Protein AF-A0A836BS28-F1 (afdb_monomer)

InterPro domains:
  IPR006598 Glycosyl transferase CAP10 domain [PF05686] (237-396)
  IPR006598 Glycosyl transferase CAP10 domain [SM00672] (124-390)
  IPR051091 Protein O-Glucosyltransferase/Glycosyltransferase 90 [PTHR12203] (33-406)

pLDDT: mean 76.59, std 21.36, range [22.22, 98.69]

Nearest PDB structures (foldseek):
  5ub5-assembly1_A  TM=7.355E-01  e=1.004E-15  Homo sapiens
  5f87-assembly3_C  TM=7.302E-01  e=2.675E-13  Drosophila melanogaster
  5bnw-assembly1_A  TM=5.218E-01  e=6.937E-01  Homo sapiens
  8fuf-assembly1_A  TM=4.903E-01  e=6.217E-01  Homo sapiens
  7ntf-assembly1_B  TM=2.769E-01  e=3.596E-01  Homo sapiens

Foldseek 3Di:
DVVVVVVVVVVVVVVVVVVVVQLPDAAAADDADVLLLVLLCVLCVLLFAPEPVQQVCLQVPADQVVVCVVPPPDQGDPQFLFKWKWWADQLFIWTLWAGFPVCLLQLQVLQVLLLSRLLSSRHRFHTFIAIEGRDLDDRLQQQFQDPVVNGRWRPDPVTPTHHQYEYQKDLSRHRFANSRSQQFQDCQHVVNLVVCPDVVRADDLVQAALAEEAEDDAAAQQVPPRNDDVPDHTFDGLLVLVQVLVVVVVVVVVPDPDDDPHHYDHHHDDDDRLSRVLSHQEYEAGQGNGGDSCLLVQLQSLHAYEYEDGDSMDGSCVSVDDDLQQHDYPVPPDSNVSSVVSVVCVVCVVSSSRNSVRSSVCSVVQVDSVNSSNSVSSSSNVNRNSYPDRDDPVPFLDIHGSLLVLQLLCPPPSRVSRGPSCVSCVVSVSPDDPDQDDDPDPSQCRDSVNSNQSNPQDRSHTDRHSPPRDPPVPVVVVVVVPVVDDDDDPDDDDDDDDPPPPPPPPRPDDDDDDD

Organism: NCBI:txid47281

Solvent-accessible surface area (bac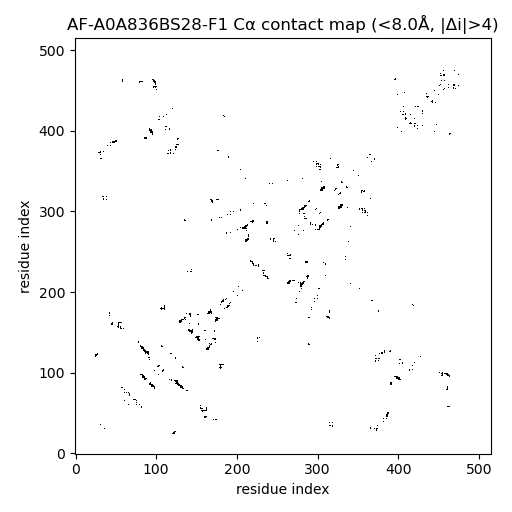kbone atoms only — not comparable to full-atom values): 29042 Å² total; per-residue (Å²): 108,70,71,57,54,51,52,52,51,51,51,52,49,50,50,48,52,50,53,62,68,62,60,68,82,52,38,87,76,77,91,73,61,66,50,44,54,55,45,47,54,62,54,46,57,72,36,62,63,36,47,65,64,24,57,55,28,70,74,62,66,65,52,64,71,62,46,41,70,76,39,74,93,55,98,66,66,82,71,45,41,30,49,36,37,36,37,21,47,92,34,43,51,24,31,39,30,42,46,22,53,89,56,58,62,40,46,56,46,53,19,37,54,53,49,50,50,51,28,40,64,52,29,58,39,53,48,25,65,39,27,42,40,58,54,62,51,45,58,62,63,36,45,20,71,31,84,91,73,76,38,62,37,36,86,48,79,56,46,93,42,49,50,56,37,35,14,39,22,23,71,88,49,41,35,60,35,71,64,24,5,51,30,60,27,41,90,74,6,38,60,48,48,58,67,60,53,46,92,86,65,56,69,53,74,91,70,27,43,86,29,35,37,32,83,74,77,94,46,44,32,46,79,50,61,58,68,42,60,93,92,54,76,62,50,66,41,52,54,57,47,48,40,53,48,36,53,50,51,51,57,55,56,73,72,52,87,73,92,69,83,65,58,70,50,44,55,92,69,77,91,71,58,62,78,64,53,46,43,24,35,24,40,50,40,52,44,29,60,30,65,45,82,52,48,66,47,44,25,56,47,56,16,27,33,35,36,50,58,58,74,80,64,46,47,55,58,51,80,62,56,44,75,76,46,33,28,42,74,22,45,74,90,43,80,60,46,52,60,55,53,53,52,49,36,66,76,36,47,69,61,36,47,52,22,5,49,43,15,17,49,49,27,62,68,59,62,29,73,71,35,46,35,40,48,54,43,53,46,48,46,58,51,32,77,20,44,70,59,82,54,55,61,92,81,42,80,30,69,42,50,40,69,59,52,52,50,47,40,47,66,37,85,82,24,32,84,47,40,66,44,65,64,59,31,51,77,72,70,58,67,65,73,90,72,76,69,87,70,85,84,56,61,66,66,72,35,70,67,38,47,47,45,51,22,69,44,34,62,71,36,34,47,35,65,68,86,78,46,62,58,84,79,61,53,60,63,50,56,68,62,56,69,80,61,92,73,79,84,83,78,89,71,86,85,75,95,84,75,83,84,78,69,78,84,79,68,84,80,76,84,81,79,88,130

Structure (mmCIF, N/CA/C/O backbone):
data_AF-A0A836BS28-F1
#
_entry.id   AF-A0A836BS28-F1
#
loop_
_atom_site.group_PDB
_atom_site.id
_atom_site.type_symbol
_atom_site.label_atom_id
_atom_site.label_alt_id
_atom_site.label_comp_id
_atom_site.label_asym_id
_atom_site.label_entity_id
_atom_site.label_seq_id
_atom_site.pdbx_PDB_ins_code
_atom_site.Cartn_x
_atom_site.Cartn_y
_atom_site.Cartn_z
_atom_site.occupancy
_atom_site.B_iso_or_equiv
_atom_site.auth_seq_id
_atom_site.auth_comp_id
_atom_site.auth_asym_id
_atom_site.auth_atom_id
_atom_site.pdbx_PDB_model_num
ATOM 1 N N . MET A 1 1 ? -57.701 25.411 2.748 1.00 55.06 1 MET A N 1
ATOM 2 C CA . MET A 1 1 ? -56.778 24.784 3.722 1.00 55.06 1 MET A CA 1
ATOM 3 C C . MET A 1 1 ? -56.560 23.293 3.470 1.00 55.06 1 MET A C 1
ATOM 5 O O . MET A 1 1 ? -55.413 22.935 3.254 1.00 55.06 1 MET A O 1
ATOM 9 N N . LEU A 1 2 ? -57.592 22.435 3.397 1.00 54.66 2 LEU A N 1
ATOM 10 C CA . LEU A 1 2 ? -57.397 20.978 3.214 1.00 54.66 2 LEU A CA 1
ATOM 11 C C . LEU A 1 2 ? -56.561 20.573 1.980 1.00 54.66 2 LEU A C 1
ATOM 13 O O . LEU A 1 2 ? -55.715 19.694 2.088 1.00 54.66 2 LEU A O 1
ATOM 17 N N . LYS A 1 3 ? -56.741 21.231 0.825 1.00 54.34 3 LYS A N 1
ATOM 18 C CA . LYS A 1 3 ? -55.957 20.932 -0.393 1.00 54.34 3 LYS A CA 1
ATOM 19 C C . LYS A 1 3 ? -54.469 21.285 -0.267 1.00 54.34 3 LYS A C 1
ATOM 21 O O . LYS A 1 3 ? -53.640 20.618 -0.871 1.00 54.34 3 LYS A O 1
ATOM 26 N N . LEU A 1 4 ? -54.139 22.308 0.527 1.00 59.47 4 LEU A N 1
ATOM 27 C CA . LEU A 1 4 ? -52.754 22.715 0.765 1.00 59.47 4 LEU A CA 1
ATOM 28 C C . LEU A 1 4 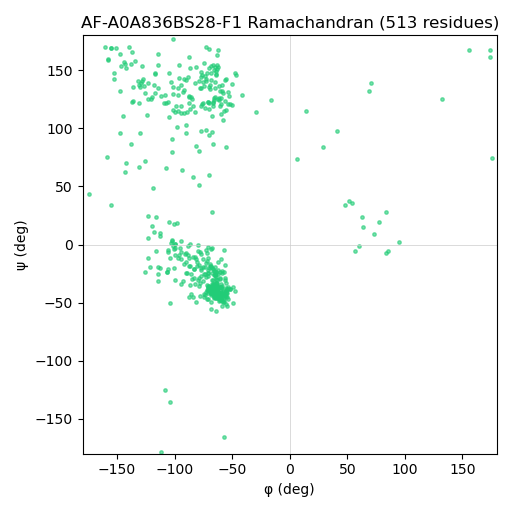? -52.065 21.710 1.694 1.00 59.47 4 LEU A C 1
ATOM 30 O O . LEU A 1 4 ? -50.982 21.245 1.386 1.00 59.47 4 LEU A O 1
ATOM 34 N N . VAL A 1 5 ? -52.747 21.302 2.770 1.00 69.44 5 VAL A N 1
ATOM 35 C CA . VAL A 1 5 ? -52.245 20.300 3.726 1.00 69.44 5 VAL A CA 1
ATOM 36 C C . VAL A 1 5 ? -52.026 18.944 3.048 1.00 69.44 5 VAL A C 1
ATOM 38 O O . VAL A 1 5 ? -50.998 18.313 3.273 1.00 69.44 5 VAL A O 1
ATOM 41 N N . ALA A 1 6 ? -52.939 18.527 2.165 1.00 65.56 6 ALA A N 1
ATOM 42 C CA . ALA A 1 6 ? -52.788 17.298 1.389 1.00 65.56 6 ALA A CA 1
ATOM 43 C C . ALA A 1 6 ? -51.592 17.355 0.422 1.00 65.56 6 ALA A C 1
ATOM 45 O O . ALA A 1 6 ? -50.856 16.381 0.326 1.00 65.56 6 ALA A O 1
ATOM 46 N N . ALA A 1 7 ? -51.355 18.491 -0.246 1.00 64.88 7 ALA A N 1
ATOM 47 C CA . ALA A 1 7 ? -50.205 18.665 -1.136 1.00 64.88 7 ALA A CA 1
ATOM 48 C C . ALA A 1 7 ? -48.869 18.663 -0.372 1.00 64.88 7 ALA A C 1
ATOM 50 O O . ALA A 1 7 ? -47.907 18.049 -0.829 1.00 64.88 7 ALA A O 1
ATOM 51 N N . THR A 1 8 ? -48.814 19.283 0.811 1.00 68.38 8 THR A N 1
ATOM 52 C CA . THR A 1 8 ? -47.613 19.270 1.660 1.00 68.38 8 THR A CA 1
ATOM 53 C C . THR A 1 8 ? -47.337 17.881 2.234 1.00 68.38 8 THR A C 1
ATOM 55 O O . THR A 1 8 ? -46.186 17.462 2.271 1.00 68.38 8 THR A O 1
ATOM 58 N N . LEU A 1 9 ? -48.376 17.135 2.630 1.00 67.56 9 LEU A N 1
ATOM 59 C CA . LEU A 1 9 ? -48.247 15.739 3.067 1.00 67.56 9 LEU A CA 1
ATOM 60 C C . LEU A 1 9 ? -47.796 14.821 1.926 1.00 67.56 9 LEU A C 1
ATOM 62 O O . LEU A 1 9 ? -46.947 13.966 2.152 1.00 67.56 9 LEU A O 1
ATOM 66 N N . LEU A 1 10 ? -48.297 15.030 0.704 1.00 64.25 10 LEU A N 1
ATOM 67 C CA . LEU A 1 10 ? -47.862 14.271 -0.470 1.00 64.25 10 LEU A CA 1
ATOM 68 C C . LEU A 1 10 ? -46.397 14.564 -0.816 1.00 64.25 10 LEU A C 1
ATOM 70 O O . LEU A 1 10 ? -45.651 13.644 -1.127 1.00 64.25 10 LEU A O 1
ATOM 74 N N . LEU A 1 11 ? -45.972 15.830 -0.725 1.00 61.12 11 LEU A N 1
ATOM 75 C CA . LEU A 1 11 ? -44.578 16.243 -0.925 1.00 61.12 11 LEU A CA 1
ATOM 76 C C . LEU A 1 11 ? -43.649 15.688 0.161 1.00 61.12 11 LEU A C 1
ATOM 78 O O . LEU A 1 11 ? -42.538 15.285 -0.164 1.00 61.12 11 LEU A O 1
ATOM 82 N N . LEU A 1 12 ? -44.106 15.625 1.416 1.00 61.53 12 LEU A N 1
ATOM 83 C CA . LEU A 1 12 ? -43.374 15.013 2.531 1.00 61.53 12 LEU A CA 1
ATOM 84 C C . LEU A 1 12 ? -43.289 13.485 2.409 1.00 61.53 12 LEU A C 1
ATOM 86 O O . LEU A 1 12 ? -42.265 12.898 2.742 1.00 61.53 12 LEU A O 1
ATOM 90 N N . GLN A 1 13 ? -44.338 12.828 1.911 1.00 55.62 13 GLN A N 1
ATOM 91 C CA . GLN A 1 13 ? -44.315 11.390 1.633 1.00 55.62 13 GLN A CA 1
ATOM 92 C C . GLN A 1 13 ? -43.450 11.065 0.414 1.00 55.62 13 GLN A C 1
ATOM 94 O O . GLN A 1 13 ? -42.699 10.099 0.452 1.00 55.62 13 GLN A O 1
ATOM 99 N N . LEU A 1 14 ? -43.497 11.887 -0.638 1.00 50.62 14 LEU A N 1
ATOM 100 C CA . LEU A 1 14 ? -42.613 11.766 -1.798 1.00 50.62 14 LEU A CA 1
ATOM 101 C C . LEU A 1 14 ? -41.154 12.025 -1.417 1.00 50.62 14 LEU A C 1
ATOM 103 O O . LEU A 1 14 ? -40.288 11.288 -1.871 1.00 50.62 14 LEU A O 1
ATOM 107 N N . SER A 1 15 ? -40.857 13.007 -0.562 1.00 50.81 15 SER A N 1
ATOM 108 C CA . SER A 1 15 ? -39.488 13.235 -0.089 1.00 50.81 15 SER A CA 1
ATOM 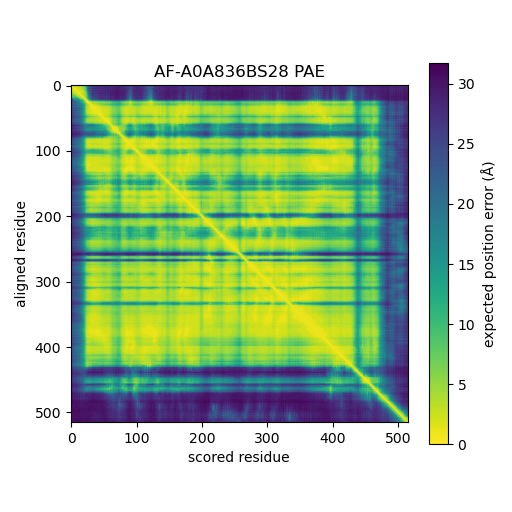109 C C . SER A 1 15 ? -39.001 12.128 0.849 1.00 50.81 15 SER A C 1
ATOM 111 O O . SER A 1 15 ? -37.843 11.737 0.743 1.00 50.81 15 SER A O 1
ATOM 113 N N . ALA A 1 16 ? -39.871 11.565 1.695 1.00 47.88 16 ALA A N 1
ATOM 114 C CA . ALA A 1 16 ? -39.553 10.397 2.519 1.00 47.88 16 ALA A CA 1
ATOM 115 C C . ALA A 1 16 ? -39.314 9.134 1.671 1.00 47.88 16 ALA A C 1
ATOM 117 O O . ALA A 1 16 ? -38.321 8.448 1.882 1.00 47.88 16 ALA A O 1
ATOM 118 N N . LEU A 1 17 ? -40.145 8.880 0.653 1.00 40.38 17 LEU A N 1
ATOM 119 C CA . LEU A 1 17 ? -39.975 7.769 -0.295 1.00 40.38 17 LEU A CA 1
ATOM 120 C C . LEU A 1 17 ? -38.729 7.939 -1.173 1.00 40.38 17 LEU A C 1
ATOM 122 O O . LEU A 1 17 ? -38.067 6.957 -1.490 1.00 40.38 17 LEU A O 1
ATOM 126 N N . VAL A 1 18 ? -38.374 9.172 -1.549 1.00 47.31 18 VAL A N 1
ATOM 127 C CA . VAL A 1 18 ? -37.123 9.468 -2.267 1.00 47.31 18 VAL A CA 1
ATOM 128 C C . VAL A 1 18 ? -35.910 9.312 -1.343 1.00 47.31 18 VAL A C 1
ATOM 130 O O . VAL A 1 18 ? -34.886 8.817 -1.799 1.00 47.31 18 VAL A O 1
ATOM 133 N N . ALA A 1 19 ? -36.018 9.658 -0.056 1.00 42.28 19 ALA A N 1
ATOM 134 C CA . ALA A 1 19 ? -34.958 9.459 0.936 1.00 42.28 19 ALA A CA 1
ATOM 135 C C . ALA A 1 19 ? -34.746 7.972 1.293 1.00 42.28 19 ALA A C 1
ATOM 137 O O . ALA A 1 19 ? -33.601 7.523 1.370 1.00 42.28 19 ALA A O 1
ATOM 138 N N . GLU A 1 20 ? -35.820 7.186 1.424 1.00 39.62 20 GLU A N 1
ATOM 139 C CA . GLU A 1 20 ? -35.757 5.721 1.565 1.00 39.62 20 GLU A CA 1
ATOM 140 C C . GLU A 1 20 ? -35.250 5.042 0.284 1.00 39.62 20 GLU A C 1
ATOM 142 O O . GLU A 1 20 ? -34.473 4.093 0.357 1.00 39.62 20 GLU A O 1
ATOM 147 N N . ALA A 1 21 ? -35.588 5.561 -0.902 1.00 37.66 21 ALA A N 1
ATOM 148 C CA . ALA A 1 21 ? -35.057 5.056 -2.170 1.00 37.66 21 ALA A CA 1
ATOM 149 C C . ALA A 1 21 ? -33.575 5.420 -2.414 1.00 37.66 21 ALA A C 1
ATOM 151 O O . ALA A 1 21 ? -32.937 4.814 -3.279 1.00 37.66 21 ALA A O 1
ATOM 152 N N . TYR A 1 22 ? -33.008 6.381 -1.669 1.00 41.81 22 TYR A N 1
ATOM 153 C CA . TYR A 1 22 ? -31.614 6.829 -1.820 1.00 41.81 22 TYR A CA 1
ATOM 154 C C . TYR A 1 22 ? -30.625 6.235 -0.813 1.00 41.81 22 TYR A C 1
ATOM 156 O O . TYR A 1 22 ? -29.426 6.504 -0.916 1.00 41.81 22 TYR A O 1
ATOM 164 N N . THR A 1 23 ? -31.058 5.374 0.110 1.00 51.03 23 THR A N 1
ATOM 165 C CA . THR A 1 23 ? -30.117 4.465 0.779 1.00 51.03 23 THR A CA 1
ATOM 166 C C . THR A 1 23 ? -29.878 3.285 -0.152 1.00 51.03 23 THR A C 1
ATOM 168 O O . THR A 1 23 ? -30.547 2.257 -0.085 1.00 51.03 23 THR A O 1
ATOM 171 N N . LYS A 1 24 ? -28.933 3.442 -1.089 1.00 62.12 24 LYS A N 1
ATOM 172 C CA . LYS A 1 24 ? -28.486 2.326 -1.933 1.00 62.12 24 LYS A CA 1
ATOM 173 C C . LYS A 1 24 ? -28.145 1.145 -1.025 1.00 62.12 24 LYS A C 1
ATOM 175 O O . LYS A 1 24 ? -27.271 1.263 -0.167 1.00 62.12 24 LYS A O 1
ATOM 180 N N . ARG A 1 25 ? -28.840 0.018 -1.209 1.00 80.44 25 ARG A N 1
ATOM 181 C CA . ARG A 1 25 ? -28.528 -1.230 -0.507 1.00 80.44 25 ARG A CA 1
ATOM 182 C C . ARG A 1 25 ? -27.050 -1.550 -0.738 1.00 80.44 25 ARG A C 1
ATOM 184 O O . ARG A 1 25 ? -26.621 -1.656 -1.887 1.00 80.44 25 ARG A O 1
ATOM 191 N N . LYS A 1 26 ? -26.282 -1.658 0.348 1.00 89.06 26 LYS A N 1
ATOM 192 C CA . LYS A 1 26 ? -24.851 -1.969 0.288 1.00 89.06 26 LYS A CA 1
ATOM 193 C C . LYS A 1 26 ? -24.636 -3.386 -0.243 1.00 89.06 26 LYS A C 1
ATOM 195 O O . LYS A 1 26 ? -25.477 -4.264 -0.050 1.00 89.06 26 LYS A O 1
ATOM 200 N N . LEU A 1 27 ? -23.508 -3.599 -0.910 1.00 92.69 27 LEU A N 1
ATOM 201 C CA . LEU A 1 27 ? -23.110 -4.904 -1.432 1.00 92.69 27 LEU A CA 1
ATOM 202 C C . LEU A 1 27 ? -22.579 -5.803 -0.305 1.00 92.69 27 LEU A C 1
ATOM 204 O O . LEU A 1 27 ? -21.894 -5.333 0.600 1.00 92.69 27 LEU A O 1
ATOM 208 N N . GLU A 1 28 ? -22.857 -7.103 -0.382 1.00 90.56 28 GLU A N 1
ATOM 209 C CA . GLU A 1 28 ? -22.393 -8.108 0.594 1.00 90.56 28 GLU A CA 1
ATOM 210 C C . GLU A 1 28 ? -21.220 -8.952 0.065 1.00 90.56 28 GLU A C 1
ATOM 212 O O . GLU A 1 28 ? -20.579 -9.684 0.816 1.00 90.56 28 GLU A O 1
ATOM 217 N N . THR A 1 29 ? -20.924 -8.870 -1.234 1.00 91.75 29 THR A N 1
ATOM 218 C CA . THR A 1 29 ? -19.903 -9.690 -1.896 1.00 91.75 29 THR A CA 1
ATOM 219 C C . THR A 1 29 ? -19.152 -8.895 -2.954 1.00 91.75 29 THR A C 1
ATOM 221 O O . THR A 1 29 ? -19.670 -7.930 -3.517 1.00 91.75 29 THR A O 1
ATOM 224 N N . CYS A 1 30 ? -17.931 -9.335 -3.240 1.00 95.19 30 CYS A N 1
ATOM 225 C CA . CYS A 1 30 ? -17.128 -8.909 -4.377 1.00 95.19 30 CYS A CA 1
ATOM 226 C C . CYS A 1 30 ? -16.077 -9.989 -4.677 1.00 95.19 30 CYS A C 1
ATOM 228 O O . CYS A 1 30 ? -15.745 -10.777 -3.784 1.00 95.19 30 CYS A O 1
ATOM 230 N N . ASP A 1 31 ? -15.559 -10.002 -5.905 1.00 92.62 31 ASP A N 1
ATOM 231 C CA . ASP A 1 31 ? -14.589 -10.996 -6.364 1.00 92.62 31 ASP A CA 1
ATOM 232 C C . ASP A 1 31 ? -13.160 -10.453 -6.257 1.00 92.62 31 ASP A C 1
ATOM 234 O O . ASP A 1 31 ? -12.853 -9.364 -6.751 1.00 92.62 31 ASP A O 1
ATOM 238 N N . LEU A 1 32 ? -12.274 -11.220 -5.618 1.00 94.31 32 LEU A N 1
ATOM 239 C CA . LEU A 1 32 ? -10.845 -10.926 -5.529 1.00 94.31 32 LEU A CA 1
ATOM 240 C C . LEU A 1 32 ? -10.017 -11.969 -6.264 1.00 94.31 32 LEU A C 1
ATOM 242 O O . LEU A 1 32 ? -10.392 -13.133 -6.380 1.00 94.31 32 LEU A O 1
ATOM 246 N N . HIS A 1 33 ? -8.827 -11.554 -6.691 1.00 95.88 33 HIS A N 1
ATOM 247 C CA . HIS A 1 33 ? -7.829 -12.480 -7.203 1.00 95.88 33 HIS A CA 1
ATOM 248 C C . HIS A 1 33 ? -7.480 -13.540 -6.127 1.00 95.88 33 HIS A C 1
ATOM 250 O O . HIS A 1 33 ? -7.171 -13.157 -4.992 1.00 95.88 33 HIS A O 1
ATOM 256 N N . PRO A 1 34 ? -7.446 -14.849 -6.454 1.00 96.50 34 PRO A N 1
ATOM 257 C CA . PRO A 1 34 ? -7.273 -15.927 -5.470 1.00 96.50 34 PRO A CA 1
ATOM 258 C C . PRO A 1 34 ? -6.027 -15.794 -4.584 1.00 96.50 34 PRO A C 1
ATOM 260 O O . PRO A 1 34 ? -6.085 -16.027 -3.379 1.00 96.50 34 PRO A O 1
ATOM 263 N N . ASP A 1 35 ? -4.897 -15.355 -5.149 1.00 97.00 35 ASP A N 1
ATOM 264 C CA . ASP A 1 35 ? -3.669 -15.144 -4.366 1.00 97.00 35 ASP A CA 1
ATOM 265 C C . ASP A 1 35 ? -3.796 -14.035 -3.307 1.00 97.00 35 ASP A C 1
ATOM 267 O O . ASP A 1 35 ? -3.104 -14.098 -2.287 1.00 97.00 35 ASP A O 1
ATOM 271 N N . LEU A 1 36 ? -4.667 -13.041 -3.531 1.00 97.19 36 LEU A N 1
ATOM 272 C CA . LEU A 1 36 ? -4.946 -11.975 -2.563 1.00 97.19 36 LEU A CA 1
ATOM 273 C C . LEU A 1 36 ? -5.806 -12.506 -1.418 1.00 97.19 36 LEU A C 1
ATOM 275 O O . LEU A 1 36 ? -5.502 -12.242 -0.258 1.00 97.19 36 LEU A O 1
ATOM 279 N N . GLU A 1 37 ? -6.823 -13.318 -1.722 1.00 96.31 37 GLU A N 1
ATOM 280 C CA . GLU A 1 37 ? -7.620 -13.994 -0.689 1.00 96.31 37 GLU A CA 1
ATOM 281 C C . GLU A 1 37 ? -6.755 -14.937 0.152 1.00 96.31 37 GLU A C 1
ATOM 283 O O . GLU A 1 37 ? -6.793 -14.907 1.382 1.00 96.31 37 GLU A O 1
ATOM 288 N N . ALA A 1 38 ? -5.891 -15.716 -0.502 1.00 96.88 38 ALA A N 1
ATOM 289 C CA . ALA A 1 38 ? -4.962 -16.596 0.189 1.00 96.88 38 ALA A CA 1
ATOM 290 C C . ALA A 1 38 ? -3.953 -15.811 1.049 1.00 96.88 38 ALA A C 1
ATOM 292 O O . ALA A 1 38 ? -3.533 -16.294 2.100 1.00 96.88 38 ALA A O 1
ATOM 293 N N . GLN A 1 39 ? -3.542 -14.609 0.625 1.00 95.56 39 GLN A N 1
ATOM 294 C CA . GLN A 1 39 ? -2.708 -13.725 1.444 1.00 95.56 39 GLN A CA 1
ATOM 295 C C . GLN A 1 39 ? -3.457 -13.237 2.685 1.00 95.56 39 GLN A C 1
ATOM 297 O O . GLN A 1 39 ? -2.895 -13.328 3.776 1.00 95.56 39 GLN A O 1
ATOM 302 N N . ILE A 1 40 ? -4.707 -12.789 2.533 1.00 97.00 40 ILE A N 1
ATOM 303 C CA . ILE A 1 40 ? -5.564 -12.370 3.649 1.00 97.00 40 ILE A CA 1
ATOM 304 C C . ILE A 1 40 ? -5.661 -13.489 4.693 1.00 97.00 40 ILE A C 1
ATOM 306 O O . ILE A 1 40 ? -5.348 -13.262 5.860 1.00 97.00 40 ILE A O 1
ATOM 310 N N . GLU A 1 41 ? -6.019 -14.711 4.291 1.00 96.38 41 GLU A N 1
ATOM 311 C CA . GLU A 1 41 ? -6.190 -15.820 5.242 1.00 96.38 41 GLU A CA 1
ATOM 312 C C . GLU A 1 41 ? -4.889 -16.189 5.969 1.00 96.38 41 GLU A C 1
ATOM 314 O O . GLU A 1 41 ? -4.907 -16.409 7.183 1.00 96.38 41 GLU A O 1
ATOM 319 N N . ARG A 1 42 ? -3.748 -16.192 5.261 1.00 94.56 42 ARG A N 1
ATOM 320 C CA . ARG A 1 42 ? -2.428 -16.436 5.871 1.00 94.56 42 ARG A CA 1
ATOM 321 C C . ARG A 1 42 ? -2.055 -15.362 6.889 1.00 94.56 42 ARG A C 1
ATOM 323 O O . ARG A 1 42 ? -1.576 -15.677 7.973 1.00 94.56 42 ARG A O 1
ATOM 330 N N . GLU A 1 43 ? -2.254 -14.088 6.558 1.00 93.88 43 GLU A N 1
ATOM 331 C CA . GLU A 1 43 ? -1.925 -12.986 7.470 1.00 93.88 43 GLU A CA 1
ATOM 332 C C . GLU A 1 43 ? -2.839 -12.975 8.704 1.00 93.88 43 GLU A C 1
ATOM 334 O O . GLU A 1 43 ? -2.395 -12.604 9.795 1.00 93.88 43 GLU A O 1
ATOM 339 N N . LEU A 1 44 ? -4.087 -13.434 8.550 1.00 94.81 44 LEU A N 1
ATOM 340 C CA . LEU A 1 44 ? -5.088 -13.485 9.613 1.00 94.81 44 LEU A CA 1
ATOM 341 C C . LEU A 1 44 ? -4.985 -14.701 10.548 1.00 94.81 44 LEU A C 1
ATOM 343 O O . LEU A 1 44 ? -5.623 -14.708 11.605 1.00 94.81 44 LEU A O 1
ATOM 347 N N . GLU A 1 45 ? -4.173 -15.708 10.215 1.00 91.75 45 GLU A N 1
ATOM 348 C CA . GLU A 1 45 ? -4.015 -16.940 11.003 1.00 91.75 45 GLU A CA 1
ATOM 349 C C . GLU A 1 45 ? -3.669 -16.656 12.474 1.00 91.75 45 GLU A C 1
ATOM 351 O O . GLU A 1 45 ? -4.343 -17.140 13.384 1.00 91.75 45 GLU A O 1
ATOM 356 N N . LYS A 1 46 ? -2.700 -15.766 12.711 1.00 86.81 46 LYS A N 1
ATOM 357 C CA . LYS A 1 46 ? -2.220 -15.382 14.053 1.00 86.81 46 LYS A CA 1
ATOM 358 C C . LYS A 1 46 ? -3.189 -14.517 14.872 1.00 86.81 46 LYS A C 1
ATOM 360 O O . LYS A 1 46 ? -2.911 -14.252 16.039 1.00 86.81 46 LYS A O 1
ATOM 365 N N . TYR A 1 47 ? -4.293 -14.067 14.277 1.00 89.50 47 TYR A N 1
ATOM 366 C CA . TYR A 1 47 ? -5.332 -13.278 14.952 1.00 89.50 47 TYR A CA 1
ATOM 367 C C . TYR A 1 47 ? -6.561 -14.123 15.301 1.00 89.50 47 TYR A C 1
ATOM 369 O O . TYR A 1 47 ? -7.547 -13.602 15.815 1.00 89.50 47 TYR A O 1
ATOM 377 N N . ALA A 1 48 ? -6.528 -15.434 15.032 1.00 86.31 48 ALA A N 1
ATOM 378 C CA . ALA A 1 48 ? -7.597 -16.338 15.425 1.00 86.31 48 ALA A CA 1
ATOM 379 C C . ALA A 1 48 ? -7.825 -16.278 16.941 1.00 86.31 48 ALA A C 1
ATOM 381 O O . ALA A 1 48 ? -6.984 -16.673 17.748 1.00 86.31 48 ALA A O 1
ATOM 382 N N . GLY A 1 49 ? -9.001 -15.802 17.329 1.00 82.56 49 GLY A N 1
ATOM 383 C CA . GLY A 1 49 ? -9.389 -15.742 18.719 1.00 82.56 49 GLY A CA 1
ATOM 384 C C . GLY A 1 49 ? -8.875 -14.513 19.474 1.00 82.56 49 GLY A C 1
ATOM 385 O O . GLY A 1 49 ? -8.674 -14.623 20.689 1.00 82.56 49 GLY A O 1
ATOM 386 N N . THR A 1 50 ? -8.654 -13.385 18.790 1.00 88.75 50 THR A N 1
ATOM 387 C CA . THR A 1 50 ? -8.284 -12.103 19.411 1.00 88.75 50 THR A CA 1
ATOM 388 C C . THR A 1 50 ? -9.318 -11.688 20.462 1.00 88.75 50 THR A C 1
ATOM 390 O O . THR A 1 50 ? -10.511 -11.562 20.172 1.00 88.75 50 THR A O 1
ATOM 393 N N . ASP A 1 51 ? -8.839 -11.476 21.689 1.00 91.62 51 ASP A N 1
ATOM 394 C CA . ASP A 1 51 ? -9.625 -10.966 22.814 1.00 91.62 51 ASP A CA 1
ATOM 395 C C . ASP A 1 51 ? -9.757 -9.440 22.756 1.00 91.62 51 ASP A C 1
ATOM 397 O O . ASP A 1 51 ? -8.867 -8.741 22.264 1.00 91.62 51 ASP A O 1
ATOM 401 N N . GLU A 1 52 ? -10.843 -8.919 23.321 1.00 92.56 52 GLU A N 1
ATOM 402 C CA . GLU A 1 52 ? -11.088 -7.479 23.389 1.00 92.56 52 GLU A CA 1
ATOM 403 C C . GLU A 1 52 ? -9.944 -6.743 24.090 1.00 92.56 52 GLU A C 1
ATOM 405 O O . GLU A 1 52 ? -9.439 -5.749 23.573 1.00 92.56 52 GLU A O 1
ATOM 410 N N . ASN A 1 53 ? -9.441 -7.263 25.211 1.00 90.69 53 ASN A N 1
ATOM 411 C CA . ASN A 1 53 ? -8.372 -6.604 25.957 1.00 90.69 53 ASN A CA 1
ATOM 412 C C . ASN A 1 53 ? -7.064 -6.518 25.162 1.00 90.69 53 ASN A C 1
ATOM 414 O O . ASN A 1 53 ? -6.312 -5.563 25.351 1.00 90.69 53 ASN A O 1
ATOM 418 N N . VAL A 1 54 ? -6.806 -7.475 24.261 1.00 89.19 54 VAL A N 1
ATOM 419 C CA . VAL A 1 54 ? -5.653 -7.442 23.349 1.00 89.19 54 VAL A CA 1
ATOM 420 C C . VAL A 1 54 ? -5.828 -6.318 22.337 1.00 89.19 54 VAL A C 1
ATOM 422 O O . VAL A 1 54 ? -4.927 -5.493 22.198 1.00 89.19 54 VAL A O 1
ATOM 425 N N . ALA A 1 55 ? -6.990 -6.219 21.684 1.00 89.00 55 ALA A N 1
ATOM 426 C CA . ALA A 1 55 ? -7.265 -5.140 20.732 1.00 89.00 55 ALA A CA 1
ATOM 427 C C . ALA A 1 55 ? -7.176 -3.746 21.385 1.00 89.00 55 ALA A C 1
ATOM 429 O O . ALA A 1 55 ? -6.639 -2.813 20.788 1.00 89.00 55 ALA A O 1
ATOM 430 N N . LEU A 1 56 ? -7.628 -3.624 22.638 1.00 87.44 56 LEU A N 1
ATOM 431 C CA . LEU A 1 56 ? -7.558 -2.394 23.435 1.00 87.44 56 LEU A CA 1
ATOM 432 C C . LEU A 1 56 ? -6.156 -2.078 23.975 1.00 87.44 56 LEU A C 1
ATOM 434 O O . LEU A 1 56 ? -5.896 -0.948 24.381 1.00 87.44 56 LEU A O 1
ATOM 438 N N . SER A 1 57 ? -5.254 -3.057 24.039 1.00 83.75 57 SER A N 1
ATOM 439 C CA . SER A 1 57 ? -3.945 -2.876 24.680 1.00 83.75 57 SER A CA 1
ATOM 440 C C . SER A 1 57 ? -3.000 -1.970 23.894 1.00 83.75 57 SER A C 1
ATOM 442 O O . SER A 1 57 ? -2.104 -1.373 24.490 1.00 83.75 57 SER A O 1
ATOM 444 N N . ILE A 1 58 ? -3.225 -1.808 22.585 1.00 82.19 58 ILE A N 1
ATOM 445 C CA . ILE A 1 58 ? -2.366 -0.990 21.723 1.00 82.19 58 ILE A CA 1
ATOM 446 C C . ILE A 1 58 ? -2.293 0.463 22.179 1.00 82.19 58 ILE A C 1
ATOM 448 O O . ILE A 1 58 ? -1.210 1.038 22.163 1.00 82.19 58 ILE A O 1
ATOM 452 N N . THR A 1 59 ? -3.403 1.020 22.682 1.00 73.81 59 THR A N 1
ATOM 453 C CA . THR A 1 59 ? -3.442 2.375 23.250 1.00 73.81 59 THR A CA 1
ATOM 454 C C . THR A 1 59 ? -3.059 2.439 24.739 1.00 73.81 59 THR A C 1
ATOM 456 O O . THR A 1 59 ? -2.978 3.524 25.314 1.00 73.81 59 THR A O 1
ATOM 459 N N . LYS A 1 60 ? -2.722 1.305 25.364 1.00 70.81 60 LYS A N 1
ATOM 460 C CA . LYS A 1 60 ? -2.270 1.231 26.766 1.00 70.81 60 LYS A CA 1
ATOM 461 C C . LYS A 1 60 ? -0.752 1.105 26.909 1.00 70.81 60 LYS A C 1
ATOM 463 O O . LYS A 1 60 ? -0.220 1.411 27.972 1.00 70.81 60 LYS A O 1
ATOM 468 N N . GLY A 1 61 ? -0.054 0.671 25.856 1.00 62.31 61 GLY A N 1
ATOM 469 C CA . GLY A 1 61 ? 1.400 0.464 25.866 1.00 62.31 61 GLY A CA 1
ATOM 470 C C . GLY A 1 61 ? 2.239 1.743 25.979 1.00 62.31 61 GLY A C 1
ATOM 471 O O . GLY A 1 61 ? 3.395 1.677 26.391 1.00 62.31 61 GLY A O 1
ATOM 472 N N . CYS A 1 62 ? 1.667 2.914 25.682 1.00 66.31 62 CYS A N 1
ATOM 473 C CA . CYS A 1 62 ? 2.390 4.184 25.702 1.00 66.31 62 CYS A CA 1
ATOM 474 C C . CYS A 1 62 ? 2.096 5.020 26.942 1.00 66.31 62 CYS A C 1
ATOM 476 O O . CYS A 1 62 ? 1.220 5.885 26.962 1.00 66.31 62 CYS A O 1
ATOM 478 N N . ASN A 1 63 ? 2.904 4.810 27.977 1.00 63.34 63 ASN A N 1
ATOM 479 C CA . ASN A 1 63 ? 2.944 5.683 29.141 1.00 63.34 63 ASN A CA 1
ATOM 480 C C . ASN A 1 63 ? 3.979 6.799 28.919 1.00 63.34 63 ASN A C 1
ATOM 482 O O . ASN A 1 63 ? 5.170 6.605 29.158 1.00 63.34 63 ASN A O 1
ATOM 486 N N . LEU A 1 64 ? 3.536 7.976 28.461 1.00 60.22 64 LEU A N 1
ATOM 487 C CA . LEU A 1 64 ? 4.422 9.119 28.184 1.00 60.22 64 LEU A CA 1
ATOM 488 C C . LEU A 1 64 ? 5.197 9.593 29.419 1.00 60.22 64 LEU A C 1
ATOM 490 O O . LEU A 1 64 ? 6.335 10.034 29.280 1.00 60.22 64 LEU A O 1
ATOM 494 N N . ASP A 1 65 ? 4.611 9.507 30.613 1.00 62.66 65 ASP A N 1
ATOM 495 C CA . ASP A 1 65 ? 5.282 9.931 31.844 1.00 62.66 65 ASP A CA 1
ATOM 496 C C . ASP A 1 65 ? 6.403 8.962 32.218 1.00 62.66 65 ASP A C 1
ATOM 498 O O . ASP A 1 65 ? 7.501 9.378 32.590 1.00 62.66 65 ASP A O 1
ATOM 502 N N . GLU A 1 66 ? 6.159 7.663 32.076 1.00 65.44 66 GLU A N 1
ATOM 503 C CA . GLU A 1 66 ? 7.187 6.641 32.253 1.00 65.44 66 GLU A CA 1
ATOM 504 C C . GLU A 1 66 ? 8.261 6.722 31.163 1.00 65.44 66 GLU A C 1
ATOM 506 O O . GLU A 1 66 ? 9.455 6.640 31.456 1.00 65.44 66 GLU A O 1
ATOM 511 N N . TRP A 1 67 ? 7.861 6.954 29.914 1.00 64.69 67 TRP A N 1
ATOM 512 C CA . TRP A 1 67 ? 8.786 7.095 28.799 1.00 64.69 67 TRP A CA 1
ATOM 513 C C . TRP A 1 67 ? 9.672 8.335 28.956 1.00 64.69 67 TRP A C 1
ATOM 515 O O . TRP A 1 67 ? 10.881 8.231 28.767 1.00 64.69 67 TRP A O 1
ATOM 525 N N . LYS A 1 68 ? 9.119 9.482 29.381 1.00 65.94 68 LYS A N 1
ATOM 526 C CA . LYS A 1 68 ? 9.889 10.712 29.653 1.00 65.94 68 LYS A CA 1
ATOM 527 C C . LYS A 1 68 ? 10.867 10.525 30.808 1.00 65.94 68 LYS A C 1
ATOM 529 O O . LYS A 1 68 ? 11.970 11.061 30.756 1.00 65.94 68 LYS A O 1
ATOM 534 N N . LYS A 1 69 ? 10.489 9.748 31.831 1.00 71.88 69 LYS A N 1
ATOM 535 C CA . LYS A 1 69 ? 11.402 9.355 32.919 1.00 71.88 69 LYS A CA 1
ATOM 536 C C . LYS A 1 69 ? 12.554 8.489 32.404 1.00 71.88 69 LYS A C 1
ATOM 538 O O . LYS A 1 69 ? 13.681 8.670 32.850 1.00 71.88 69 LYS A O 1
ATOM 543 N N . LYS A 1 70 ? 12.279 7.566 31.476 1.00 66.69 70 LYS A N 1
ATOM 544 C CA . LYS A 1 70 ? 13.284 6.678 30.865 1.00 66.69 70 LYS A CA 1
ATOM 545 C C . LYS A 1 70 ? 14.148 7.375 29.802 1.00 66.69 70 LYS A C 1
ATOM 547 O O . LYS A 1 70 ? 15.290 6.975 29.616 1.00 66.69 70 LYS A O 1
ATOM 552 N N . ASN A 1 71 ? 13.631 8.412 29.138 1.00 59.84 71 ASN A N 1
ATOM 553 C CA . ASN A 1 71 ? 14.271 9.106 28.013 1.00 59.84 71 ASN A CA 1
ATOM 554 C C . ASN A 1 71 ? 14.268 10.638 28.210 1.00 59.84 71 ASN A C 1
ATOM 556 O O . ASN A 1 71 ? 13.583 11.361 27.477 1.00 59.84 71 ASN A O 1
ATOM 560 N N . PRO A 1 72 ? 15.007 11.165 29.202 1.00 60.66 72 PRO A N 1
ATOM 561 C CA . PRO A 1 72 ? 15.044 12.600 29.467 1.00 60.66 72 PRO A CA 1
ATOM 562 C C . PRO A 1 72 ? 15.581 13.381 28.255 1.00 60.66 72 PRO A C 1
ATOM 564 O O . PRO A 1 72 ? 16.607 13.031 27.678 1.00 60.66 72 PRO A O 1
ATOM 567 N N . GLY A 1 73 ? 14.885 14.455 27.868 1.00 56.94 73 GLY A N 1
ATOM 568 C CA . GLY A 1 73 ? 15.280 15.336 26.757 1.00 56.94 73 GLY A CA 1
ATOM 569 C C . GLY A 1 73 ? 14.826 14.888 25.363 1.00 56.94 73 GLY A C 1
ATOM 570 O O . GLY A 1 73 ? 14.987 15.645 24.407 1.00 56.94 73 GLY A O 1
ATOM 571 N N . VAL A 1 74 ? 14.212 13.709 25.228 1.00 52.84 74 VAL A N 1
ATOM 572 C CA . VAL A 1 74 ? 13.579 13.279 23.974 1.00 52.84 74 VAL A CA 1
ATOM 573 C C . VAL A 1 74 ? 12.087 13.685 24.030 1.00 52.84 74 VAL A C 1
ATOM 575 O O . VAL A 1 74 ? 11.451 13.454 25.055 1.00 52.84 74 VAL A O 1
ATOM 578 N N . PRO A 1 75 ? 11.493 14.330 23.002 1.00 46.41 75 PRO A N 1
ATOM 579 C CA . PRO A 1 75 ? 10.156 14.946 23.122 1.00 46.41 75 PRO A CA 1
ATOM 580 C C . PRO A 1 75 ? 8.977 13.973 23.312 1.00 46.41 75 PRO A C 1
ATOM 582 O O . PRO A 1 75 ? 7.942 14.352 23.862 1.00 46.41 75 PRO A O 1
ATOM 585 N N . GLY A 1 76 ? 9.119 12.725 22.869 1.00 52.41 76 GLY A N 1
ATOM 586 C CA . GLY A 1 76 ? 8.104 11.679 22.965 1.00 52.41 76 GLY A CA 1
ATOM 587 C C . GLY A 1 76 ? 8.544 10.418 22.230 1.00 52.41 76 GLY A C 1
ATOM 588 O O . GLY A 1 76 ? 9.439 10.472 21.380 1.00 52.41 76 GLY A O 1
ATOM 589 N N . ASP A 1 77 ? 7.918 9.291 22.554 1.00 57.72 77 ASP A N 1
ATOM 590 C CA . ASP A 1 77 ? 8.094 8.069 21.782 1.00 57.72 77 ASP A CA 1
ATOM 591 C C . ASP A 1 77 ? 7.488 8.269 20.386 1.00 57.72 77 ASP A C 1
ATOM 593 O O . ASP A 1 77 ? 6.305 8.593 20.244 1.00 57.72 77 ASP A O 1
ATOM 597 N N . LYS A 1 78 ? 8.311 8.107 19.348 1.00 58.66 78 LYS A N 1
ATOM 598 C CA . LYS A 1 78 ? 7.903 8.319 17.955 1.00 58.66 78 LYS A CA 1
ATOM 599 C C . LYS A 1 78 ? 6.892 7.284 17.468 1.00 58.66 78 LYS A C 1
ATOM 601 O O . LYS A 1 78 ? 6.205 7.569 16.494 1.00 58.66 78 LYS A O 1
ATOM 606 N N . ASN A 1 79 ? 6.800 6.126 18.117 1.00 66.56 79 ASN A N 1
ATOM 607 C CA . ASN A 1 79 ? 5.864 5.069 17.734 1.00 66.56 79 ASN A CA 1
ATOM 608 C C . ASN A 1 79 ? 4.496 5.272 18.371 1.00 66.56 79 ASN A C 1
ATOM 610 O O . ASN A 1 79 ? 3.489 4.751 17.894 1.00 66.56 79 ASN A O 1
ATOM 614 N N . CYS A 1 80 ? 4.440 6.089 19.421 1.00 69.12 80 CYS A N 1
ATOM 615 C CA . CYS A 1 80 ? 3.221 6.258 20.164 1.00 69.12 80 CYS A CA 1
ATOM 616 C C . CYS A 1 80 ? 2.168 7.050 19.343 1.00 69.12 80 CYS A C 1
ATOM 618 O O . CYS A 1 80 ? 1.007 6.699 19.256 1.00 69.12 80 CYS A O 1
ATOM 620 N N . ASN A 1 81 ? 2.506 8.075 18.584 1.00 69.94 81 ASN A N 1
ATOM 621 C CA . ASN A 1 81 ? 1.482 8.801 17.801 1.00 69.94 81 ASN A CA 1
ATOM 622 C C . ASN A 1 81 ? 0.881 8.041 16.586 1.00 69.94 81 ASN A C 1
ATOM 624 O O . ASN A 1 81 ? 0.016 8.594 15.902 1.00 69.94 81 ASN A O 1
ATOM 628 N N . LYS A 1 82 ? 1.329 6.816 16.286 1.00 79.31 82 LYS A N 1
ATOM 629 C CA . LYS A 1 82 ? 1.052 6.086 15.034 1.00 79.31 82 LYS A CA 1
ATOM 630 C C . LYS A 1 82 ? -0.236 5.246 14.969 1.00 79.31 82 LYS A C 1
ATOM 632 O O . LYS A 1 82 ? -0.799 5.173 13.872 1.00 79.31 82 LYS A O 1
ATOM 637 N N . PRO A 1 83 ? -0.712 4.590 16.047 1.00 85.06 83 PRO A N 1
ATOM 638 C CA . PRO A 1 83 ? -1.892 3.742 15.998 1.00 85.06 83 PRO A CA 1
ATOM 639 C C . PRO A 1 83 ? -3.190 4.560 15.994 1.00 85.06 83 PRO A C 1
ATOM 641 O O . PRO A 1 83 ? -3.404 5.456 16.797 1.00 85.06 83 PRO A O 1
ATOM 644 N N . GLN A 1 84 ? -4.131 4.211 15.133 1.00 88.94 84 GLN A N 1
ATOM 645 C CA . GLN A 1 84 ? -5.473 4.784 15.101 1.00 88.94 84 GLN A CA 1
ATOM 646 C C . GLN A 1 84 ? -6.471 3.654 15.229 1.00 88.94 84 GLN A C 1
ATOM 648 O O . GLN A 1 84 ? -6.600 2.831 14.321 1.00 88.94 84 GLN A O 1
ATOM 653 N N . ARG A 1 85 ? -7.163 3.603 16.365 1.00 92.00 85 ARG A N 1
ATOM 654 C CA . ARG A 1 85 ? -8.158 2.569 16.618 1.00 92.00 85 ARG A CA 1
ATOM 655 C C . ARG A 1 85 ? -9.436 2.894 15.863 1.00 92.00 85 ARG A C 1
ATOM 657 O O . ARG A 1 85 ? -9.872 4.051 15.818 1.00 92.00 85 ARG A O 1
ATOM 664 N N . ILE A 1 86 ? -9.971 1.869 15.214 1.00 96.00 86 ILE A N 1
ATOM 665 C CA . ILE A 1 86 ? -11.108 1.944 14.309 1.00 96.00 86 ILE A CA 1
ATOM 666 C C . ILE A 1 86 ? -12.036 0.780 14.624 1.00 96.00 86 ILE A C 1
ATOM 668 O O . ILE A 1 86 ? -11.602 -0.359 14.793 1.00 96.00 86 ILE A O 1
ATOM 672 N N . LEU A 1 87 ? -13.322 1.082 14.679 1.00 96.00 87 LEU A N 1
ATOM 673 C CA . LEU A 1 87 ? -14.384 0.135 14.955 1.00 96.00 87 LEU A CA 1
ATOM 674 C C . LEU A 1 87 ? -15.453 0.263 13.875 1.00 96.00 87 LEU A C 1
ATOM 676 O O . LEU A 1 87 ? -15.791 1.364 13.453 1.00 96.00 87 LEU A O 1
ATOM 680 N N . VAL A 1 88 ? -15.983 -0.863 13.424 1.00 98.00 88 VAL A N 1
ATOM 681 C CA . VAL A 1 88 ? -17.164 -0.934 12.571 1.00 98.00 88 VAL A CA 1
ATOM 682 C C . VAL A 1 88 ? -18.276 -1.571 13.385 1.00 98.00 88 VAL A C 1
ATOM 684 O O . VAL A 1 88 ? -18.076 -2.637 13.963 1.00 98.00 88 VAL A O 1
ATOM 687 N N . GLU A 1 89 ? -19.425 -0.909 13.433 1.00 95.50 89 GLU A N 1
ATOM 688 C CA . GLU A 1 89 ? -20.635 -1.388 14.101 1.00 95.50 89 GLU A CA 1
ATOM 689 C C . GLU A 1 89 ? -21.830 -1.132 13.185 1.00 95.50 89 GLU A C 1
ATOM 691 O O . GLU A 1 89 ? -22.054 -0.008 12.723 1.00 95.50 89 GLU A O 1
ATOM 696 N N . ASN A 1 90 ? -22.570 -2.195 12.866 1.00 91.56 90 ASN A N 1
ATOM 697 C CA . ASN A 1 90 ? -23.721 -2.176 11.962 1.00 91.56 90 ASN A CA 1
ATOM 698 C C . ASN A 1 90 ? -23.410 -1.513 10.602 1.00 91.56 90 ASN A C 1
ATOM 700 O O . ASN A 1 90 ? -24.228 -0.794 10.027 1.00 91.56 90 ASN A O 1
ATOM 704 N N . GLY A 1 91 ? -22.199 -1.731 10.079 1.00 90.38 91 GLY A N 1
ATOM 705 C CA . GLY A 1 91 ? -21.734 -1.156 8.812 1.00 90.38 91 GLY A CA 1
ATOM 706 C C . GLY A 1 91 ? -21.407 0.341 8.849 1.00 90.38 91 GLY A C 1
ATOM 707 O O . GLY A 1 91 ? -21.171 0.923 7.785 1.00 90.38 91 GLY A O 1
ATOM 708 N N . THR A 1 92 ? -21.392 0.964 10.030 1.00 91.69 92 THR A N 1
ATOM 709 C CA . THR A 1 92 ? -20.901 2.333 10.243 1.00 91.69 92 THR A CA 1
ATOM 710 C C . THR A 1 92 ? -19.503 2.282 10.841 1.00 91.69 92 THR A C 1
ATOM 712 O O . THR A 1 92 ? -19.239 1.489 11.739 1.00 91.69 92 THR A O 1
ATOM 715 N N . VAL A 1 93 ? -18.596 3.117 10.331 1.00 96.56 93 VAL A N 1
ATOM 716 C CA . VAL A 1 93 ? -17.201 3.169 10.788 1.00 96.56 93 VAL A CA 1
ATOM 717 C C . VAL A 1 93 ? -17.028 4.294 11.800 1.00 96.56 93 VAL A C 1
ATOM 719 O O . VAL A 1 93 ? -17.460 5.421 11.556 1.00 96.56 93 VAL A O 1
ATOM 722 N N . TYR A 1 94 ? -16.341 3.997 12.895 1.00 93.62 94 TYR A N 1
ATOM 723 C CA . TYR A 1 94 ? -16.039 4.901 13.994 1.00 93.62 94 TYR A CA 1
ATOM 724 C C . TYR A 1 94 ? -14.540 4.913 14.287 1.00 93.62 94 TYR A C 1
ATOM 726 O O . TYR A 1 94 ? -13.872 3.879 14.256 1.00 93.62 94 TYR A O 1
ATOM 734 N N . LEU A 1 95 ? -14.010 6.085 14.618 1.00 92.38 95 LEU A N 1
ATOM 735 C CA . LEU A 1 95 ? -12.708 6.227 15.256 1.00 92.38 95 LEU A CA 1
ATOM 736 C C . LEU A 1 95 ? -12.897 6.124 16.769 1.00 92.38 95 LEU A C 1
ATOM 738 O O . LEU A 1 95 ? -13.655 6.903 17.350 1.00 92.38 95 LEU A O 1
ATOM 742 N N . THR A 1 96 ? -12.215 5.167 17.393 1.00 89.12 96 THR A N 1
ATOM 743 C CA . THR A 1 96 ? -12.273 4.929 18.849 1.00 89.12 96 THR A CA 1
ATOM 744 C C . THR A 1 96 ? -11.049 5.449 19.593 1.00 89.12 96 THR A C 1
ATOM 746 O O . THR A 1 96 ? -10.950 5.329 20.809 1.00 89.12 96 THR A O 1
ATOM 749 N N . SER A 1 97 ? -10.128 6.063 18.856 1.00 85.44 97 SER A N 1
ATOM 750 C CA . SER A 1 97 ? -9.112 6.978 19.363 1.00 85.44 97 SER A CA 1
ATOM 751 C C . SER A 1 97 ? -8.971 8.148 18.384 1.00 85.44 97 SER A C 1
ATOM 753 O O . SER A 1 97 ? -9.521 8.097 17.283 1.00 85.44 97 SER A O 1
ATOM 755 N N . LEU A 1 98 ? -8.249 9.213 18.723 1.00 78.94 98 LEU A N 1
ATOM 756 C CA . LEU A 1 98 ? -7.912 10.278 17.767 1.00 78.94 98 LEU A CA 1
ATOM 757 C C . LEU A 1 98 ? -6.422 10.595 17.818 1.00 78.94 98 LEU A C 1
ATOM 759 O O . LEU A 1 98 ? -5.905 10.967 18.867 1.00 78.94 98 LEU A O 1
ATOM 763 N N . ALA A 1 99 ? -5.737 10.462 16.679 1.00 73.94 99 ALA A N 1
ATOM 764 C CA . ALA A 1 99 ? -4.324 10.825 16.549 1.00 73.94 99 ALA A CA 1
ATOM 765 C C . ALA A 1 99 ? -4.098 12.338 16.733 1.00 73.94 99 ALA A C 1
ATOM 767 O O . ALA A 1 99 ? -4.971 13.134 16.414 1.00 73.94 99 ALA A O 1
ATOM 768 N N . ASN A 1 100 ? -2.915 12.749 17.188 1.00 71.69 100 ASN A N 1
ATOM 769 C CA . ASN A 1 100 ? -2.567 14.161 17.400 1.00 71.69 100 ASN A CA 1
ATOM 770 C C . ASN A 1 100 ? -2.599 14.994 16.094 1.00 71.69 100 ASN A C 1
ATOM 772 O O . ASN A 1 100 ? -2.348 14.469 15.002 1.00 71.69 100 ASN A O 1
ATOM 776 N N . ALA A 1 101 ? -2.848 16.304 16.220 1.00 65.75 101 ALA A N 1
ATOM 777 C CA . ALA A 1 101 ? -2.876 17.268 15.120 1.00 65.75 101 ALA A CA 1
ATOM 778 C C . ALA A 1 101 ? -1.667 17.213 14.168 1.00 65.75 101 ALA A C 1
ATOM 780 O O . ALA A 1 101 ? -1.837 17.324 12.952 1.00 65.75 101 ALA A O 1
ATOM 781 N N . LEU A 1 102 ? -0.464 16.956 14.691 1.00 65.38 102 LEU A N 1
ATOM 782 C CA . LEU A 1 102 ? 0.774 16.829 13.909 1.00 65.38 102 LEU A CA 1
ATOM 783 C C . LEU A 1 102 ? 0.721 15.719 12.846 1.00 65.38 102 LEU A C 1
ATOM 785 O O . LEU A 1 102 ? 1.451 15.774 11.861 1.00 65.38 102 LEU A O 1
ATOM 789 N N . HIS A 1 103 ? -0.152 14.726 13.025 1.00 70.38 103 HIS A N 1
ATOM 790 C CA . HIS A 1 103 ? -0.313 13.587 12.116 1.00 70.38 103 HIS A CA 1
ATOM 791 C C . HIS A 1 103 ? -1.540 13.719 11.211 1.00 70.38 103 HIS A C 1
ATOM 793 O O . HIS A 1 103 ? -1.850 12.810 10.440 1.00 70.38 103 HIS A O 1
ATOM 799 N N . MET A 1 104 ? -2.253 14.847 11.277 1.00 70.56 104 MET A N 1
ATOM 800 C CA . MET A 1 104 ? -3.401 15.125 10.408 1.00 70.56 104 MET A CA 1
ATOM 801 C C . MET A 1 104 ? -3.002 15.542 8.990 1.00 70.56 104 MET A C 1
ATOM 803 O O . MET A 1 104 ? -3.864 15.630 8.125 1.00 70.56 104 MET A O 1
ATOM 807 N N . THR A 1 105 ? -1.712 15.766 8.742 1.00 66.88 105 THR A N 1
ATOM 808 C CA . THR A 1 105 ? -1.153 16.111 7.426 1.00 66.88 105 THR A CA 1
ATOM 809 C C . THR A 1 105 ? -0.522 14.923 6.701 1.00 66.88 105 THR A C 1
ATOM 811 O O . THR A 1 105 ? -0.061 15.102 5.574 1.00 66.88 105 THR A O 1
ATOM 814 N N . LEU A 1 106 ? -0.481 13.742 7.336 1.00 79.00 106 LEU A N 1
ATOM 815 C CA . LEU A 1 106 ? 0.099 12.529 6.761 1.00 79.00 106 LEU A CA 1
ATOM 816 C C . LEU A 1 106 ? -0.861 11.905 5.748 1.00 79.00 106 LEU A C 1
ATOM 818 O O . LEU A 1 106 ? -1.974 11.493 6.099 1.00 79.00 106 LEU A O 1
ATOM 822 N N . ASP A 1 107 ? -0.407 11.816 4.501 1.00 83.69 107 ASP A N 1
ATOM 823 C CA . ASP A 1 1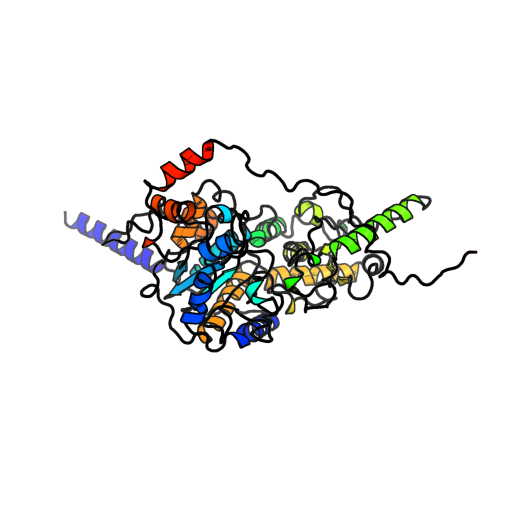07 ? -1.223 11.358 3.381 1.00 83.69 107 ASP A CA 1
ATOM 824 C C . ASP A 1 107 ? -1.621 9.885 3.561 1.00 83.69 107 ASP A C 1
ATOM 826 O O . ASP A 1 107 ? -2.764 9.525 3.281 1.00 83.69 107 ASP A O 1
ATOM 830 N N . GLU A 1 108 ? -0.743 9.037 4.113 1.00 84.38 108 GLU A N 1
ATOM 831 C CA . GLU A 1 108 ? -1.013 7.616 4.390 1.00 84.38 108 GLU A CA 1
ATOM 832 C C . GLU A 1 108 ? -2.220 7.441 5.315 1.00 84.38 108 GLU A C 1
ATOM 834 O O . GLU A 1 108 ? -3.069 6.574 5.086 1.00 84.38 108 GLU A O 1
ATOM 839 N N . ARG A 1 109 ? -2.318 8.299 6.339 1.00 87.94 109 ARG A N 1
ATOM 840 C CA . ARG A 1 109 ? -3.438 8.300 7.282 1.00 87.94 109 ARG A CA 1
ATOM 841 C C . ARG A 1 109 ? -4.719 8.744 6.610 1.00 87.94 109 ARG A C 1
ATOM 843 O O . ARG A 1 109 ? -5.724 8.037 6.665 1.00 87.94 109 ARG A O 1
ATOM 850 N N . ILE A 1 110 ? -4.682 9.923 6.003 1.00 90.19 110 ILE A N 1
ATOM 851 C CA . ILE A 1 110 ? -5.851 10.537 5.377 1.00 90.19 110 ILE A CA 1
ATOM 852 C C . ILE A 1 110 ? -6.419 9.609 4.305 1.00 90.19 110 ILE A C 1
ATOM 854 O O . ILE A 1 110 ? -7.615 9.318 4.314 1.00 90.19 110 ILE A O 1
ATOM 858 N N . GLY A 1 111 ? -5.559 9.105 3.420 1.00 92.12 111 GLY A N 1
ATOM 859 C CA . GLY A 1 111 ? -5.973 8.251 2.318 1.00 92.12 111 GLY A CA 1
ATOM 860 C C . GLY A 1 111 ? -6.662 6.984 2.799 1.00 92.12 111 GLY A C 1
ATOM 861 O O . GLY A 1 111 ? -7.705 6.632 2.254 1.00 92.12 111 GLY A O 1
ATOM 862 N N . PHE A 1 112 ? -6.136 6.322 3.838 1.00 94.38 112 PHE A N 1
ATOM 863 C CA . PHE A 1 112 ? -6.737 5.075 4.324 1.00 94.38 112 PHE A CA 1
ATOM 864 C C . PHE A 1 112 ? -8.095 5.327 4.977 1.00 94.38 112 PHE A C 1
ATOM 866 O O . PHE A 1 112 ? -9.034 4.571 4.750 1.00 94.38 112 PHE A O 1
ATOM 873 N N . LEU A 1 113 ? -8.237 6.427 5.721 1.00 94.31 113 LEU A N 1
ATOM 874 C CA . LEU A 1 113 ? -9.522 6.835 6.291 1.00 94.31 113 LEU A CA 1
ATOM 875 C C . LEU A 1 113 ? -10.558 7.165 5.205 1.00 94.31 113 LEU A C 1
ATOM 877 O O . LEU A 1 113 ? -11.709 6.751 5.314 1.00 94.31 113 LEU A O 1
ATOM 881 N N . VAL A 1 114 ? -10.159 7.861 4.138 1.00 93.44 114 VAL A N 1
ATOM 882 C CA . VAL A 1 114 ? -11.042 8.174 3.001 1.00 93.44 114 VAL A CA 1
ATOM 883 C C . VAL A 1 114 ? -11.455 6.903 2.250 1.00 93.44 114 VAL A C 1
ATOM 885 O O . VAL A 1 114 ? -12.632 6.727 1.931 1.00 93.44 114 VAL A O 1
ATOM 888 N N . GLU A 1 115 ? -10.510 6.002 1.985 1.00 94.56 115 GLU A N 1
ATOM 889 C CA . GLU A 1 115 ? -10.763 4.748 1.271 1.00 94.56 115 GLU A CA 1
ATOM 890 C C . GLU A 1 115 ? -11.603 3.764 2.111 1.00 94.56 115 GLU A C 1
ATOM 892 O O . GLU A 1 115 ? -12.518 3.121 1.590 1.00 94.56 115 GLU A O 1
ATOM 897 N N . LEU A 1 116 ? -11.392 3.714 3.430 1.00 96.81 116 LEU A N 1
ATOM 898 C CA . LEU A 1 116 ? -12.222 2.946 4.361 1.00 96.81 116 LEU A CA 1
ATOM 899 C C . LEU A 1 116 ? -13.639 3.516 4.483 1.00 96.81 116 LEU A C 1
ATOM 901 O O . LEU A 1 116 ? -14.611 2.755 4.475 1.00 96.81 116 LEU A O 1
ATOM 905 N N . PHE A 1 117 ? -13.771 4.843 4.571 1.00 95.50 117 PHE A N 1
ATOM 906 C CA . PHE A 1 117 ? -15.074 5.502 4.566 1.00 95.50 117 PHE A CA 1
ATOM 907 C C . PHE A 1 117 ? -15.853 5.095 3.319 1.00 95.50 117 PHE A C 1
ATOM 909 O O . PHE A 1 117 ? -16.966 4.589 3.428 1.00 95.50 117 PHE A O 1
ATOM 916 N N . GLU A 1 118 ? -15.244 5.222 2.146 1.00 94.44 118 GLU A N 1
ATOM 917 C CA . GLU A 1 118 ? -15.882 4.845 0.893 1.00 94.44 118 GLU A CA 1
ATOM 918 C C . GLU A 1 118 ? -16.208 3.349 0.817 1.00 94.44 118 GLU A C 1
ATOM 920 O O . GLU A 1 118 ? -17.300 2.988 0.377 1.00 94.44 118 GLU A O 1
ATOM 925 N N . THR A 1 119 ? -15.320 2.480 1.311 1.00 96.56 119 THR A N 1
ATOM 926 C CA . THR A 1 119 ? -15.588 1.035 1.407 1.00 96.56 119 THR A CA 1
ATOM 927 C C . THR A 1 119 ? -16.865 0.787 2.203 1.00 96.56 119 THR A C 1
ATOM 929 O O . THR A 1 119 ? -17.702 -0.005 1.778 1.00 96.56 119 THR A O 1
ATOM 932 N N . SER A 1 120 ? -17.069 1.521 3.303 1.00 95.56 120 SER A N 1
ATOM 933 C CA . SER A 1 120 ? -18.277 1.395 4.125 1.00 95.56 120 SER A CA 1
ATOM 934 C C . SER A 1 120 ? -19.541 1.933 3.455 1.00 95.56 120 SER A C 1
ATOM 936 O O . SER A 1 120 ? -20.635 1.561 3.865 1.00 95.56 120 SER A O 1
ATOM 938 N N . GLN A 1 121 ? -19.426 2.800 2.444 1.00 93.31 121 GLN A N 1
ATOM 939 C CA . GLN A 1 121 ? -20.575 3.272 1.664 1.00 93.31 121 GLN A CA 1
ATOM 940 C C . GLN A 1 121 ? -20.959 2.293 0.544 1.00 93.31 121 GLN A C 1
ATOM 942 O O . GLN A 1 121 ? -22.127 2.219 0.172 1.00 93.31 121 GLN A O 1
ATOM 947 N N . VAL A 1 122 ? -19.994 1.529 0.022 1.00 95.00 122 VAL A N 1
ATOM 948 C CA . VAL A 1 122 ? -20.221 0.542 -1.048 1.00 95.00 122 VAL A CA 1
ATOM 949 C C . VAL A 1 122 ? -20.640 -0.817 -0.487 1.00 95.00 122 VAL A C 1
ATOM 951 O O . VAL A 1 122 ? -21.579 -1.429 -0.999 1.00 95.00 122 VAL A O 1
ATOM 954 N N . TYR A 1 123 ? -19.959 -1.286 0.559 1.00 96.62 123 TYR A N 1
ATOM 955 C CA . TYR A 1 123 ? -20.093 -2.639 1.092 1.00 96.62 123 TYR A CA 1
ATOM 956 C C . TYR A 1 123 ? -20.622 -2.654 2.525 1.00 96.62 123 TYR A C 1
ATOM 958 O O . TYR A 1 123 ? -20.326 -1.775 3.339 1.00 96.62 123 TYR A O 1
ATOM 966 N N . GLN A 1 124 ? -21.378 -3.699 2.854 1.00 95.75 124 GLN A N 1
ATOM 967 C CA . GLN A 1 124 ? -21.842 -3.977 4.207 1.00 95.75 124 GLN A CA 1
ATOM 968 C C . GLN A 1 124 ? -20.707 -4.615 5.016 1.00 95.75 124 GLN A C 1
ATOM 970 O O . GLN A 1 124 ? -20.644 -5.832 5.172 1.00 95.75 124 GLN A O 1
ATOM 975 N N . ILE A 1 125 ? -19.786 -3.790 5.521 1.00 97.56 125 ILE A N 1
ATOM 976 C CA . ILE A 1 125 ? -18.687 -4.263 6.373 1.00 97.56 125 ILE A CA 1
ATOM 977 C C . ILE A 1 125 ? -19.279 -4.826 7.686 1.00 97.56 125 ILE A C 1
ATOM 979 O O . ILE A 1 125 ? -20.066 -4.121 8.328 1.00 97.56 125 ILE A O 1
ATOM 983 N N . PRO A 1 126 ? -18.946 -6.069 8.089 1.00 97.69 126 PRO A N 1
ATOM 984 C CA . PRO A 1 126 ? -19.413 -6.640 9.351 1.00 97.69 126 PRO A CA 1
ATOM 985 C C . PRO A 1 126 ? -18.753 -5.968 10.559 1.00 97.69 126 PRO A C 1
ATOM 987 O O . PRO A 1 126 ? -17.763 -5.249 10.420 1.00 97.69 126 PRO A O 1
ATOM 990 N N . ASP A 1 127 ? -19.284 -6.239 11.752 1.00 98.19 127 ASP A N 1
ATOM 991 C CA . ASP A 1 127 ? -18.735 -5.697 12.994 1.00 98.19 127 ASP A CA 1
ATOM 992 C C . ASP A 1 127 ? -17.287 -6.169 13.192 1.00 98.19 127 ASP A C 1
ATOM 994 O O . ASP A 1 127 ? -17.004 -7.367 13.268 1.00 98.19 127 ASP A O 1
ATOM 998 N N . VAL A 1 128 ? -16.351 -5.224 13.255 1.00 98.12 128 VAL A N 1
ATOM 999 C CA . VAL A 1 128 ? -14.914 -5.504 13.361 1.00 98.12 128 VAL A CA 1
ATOM 1000 C C . VAL A 1 128 ? -14.208 -4.348 14.057 1.00 98.12 128 VAL A C 1
ATOM 1002 O O . VAL A 1 128 ? -14.594 -3.194 13.909 1.00 98.12 128 VAL A O 1
ATOM 1005 N N . GLU A 1 129 ? -13.155 -4.633 14.814 1.00 96.94 129 GLU A N 1
ATOM 1006 C CA . GLU A 1 129 ? -12.290 -3.614 15.404 1.00 96.94 129 GLU A CA 1
ATOM 1007 C C . GLU A 1 129 ? -10.834 -3.938 15.100 1.00 96.94 129 GLU A C 1
ATOM 1009 O O . GLU A 1 129 ? -10.394 -5.088 15.174 1.00 96.94 129 GLU A O 1
ATOM 1014 N N . PHE A 1 130 ? -10.098 -2.907 14.712 1.00 96.12 130 PHE A N 1
ATOM 1015 C CA . PHE A 1 130 ? -8.708 -3.004 14.307 1.00 96.12 130 PHE A CA 1
ATOM 1016 C C . PHE A 1 130 ? -8.003 -1.668 14.516 1.00 96.12 130 PHE A C 1
ATOM 1018 O O . PHE A 1 130 ? -8.616 -0.639 14.803 1.00 96.12 130 PHE A O 1
ATOM 1025 N N . THR A 1 131 ? -6.684 -1.683 14.390 1.00 93.69 131 THR A N 1
ATOM 1026 C CA . THR A 1 131 ? -5.865 -0.481 14.509 1.00 93.69 131 THR A CA 1
ATOM 1027 C C . THR A 1 131 ? -5.117 -0.238 13.222 1.00 93.69 131 THR A C 1
ATOM 1029 O O . THR A 1 131 ? -4.415 -1.118 12.739 1.00 93.69 131 THR A O 1
ATOM 1032 N N . SER A 1 132 ? -5.239 0.962 12.673 1.00 92.50 132 SER A N 1
ATOM 1033 C CA . SER A 1 132 ? -4.412 1.388 11.554 1.00 92.50 132 SER A CA 1
ATOM 1034 C C . SER A 1 132 ? -3.105 1.972 12.059 1.00 92.50 132 SER A C 1
ATOM 1036 O O . SER A 1 132 ? -3.118 2.868 12.900 1.00 92.50 132 SER A O 1
ATOM 1038 N N . TRP A 1 133 ? -1.984 1.473 11.551 1.00 89.75 133 TRP A N 1
ATOM 1039 C CA . TRP A 1 133 ? -0.654 1.989 11.850 1.00 89.75 133 TRP A CA 1
ATOM 1040 C C . TRP A 1 133 ? -0.162 2.871 10.706 1.00 89.75 133 TRP A C 1
ATOM 1042 O O . TRP A 1 133 ? 0.034 2.395 9.586 1.00 89.75 133 TRP A O 1
ATOM 1052 N N . PHE A 1 134 ? 0.035 4.160 10.981 1.00 84.44 134 PHE A N 1
ATOM 1053 C CA . PHE A 1 134 ? 0.392 5.145 9.958 1.00 84.44 134 PHE A CA 1
ATOM 1054 C C . PHE A 1 134 ? 1.882 5.486 9.986 1.00 84.44 134 PHE A C 1
ATOM 1056 O O . PHE A 1 134 ? 2.296 6.511 10.529 1.00 84.44 134 PHE A O 1
ATOM 1063 N N . ASP A 1 135 ? 2.684 4.605 9.397 1.00 83.81 135 ASP A N 1
ATOM 1064 C CA . ASP A 1 135 ? 4.110 4.818 9.148 1.00 83.81 135 ASP A CA 1
ATOM 1065 C C . ASP A 1 135 ? 4.548 4.041 7.897 1.00 83.81 135 ASP A C 1
ATOM 1067 O O . ASP A 1 135 ? 3.807 3.190 7.399 1.00 83.81 135 ASP A O 1
ATOM 1071 N N . ASP A 1 136 ? 5.756 4.300 7.405 1.00 82.81 136 ASP A N 1
ATOM 1072 C CA . ASP A 1 136 ? 6.373 3.572 6.290 1.00 82.81 136 ASP A CA 1
ATOM 1073 C C . ASP A 1 136 ? 6.661 2.107 6.636 1.00 82.81 136 ASP A C 1
ATOM 1075 O O . ASP A 1 136 ? 6.778 1.247 5.757 1.00 82.81 136 ASP A O 1
ATOM 1079 N N . THR A 1 137 ? 6.777 1.822 7.932 1.00 82.00 137 THR A N 1
ATOM 1080 C CA . THR A 1 137 ? 7.085 0.501 8.472 1.00 82.00 137 THR A CA 1
ATOM 1081 C C . THR A 1 137 ? 5.929 -0.023 9.321 1.00 82.00 137 THR A C 1
ATOM 1083 O O . THR A 1 137 ? 5.236 0.759 9.978 1.00 82.00 137 THR A O 1
ATOM 1086 N N . PRO A 1 138 ? 5.699 -1.347 9.337 1.00 79.94 138 PRO A N 1
ATOM 1087 C CA . PRO A 1 138 ? 4.799 -1.937 10.315 1.00 79.94 138 PRO A CA 1
ATOM 1088 C C . PRO A 1 138 ? 5.404 -1.737 11.709 1.00 79.94 138 PRO A C 1
ATOM 1090 O O . PRO A 1 138 ? 6.608 -1.927 11.875 1.00 79.94 138 PRO A O 1
ATOM 1093 N N . GLY A 1 139 ? 4.587 -1.318 12.680 1.00 78.38 139 GLY A N 1
ATOM 1094 C CA . GLY A 1 139 ? 5.042 -0.851 13.994 1.00 78.38 139 GLY A CA 1
ATOM 1095 C C . GLY A 1 139 ? 6.176 -1.679 14.614 1.00 78.38 139 GLY A C 1
ATOM 1096 O O . GLY A 1 139 ? 6.037 -2.905 14.688 1.00 78.38 139 GLY A O 1
ATOM 1097 N N . PRO A 1 140 ? 7.283 -1.053 15.062 1.00 73.19 140 PRO A N 1
ATOM 1098 C CA . PRO A 1 140 ? 8.453 -1.766 15.573 1.00 73.19 140 PRO A CA 1
ATOM 1099 C C . PRO A 1 140 ? 8.124 -2.785 16.661 1.00 73.19 140 PRO A C 1
ATOM 1101 O O . PRO A 1 140 ? 8.652 -3.892 16.643 1.00 73.19 140 PRO A O 1
ATOM 1104 N N . GLU A 1 141 ? 7.191 -2.461 17.549 1.00 75.94 141 GLU A N 1
ATOM 1105 C CA . GLU A 1 141 ? 6.745 -3.307 18.659 1.00 75.94 141 GLU A CA 1
ATOM 1106 C C . GLU A 1 141 ? 6.067 -4.601 18.189 1.00 75.94 141 GLU A C 1
ATOM 1108 O O . GLU A 1 141 ? 6.039 -5.586 18.916 1.00 75.94 141 GLU A O 1
ATOM 1113 N N . LEU A 1 142 ? 5.524 -4.634 16.970 1.00 78.19 142 LEU A N 1
ATOM 1114 C CA . LEU A 1 142 ? 4.903 -5.835 16.397 1.00 78.19 142 LEU A CA 1
ATOM 1115 C C . LEU A 1 142 ? 5.927 -6.742 15.711 1.00 78.19 142 LEU A C 1
ATOM 1117 O O . LEU A 1 142 ? 5.690 -7.938 15.521 1.00 78.19 142 LEU A O 1
ATOM 1121 N N . CYS A 1 143 ? 7.033 -6.156 15.265 1.00 77.88 143 CYS A N 1
ATOM 1122 C CA . CYS A 1 143 ? 7.934 -6.744 14.284 1.00 77.88 143 CYS A CA 1
ATOM 1123 C C . CYS A 1 143 ? 9.317 -7.054 14.850 1.00 77.88 143 CYS A C 1
ATOM 1125 O O . CYS A 1 143 ? 10.001 -7.937 14.326 1.00 77.88 143 CYS A O 1
ATOM 1127 N N . ALA A 1 144 ? 9.727 -6.342 15.895 1.00 74.75 144 ALA A N 1
ATOM 1128 C CA . ALA A 1 144 ? 10.968 -6.592 16.592 1.00 74.75 144 ALA A CA 1
ATOM 1129 C C . ALA A 1 144 ? 10.890 -7.929 17.350 1.00 74.75 144 ALA A C 1
ATOM 1131 O O . ALA A 1 144 ? 9.839 -8.284 17.893 1.00 74.75 144 ALA A O 1
ATOM 1132 N N . PRO A 1 145 ? 11.982 -8.708 17.382 1.00 73.94 145 PRO A N 1
ATOM 1133 C CA . PRO A 1 145 ? 12.092 -9.842 18.288 1.00 73.94 145 PRO A CA 1
ATOM 1134 C C . PRO A 1 145 ? 11.962 -9.361 19.735 1.00 73.94 145 PRO A C 1
ATOM 1136 O O . PRO A 1 145 ? 12.719 -8.486 20.153 1.00 73.94 145 PRO A O 1
ATOM 1139 N N . ASP A 1 146 ? 11.038 -9.943 20.496 1.00 69.88 146 ASP A N 1
ATOM 1140 C CA . ASP A 1 146 ? 10.921 -9.694 21.929 1.00 69.88 146 ASP A CA 1
ATOM 1141 C C . ASP A 1 146 ? 11.713 -10.780 22.686 1.00 69.88 146 ASP A C 1
ATOM 1143 O O . ASP A 1 146 ? 11.335 -11.960 22.639 1.00 69.88 146 ASP A O 1
ATOM 1147 N N . PRO A 1 147 ? 12.814 -10.423 23.380 1.00 67.25 147 PRO A N 1
ATOM 1148 C CA . PRO A 1 147 ? 13.615 -11.378 24.142 1.00 67.25 147 PRO A CA 1
ATOM 1149 C C . PRO A 1 147 ? 12.835 -12.076 25.261 1.00 67.25 147 PRO A C 1
ATOM 1151 O O . PRO A 1 147 ? 13.144 -13.221 25.583 1.00 67.25 147 PRO A O 1
ATOM 1154 N N . ALA A 1 148 ? 11.828 -11.418 25.843 1.00 68.31 148 ALA A N 1
ATOM 1155 C CA . ALA A 1 148 ? 10.999 -11.982 26.904 1.00 68.31 148 ALA A CA 1
ATOM 1156 C C . ALA A 1 148 ? 9.990 -13.004 26.363 1.00 68.31 148 ALA A C 1
ATOM 1158 O O . ALA A 1 148 ? 9.657 -13.966 27.054 1.00 68.31 148 ALA A O 1
ATOM 1159 N N . LEU A 1 149 ? 9.523 -12.825 25.123 1.00 65.88 149 LEU A N 1
ATOM 1160 C CA . LEU A 1 149 ? 8.602 -13.762 24.470 1.00 65.88 149 LEU A CA 1
ATOM 1161 C C . LEU A 1 149 ? 9.321 -14.868 23.686 1.00 65.88 149 LEU A C 1
ATOM 1163 O O . LEU A 1 149 ? 8.679 -15.841 23.289 1.00 65.88 149 LEU A O 1
ATOM 1167 N N . GLY A 1 150 ? 10.621 -14.713 23.410 1.00 69.44 150 GLY A N 1
ATOM 1168 C CA . GLY A 1 150 ? 11.386 -15.624 22.551 1.00 69.44 150 GLY A CA 1
ATOM 1169 C C . GLY A 1 150 ? 10.896 -15.654 21.094 1.00 69.44 150 GLY A C 1
ATOM 1170 O O . GLY A 1 150 ? 11.225 -16.572 20.347 1.00 69.44 150 GLY A O 1
ATOM 1171 N N . ARG A 1 151 ? 10.080 -14.673 20.686 1.00 71.88 151 ARG A N 1
ATOM 1172 C CA . ARG A 1 151 ? 9.457 -14.553 19.358 1.00 71.88 151 ARG A CA 1
ATOM 1173 C C . ARG A 1 151 ? 9.133 -13.091 19.046 1.00 71.88 151 ARG A C 1
ATOM 1175 O O . ARG A 1 151 ? 9.171 -12.243 19.930 1.00 71.88 151 ARG A O 1
ATOM 1182 N N . ARG A 1 152 ? 8.766 -12.794 17.795 1.00 75.38 152 ARG A N 1
ATOM 1183 C CA . ARG A 1 152 ? 8.109 -11.518 17.450 1.00 75.38 152 ARG A CA 1
ATOM 1184 C C . ARG A 1 152 ? 6.692 -11.520 18.026 1.00 75.38 152 ARG A C 1
ATOM 1186 O O . ARG A 1 152 ? 5.982 -12.526 17.904 1.00 75.38 152 ARG A O 1
ATOM 1193 N N . GLY A 1 153 ? 6.272 -10.426 18.646 1.00 71.06 153 GLY A N 1
ATOM 1194 C CA . GLY A 1 153 ? 4.947 -10.351 19.247 1.00 71.06 153 GLY A CA 1
ATOM 1195 C C . GLY A 1 153 ? 4.725 -9.074 20.034 1.00 71.06 153 GLY A C 1
ATOM 1196 O O . GLY A 1 153 ? 5.656 -8.334 20.312 1.00 71.06 153 GLY A O 1
ATOM 1197 N N . TRP A 1 154 ? 3.465 -8.841 20.381 1.00 81.12 154 TRP A N 1
ATOM 1198 C CA . TRP A 1 154 ? 3.057 -7.678 21.149 1.00 81.12 154 TRP A CA 1
ATOM 1199 C C . TRP A 1 154 ? 3.629 -7.734 22.576 1.00 81.12 154 TRP A C 1
ATOM 1201 O O . TRP A 1 154 ? 3.301 -8.676 23.298 1.00 81.12 154 TRP A O 1
ATOM 1211 N N . PRO A 1 155 ? 4.459 -6.763 23.002 1.00 76.31 155 PRO A N 1
ATOM 1212 C CA . PRO A 1 155 ? 5.196 -6.862 24.263 1.00 76.31 155 PRO A CA 1
ATOM 1213 C C . PRO A 1 155 ? 4.354 -6.479 25.491 1.00 76.31 155 PRO A C 1
ATOM 1215 O O . PRO A 1 155 ? 4.749 -6.737 26.628 1.00 76.31 155 PRO A O 1
ATOM 1218 N N . HIS A 1 156 ? 3.181 -5.867 25.297 1.00 78.62 156 HIS A N 1
ATOM 1219 C CA . HIS A 1 156 ? 2.352 -5.367 26.393 1.00 78.62 156 HIS A CA 1
ATOM 1220 C C . HIS A 1 156 ? 1.266 -6.369 26.792 1.00 78.62 156 HIS A C 1
ATOM 1222 O O . HIS A 1 156 ? 0.668 -7.035 25.953 1.00 78.62 156 HIS A O 1
ATOM 1228 N N . SER A 1 157 ? 0.974 -6.458 28.091 1.00 77.00 157 SER A N 1
ATOM 1229 C CA . SER A 1 157 ? -0.115 -7.303 28.586 1.00 77.00 157 SER A CA 1
ATOM 1230 C C . SER A 1 157 ? -1.491 -6.741 28.182 1.00 77.00 157 SER A C 1
ATOM 1232 O O . SER A 1 157 ? -1.709 -5.534 28.331 1.00 77.00 157 SER A O 1
ATOM 1234 N N . PRO A 1 158 ? -2.448 -7.582 27.744 1.00 81.62 158 PRO A N 1
ATOM 1235 C CA . PRO A 1 158 ? -2.301 -9.010 27.438 1.00 81.62 158 PRO A CA 1
ATOM 1236 C C . PRO A 1 158 ? -1.559 -9.264 26.110 1.00 81.62 158 PRO A C 1
ATOM 1238 O O . PRO A 1 158 ? -1.852 -8.637 25.097 1.00 81.62 158 PRO A O 1
ATOM 1241 N N . ASN A 1 159 ? -0.633 -10.231 26.111 1.00 76.62 159 ASN A N 1
ATOM 1242 C CA . ASN A 1 159 ? 0.284 -10.545 24.997 1.00 76.62 159 ASN A CA 1
ATOM 1243 C C . ASN A 1 159 ? 0.136 -11.979 24.439 1.00 76.62 159 ASN A C 1
ATOM 1245 O O . ASN A 1 159 ? 0.997 -12.487 23.711 1.00 76.62 159 ASN A O 1
ATOM 1249 N N . ASN A 1 160 ? -0.968 -12.653 24.768 1.00 76.94 160 ASN A N 1
ATOM 1250 C CA . ASN A 1 160 ? -1.289 -13.994 24.269 1.00 76.94 160 ASN A CA 1
ATOM 1251 C C . ASN A 1 160 ? -1.508 -14.032 22.743 1.00 76.94 160 ASN A C 1
ATOM 1253 O O . ASN A 1 160 ? -1.264 -15.064 22.124 1.00 76.94 160 ASN A O 1
ATOM 1257 N N . ALA A 1 161 ? -1.901 -12.911 22.135 1.00 79.94 161 ALA A N 1
ATOM 1258 C CA . ALA A 1 161 ? -1.961 -12.699 20.689 1.00 79.94 161 ALA A CA 1
ATOM 1259 C C . ALA A 1 161 ? -1.562 -11.246 20.359 1.00 79.94 161 ALA A C 1
ATOM 1261 O O . ALA A 1 161 ? -1.661 -10.383 21.232 1.00 79.94 161 ALA A O 1
ATOM 1262 N N . PRO A 1 162 ? -1.098 -10.939 19.134 1.00 85.56 162 PRO A N 1
ATOM 1263 C CA . PRO A 1 162 ? -0.893 -9.553 18.722 1.00 85.56 162 PRO A CA 1
ATOM 1264 C C . PRO A 1 162 ? -2.236 -8.826 18.498 1.00 85.56 162 PRO A C 1
ATOM 1266 O O . PRO A 1 162 ? -3.197 -9.455 18.041 1.00 85.56 162 PRO A O 1
ATOM 1269 N N . PRO A 1 163 ? -2.322 -7.505 18.757 1.00 89.88 163 PRO A N 1
ATOM 1270 C CA . PRO A 1 163 ? -3.490 -6.715 18.389 1.00 89.88 163 PRO A CA 1
ATOM 1271 C C . PRO A 1 163 ? -3.651 -6.675 16.861 1.00 89.88 163 PRO A C 1
ATOM 1273 O O . PRO A 1 163 ? -2.645 -6.677 16.144 1.00 89.88 163 PRO A O 1
ATOM 1276 N N . PRO A 1 164 ? -4.893 -6.628 16.342 1.00 93.50 164 PRO A N 1
ATOM 1277 C CA . PRO A 1 164 ? -5.164 -6.595 14.910 1.00 93.50 164 PRO A CA 1
ATOM 1278 C C . PRO A 1 164 ? -4.739 -5.244 14.334 1.00 93.50 164 PRO A C 1
ATOM 1280 O O . PRO A 1 164 ? -5.483 -4.263 14.379 1.00 93.50 164 PRO A O 1
ATOM 1283 N N . VAL A 1 165 ? -3.510 -5.194 13.823 1.00 92.81 165 VAL A N 1
ATOM 1284 C CA . VAL A 1 165 ? -2.901 -3.982 13.273 1.00 92.81 165 VAL A CA 1
ATOM 1285 C C . VAL A 1 165 ? -2.780 -4.092 11.768 1.00 92.81 165 VAL A C 1
ATOM 1287 O O . VAL A 1 165 ? -2.098 -4.982 11.256 1.00 92.81 165 VAL A O 1
ATOM 1290 N N . VAL A 1 166 ? -3.403 -3.146 11.073 1.00 95.19 166 VAL A N 1
ATOM 1291 C CA . VAL A 1 166 ? -3.267 -2.976 9.633 1.00 95.19 166 VAL A CA 1
ATOM 1292 C C . VAL A 1 166 ? -2.181 -1.952 9.311 1.00 95.19 166 VAL A C 1
ATOM 1294 O O . VAL A 1 166 ? -2.089 -0.908 9.956 1.00 95.19 166 VAL A O 1
ATOM 1297 N N . ALA A 1 167 ? -1.355 -2.248 8.314 1.00 93.50 167 ALA A N 1
ATOM 1298 C CA . ALA A 1 167 ? -0.330 -1.350 7.789 1.00 93.50 167 ALA A CA 1
ATOM 1299 C C . ALA A 1 167 ? -0.172 -1.572 6.280 1.00 93.50 167 ALA A C 1
ATOM 1301 O O . ALA A 1 167 ? -0.440 -2.661 5.775 1.00 93.50 167 ALA A O 1
ATOM 1302 N N . TRP A 1 168 ? 0.271 -0.555 5.542 1.00 93.06 168 TRP A N 1
ATOM 1303 C CA . TRP A 1 168 ? 0.425 -0.675 4.087 1.00 93.06 168 TRP A CA 1
ATOM 1304 C C . TRP A 1 168 ? 1.700 -1.414 3.655 1.00 93.06 168 TRP A C 1
ATOM 1306 O O . TRP A 1 168 ? 1.785 -1.918 2.535 1.00 93.06 168 TRP A O 1
ATOM 1316 N N . THR A 1 169 ? 2.658 -1.521 4.574 1.00 90.62 169 THR A N 1
ATOM 1317 C CA . THR A 1 169 ? 3.886 -2.304 4.444 1.00 90.62 169 THR A CA 1
ATOM 1318 C C . THR A 1 169 ? 3.866 -3.445 5.463 1.00 90.62 169 THR A C 1
ATOM 1320 O O . THR A 1 169 ? 3.573 -3.212 6.638 1.00 90.62 169 THR A O 1
ATOM 1323 N N . ASN A 1 170 ? 4.223 -4.667 5.053 1.00 89.50 170 ASN A N 1
ATOM 1324 C CA . ASN A 1 170 ? 4.269 -5.832 5.942 1.00 89.50 170 ASN A CA 1
ATOM 1325 C C . ASN A 1 170 ? 5.623 -6.547 5.909 1.00 89.50 170 ASN A C 1
ATOM 1327 O O . ASN A 1 170 ? 6.214 -6.716 4.849 1.00 89.50 170 ASN A O 1
ATOM 1331 N N . TRP A 1 171 ? 6.123 -6.912 7.094 1.00 86.56 171 TRP A N 1
ATOM 1332 C CA . TRP A 1 171 ? 7.401 -7.602 7.337 1.00 86.56 171 TRP A CA 1
ATOM 1333 C C . TRP A 1 171 ? 7.174 -8.921 8.116 1.00 86.56 171 TRP A C 1
ATOM 1335 O O . TRP A 1 171 ? 8.035 -9.379 8.870 1.00 86.56 171 TRP A O 1
ATOM 1345 N N . GLY A 1 172 ? 5.968 -9.494 8.006 1.00 85.94 172 GLY A N 1
ATOM 1346 C CA . GLY A 1 172 ? 5.504 -10.708 8.698 1.00 85.94 172 GLY A CA 1
ATOM 1347 C C . GLY A 1 172 ? 4.737 -10.461 9.999 1.00 85.94 172 GLY A C 1
ATOM 1348 O O . GLY A 1 172 ? 4.312 -11.400 10.672 1.00 85.94 172 GLY A O 1
ATOM 1349 N N . CYS A 1 173 ? 4.525 -9.203 10.368 1.00 85.56 173 CYS A N 1
ATOM 1350 C CA . CYS A 1 173 ? 4.075 -8.795 11.701 1.00 85.56 173 CYS A CA 1
ATOM 1351 C C . CYS A 1 173 ? 2.755 -8.015 11.711 1.00 85.56 173 CYS A C 1
ATOM 1353 O O . CYS A 1 173 ? 2.079 -8.041 12.735 1.00 85.56 173 CYS A O 1
ATOM 1355 N N . SER A 1 174 ? 2.326 -7.441 10.588 1.00 90.50 174 SER A N 1
ATOM 1356 C CA . SER A 1 174 ? 1.058 -6.710 10.450 1.00 90.50 174 SER A CA 1
ATOM 1357 C C . SER A 1 174 ? 0.070 -7.451 9.539 1.00 90.50 174 SER A C 1
ATOM 1359 O O . SER A 1 174 ? 0.357 -8.555 9.063 1.00 90.50 174 SER A O 1
ATOM 1361 N N . ILE A 1 175 ? -1.098 -6.845 9.337 1.00 94.62 175 ILE A N 1
ATOM 1362 C CA . ILE A 1 175 ? -2.089 -7.172 8.311 1.00 94.62 175 ILE A CA 1
ATOM 1363 C C . ILE A 1 175 ? -1.939 -6.143 7.187 1.00 94.62 175 ILE A C 1
ATOM 1365 O O . ILE A 1 175 ? -1.926 -4.938 7.447 1.00 94.62 175 ILE A O 1
ATOM 1369 N N . THR A 1 176 ? -1.823 -6.583 5.942 1.00 95.38 176 THR A N 1
ATOM 1370 C CA . THR A 1 176 ? -1.508 -5.679 4.837 1.00 95.38 176 THR A CA 1
ATOM 1371 C C . THR A 1 176 ? -2.759 -5.007 4.288 1.00 95.38 176 THR A C 1
ATOM 1373 O O . THR A 1 176 ? -3.695 -5.683 3.855 1.00 95.38 176 THR A O 1
ATOM 1376 N N . VAL A 1 177 ? -2.752 -3.675 4.243 1.00 96.19 177 VAL A N 1
ATOM 1377 C CA . VAL A 1 177 ? -3.777 -2.855 3.577 1.00 96.19 177 VAL A CA 1
ATOM 1378 C C . VAL A 1 177 ? -3.197 -2.089 2.387 1.00 96.19 177 VAL A C 1
ATOM 1380 O O . VAL A 1 177 ? -1.980 -1.970 2.252 1.00 96.19 177 VAL A O 1
ATOM 1383 N N . PRO A 1 178 ? -4.038 -1.561 1.490 1.00 95.38 178 PRO A N 1
ATOM 1384 C CA . PRO A 1 178 ? -3.556 -0.729 0.400 1.00 95.38 178 PRO A CA 1
ATOM 1385 C C . PRO A 1 178 ? -2.919 0.592 0.877 1.00 95.38 178 PRO A C 1
ATOM 1387 O O . PRO A 1 178 ? -3.455 1.261 1.763 1.00 95.38 178 PRO A O 1
ATOM 1390 N N . ASN A 1 179 ? -1.803 1.022 0.260 1.00 92.88 179 ASN A N 1
ATOM 1391 C CA . ASN A 1 179 ? -1.268 2.378 0.465 1.00 92.88 179 ASN A CA 1
ATOM 1392 C C . ASN A 1 179 ? -2.246 3.373 -0.153 1.00 92.88 179 ASN A C 1
ATOM 1394 O O . ASN A 1 179 ? -2.288 3.554 -1.366 1.00 92.88 179 ASN A O 1
ATOM 1398 N N . SER A 1 180 ? -3.112 3.933 0.675 1.00 91.62 180 SER A N 1
ATOM 1399 C CA . SER A 1 180 ? -4.260 4.718 0.223 1.00 91.62 180 SER A CA 1
ATOM 1400 C C . SER A 1 180 ? -3.917 6.201 0.056 1.00 91.62 180 SER A C 1
ATOM 1402 O O . SER A 1 180 ? -4.539 6.892 -0.747 1.00 91.62 180 SER A O 1
ATOM 1404 N N . GLY A 1 181 ? -2.894 6.683 0.772 1.00 89.94 181 GLY A N 1
ATOM 1405 C CA . GLY A 1 181 ? -2.424 8.068 0.689 1.00 89.94 181 GLY A CA 1
ATOM 1406 C C . GLY A 1 181 ? -1.876 8.408 -0.688 1.00 89.94 181 GLY A C 1
ATOM 1407 O O . GLY A 1 181 ? -2.410 9.271 -1.377 1.00 89.94 181 GLY A O 1
ATOM 1408 N N . HIS A 1 182 ? -0.882 7.645 -1.135 1.00 87.88 182 HIS A N 1
ATOM 1409 C CA . HIS A 1 182 ? -0.290 7.815 -2.464 1.00 87.88 182 HIS A CA 1
ATOM 1410 C C . HIS A 1 182 ? -1.213 7.350 -3.600 1.00 87.88 182 HIS A C 1
ATOM 1412 O O . HIS A 1 182 ? -0.979 7.667 -4.757 1.00 87.88 182 HIS A O 1
ATOM 1418 N N . PHE A 1 183 ? -2.275 6.602 -3.290 1.00 90.06 183 PHE A N 1
ATOM 1419 C CA . PHE A 1 183 ? -3.277 6.209 -4.279 1.00 90.06 183 PHE A CA 1
ATOM 1420 C C . PHE A 1 183 ? -4.245 7.364 -4.595 1.00 90.06 183 PHE A C 1
ATOM 1422 O O . PHE A 1 183 ? -4.512 7.615 -5.769 1.00 90.06 183 PHE A O 1
ATOM 1429 N N . ARG A 1 184 ? -4.733 8.089 -3.570 1.00 85.38 184 ARG A N 1
ATOM 1430 C CA . ARG A 1 184 ? -5.832 9.077 -3.711 1.00 85.38 184 ARG A CA 1
ATOM 1431 C C . ARG A 1 184 ? -5.474 10.532 -3.470 1.00 85.38 184 ARG A C 1
ATOM 1433 O O . ARG A 1 184 ? -6.172 11.423 -3.953 1.00 85.38 184 ARG A O 1
ATOM 1440 N N . CYS A 1 185 ? -4.511 10.773 -2.591 1.00 88.38 185 CYS A N 1
ATOM 1441 C CA . CYS A 1 185 ? -4.322 12.083 -1.982 1.00 88.38 185 CYS A CA 1
ATOM 1442 C C . CYS A 1 185 ? -3.198 12.869 -2.669 1.00 88.38 185 CYS A C 1
ATOM 1444 O O . CYS A 1 185 ? -3.283 14.089 -2.799 1.00 88.38 185 CYS A O 1
ATOM 1446 N N . THR A 1 186 ? -2.188 12.189 -3.209 1.00 86.62 186 THR A N 1
ATOM 1447 C CA . THR A 1 186 ? -1.112 12.855 -3.948 1.00 86.62 186 THR A CA 1
ATOM 1448 C C . THR A 1 186 ? -1.565 13.279 -5.350 1.00 86.62 186 THR A C 1
ATOM 1450 O O . THR A 1 186 ? -2.362 12.608 -6.007 1.00 86.62 186 THR A O 1
ATOM 1453 N N . ALA A 1 187 ? -1.049 14.416 -5.830 1.00 82.94 187 ALA A N 1
ATOM 1454 C CA . ALA A 1 187 ? -1.393 14.968 -7.147 1.00 82.94 187 ALA A CA 1
ATOM 1455 C C . ALA A 1 187 ? -0.951 14.073 -8.322 1.00 82.94 187 ALA A C 1
ATOM 1457 O O . ALA A 1 187 ? -1.447 14.210 -9.437 1.00 82.94 187 ALA A O 1
ATOM 1458 N N . ASP A 1 188 ? -0.008 13.176 -8.064 1.00 84.31 188 ASP A N 1
ATOM 1459 C CA . ASP A 1 188 ? 0.535 12.178 -8.974 1.00 84.31 188 ASP A CA 1
ATOM 1460 C C . ASP A 1 188 ? 0.232 10.748 -8.503 1.00 84.31 188 ASP A C 1
ATOM 1462 O O . ASP A 1 188 ? 0.958 9.817 -8.843 1.00 84.31 188 ASP A O 1
ATOM 1466 N N . GLY A 1 189 ? -0.823 10.578 -7.702 1.00 86.75 189 GLY A N 1
ATOM 1467 C CA . GLY A 1 189 ? -1.271 9.275 -7.237 1.00 86.75 189 GLY A CA 1
ATOM 1468 C C . GLY A 1 189 ? -1.935 8.442 -8.327 1.00 86.75 189 GLY A C 1
ATOM 1469 O O . GLY A 1 189 ? -2.254 8.932 -9.414 1.00 86.75 189 GLY A O 1
ATOM 1470 N N . PHE A 1 190 ? -2.171 7.167 -8.026 1.00 89.56 190 PHE A N 1
ATOM 1471 C CA . PHE A 1 190 ? -2.745 6.216 -8.979 1.00 89.56 190 PHE A CA 1
ATOM 1472 C C . PHE A 1 190 ? -4.085 6.690 -9.559 1.00 89.56 190 PHE A C 1
ATOM 1474 O O . PHE A 1 190 ? -4.256 6.608 -10.770 1.00 89.56 190 PHE A O 1
ATOM 1481 N N . ASP A 1 191 ? -5.003 7.223 -8.741 1.00 85.19 191 ASP A N 1
ATOM 1482 C CA . ASP A 1 191 ? -6.308 7.720 -9.217 1.00 85.19 191 ASP A CA 1
ATOM 1483 C C . ASP A 1 191 ? -6.141 8.832 -10.269 1.00 85.19 191 ASP A C 1
ATOM 1485 O O . ASP A 1 191 ? -6.887 8.907 -11.246 1.00 85.19 191 ASP A O 1
ATOM 1489 N N . GLU A 1 192 ? -5.147 9.707 -10.097 1.00 84.44 192 GLU A N 1
ATOM 1490 C CA . GLU A 1 192 ? -4.854 10.760 -11.071 1.00 84.44 192 GLU A CA 1
ATOM 1491 C C . GLU A 1 192 ? -4.226 10.181 -12.329 1.00 84.44 192 GLU A C 1
ATOM 1493 O O . GLU A 1 192 ? -4.651 10.484 -13.443 1.00 84.44 192 GLU A O 1
ATOM 1498 N N . ILE A 1 193 ? -3.241 9.310 -12.148 1.00 85.88 193 ILE A N 1
ATOM 1499 C CA . ILE A 1 193 ? -2.544 8.620 -13.224 1.00 85.88 193 ILE A CA 1
ATOM 1500 C C . ILE A 1 193 ? -3.538 7.837 -14.094 1.00 85.88 193 ILE A C 1
ATOM 1502 O O . ILE A 1 193 ? -3.529 8.010 -15.309 1.00 85.88 193 ILE A O 1
ATOM 1506 N N . GLU A 1 194 ? -4.446 7.063 -13.500 1.00 85.44 194 GLU A N 1
ATOM 1507 C CA . GLU A 1 194 ? -5.504 6.325 -14.199 1.00 85.44 194 GLU A CA 1
ATOM 1508 C C . GLU A 1 194 ? -6.376 7.262 -15.050 1.00 85.44 194 GLU A C 1
ATOM 1510 O O . GLU A 1 194 ? -6.635 6.975 -16.220 1.00 85.44 194 GLU A O 1
ATOM 1515 N N . ARG A 1 195 ? -6.752 8.434 -14.520 1.00 79.94 195 ARG A N 1
ATOM 1516 C CA . ARG A 1 195 ? -7.542 9.437 -15.260 1.00 79.94 195 ARG A CA 1
ATOM 1517 C C . ARG A 1 195 ? -6.800 10.027 -16.455 1.00 79.94 195 ARG A C 1
ATOM 1519 O O . ARG A 1 195 ? -7.428 10.311 -17.474 1.00 79.94 195 ARG A O 1
ATOM 1526 N N . TYR A 1 196 ? -5.488 10.232 -16.341 1.00 73.31 196 TYR A N 1
ATOM 1527 C CA . TYR A 1 196 ? -4.662 10.737 -17.442 1.00 73.31 196 TYR A CA 1
ATOM 1528 C C . TYR A 1 196 ? -4.266 9.656 -18.445 1.00 73.31 196 TYR A C 1
ATOM 1530 O O . TYR A 1 196 ? -3.813 10.007 -19.531 1.00 73.31 196 TYR A O 1
ATOM 1538 N N . ILE A 1 197 ? -4.412 8.376 -18.102 1.00 68.31 197 ILE A N 1
ATOM 1539 C CA . ILE A 1 197 ? -3.995 7.216 -18.903 1.00 68.31 197 ILE A CA 1
ATOM 1540 C C . ILE A 1 197 ? -5.167 6.610 -19.699 1.00 68.31 197 ILE A C 1
ATOM 1542 O O . ILE A 1 197 ? -5.073 5.502 -20.227 1.00 68.31 197 ILE A O 1
ATOM 1546 N N . ASP A 1 198 ? -6.258 7.360 -19.897 1.00 60.97 198 ASP A N 1
ATOM 1547 C CA . ASP A 1 198 ? -7.222 7.019 -20.950 1.00 60.97 198 ASP A CA 1
ATOM 1548 C C . ASP A 1 198 ? -6.459 6.796 -22.275 1.00 60.97 198 ASP A C 1
ATOM 1550 O O . ASP A 1 198 ? -5.520 7.523 -22.603 1.00 60.97 198 ASP A O 1
ATOM 1554 N N . ALA A 1 199 ? -6.825 5.766 -23.039 1.00 53.09 199 ALA A N 1
ATOM 1555 C CA . ALA A 1 199 ? -6.045 5.189 -24.144 1.00 53.09 199 ALA A CA 1
ATOM 1556 C C . ALA A 1 199 ? -5.666 6.178 -25.276 1.00 53.09 199 ALA A C 1
ATOM 1558 O O . ALA A 1 199 ? -4.955 5.821 -26.213 1.00 53.09 199 ALA A O 1
ATOM 1559 N N . ARG A 1 200 ? -6.144 7.424 -25.202 1.00 51.62 200 ARG A N 1
ATOM 1560 C CA . ARG A 1 200 ? -5.937 8.516 -26.157 1.00 51.62 200 ARG A CA 1
ATOM 1561 C C . ARG A 1 200 ? -4.730 9.411 -25.852 1.00 51.62 200 ARG A C 1
ATOM 1563 O O . ARG A 1 200 ? -4.310 10.148 -26.740 1.00 51.62 200 ARG A O 1
ATOM 1570 N N . THR A 1 201 ? -4.183 9.380 -24.639 1.00 59.59 201 THR A N 1
ATOM 1571 C CA . THR A 1 201 ? -3.167 10.346 -24.164 1.00 59.59 201 THR A CA 1
ATOM 1572 C C . THR A 1 201 ? -1.798 9.728 -23.895 1.00 59.59 201 THR A C 1
ATOM 1574 O O . THR A 1 201 ? -0.801 10.454 -23.878 1.00 59.59 201 THR A O 1
ATOM 1577 N N . GLN A 1 202 ? -1.703 8.407 -23.717 1.00 66.88 202 GLN A N 1
ATOM 1578 C CA . GLN A 1 202 ? -0.406 7.762 -23.530 1.00 66.88 202 GLN A CA 1
ATOM 1579 C C . GLN A 1 202 ? 0.407 7.697 -24.829 1.00 66.88 202 GLN A C 1
ATOM 1581 O O . GLN A 1 202 ? -0.143 7.414 -25.899 1.00 66.88 202 GLN A O 1
ATOM 1586 N N . PRO A 1 203 ? 1.740 7.884 -24.759 1.00 65.12 203 PRO A N 1
ATOM 1587 C CA . PRO A 1 203 ? 2.592 7.529 -25.876 1.00 65.12 203 PRO A CA 1
ATOM 1588 C C . PRO A 1 203 ? 2.464 6.026 -26.120 1.00 65.12 203 PRO A C 1
ATOM 1590 O O . PRO A 1 203 ? 2.710 5.220 -25.221 1.00 65.12 203 PRO A O 1
ATOM 1593 N N . LEU A 1 204 ? 2.103 5.666 -27.353 1.00 83.56 204 LEU A N 1
ATOM 1594 C CA . LEU A 1 204 ? 2.196 4.294 -27.844 1.00 83.56 204 LEU A CA 1
ATOM 1595 C C . LEU A 1 204 ? 3.576 3.719 -27.502 1.00 83.56 204 LEU A C 1
ATOM 1597 O O . LEU A 1 204 ? 4.560 4.465 -27.482 1.00 83.56 204 LEU A O 1
ATOM 1601 N N . TRP A 1 205 ? 3.659 2.411 -27.255 1.00 92.06 205 TRP A N 1
ATOM 1602 C CA . TRP A 1 205 ? 4.912 1.735 -26.899 1.00 92.06 205 TRP A CA 1
ATOM 1603 C C . TRP A 1 205 ? 6.073 2.127 -27.827 1.00 92.06 205 TRP A C 1
ATOM 1605 O O . TRP A 1 205 ? 7.182 2.408 -27.376 1.00 92.06 205 TRP A O 1
ATOM 1615 N N . GLU A 1 206 ? 5.796 2.250 -29.123 1.00 92.69 206 GLU A N 1
ATOM 1616 C CA . GLU A 1 206 ? 6.746 2.611 -30.177 1.00 92.69 206 GLU A CA 1
ATOM 1617 C C . GLU A 1 206 ? 7.298 4.041 -30.042 1.00 92.69 206 GLU A C 1
ATOM 1619 O O . GLU A 1 206 ? 8.372 4.339 -30.558 1.00 92.69 206 GLU A O 1
ATOM 1624 N N . ARG A 1 207 ? 6.580 4.931 -29.347 1.00 91.31 207 ARG A N 1
ATOM 1625 C CA . ARG A 1 207 ? 6.966 6.329 -29.094 1.00 91.31 207 ARG A CA 1
ATOM 1626 C C . ARG A 1 207 ? 7.646 6.532 -27.741 1.00 91.31 207 ARG A C 1
ATOM 1628 O O . ARG A 1 207 ? 8.137 7.630 -27.479 1.00 91.31 207 ARG A O 1
ATOM 1635 N N . LYS A 1 208 ? 7.655 5.518 -26.871 1.00 93.38 208 LYS A N 1
ATOM 1636 C CA . LYS A 1 208 ? 8.317 5.601 -25.567 1.00 93.38 208 LYS A CA 1
ATOM 1637 C C . LYS A 1 208 ? 9.842 5.550 -25.729 1.00 93.38 208 LYS A C 1
ATOM 1639 O O . LYS A 1 208 ? 10.380 4.841 -26.580 1.00 93.38 208 LYS A O 1
ATOM 1644 N N . ILE A 1 209 ? 10.544 6.288 -24.874 1.00 94.00 209 ILE A N 1
ATOM 1645 C CA . ILE A 1 209 ? 12.006 6.414 -24.862 1.00 94.00 209 ILE A CA 1
ATOM 1646 C C . ILE A 1 209 ? 12.621 5.087 -24.372 1.00 94.00 209 ILE A C 1
ATOM 1648 O O . ILE A 1 209 ? 12.300 4.669 -23.259 1.00 94.00 209 ILE A O 1
ATOM 1652 N N . PRO A 1 210 ? 13.507 4.414 -25.136 1.00 94.62 210 PRO A N 1
ATOM 1653 C CA . PRO A 1 210 ? 14.060 3.093 -24.803 1.00 94.62 210 PRO A CA 1
ATOM 1654 C C . PRO A 1 210 ? 15.196 3.160 -23.762 1.00 94.62 210 PRO A C 1
ATOM 1656 O O . PRO A 1 210 ? 16.282 2.624 -23.973 1.00 94.62 210 PRO A O 1
ATOM 1659 N N . VAL A 1 211 ? 14.944 3.841 -22.644 1.00 93.25 211 VAL A N 1
ATOM 1660 C CA . VAL A 1 211 ? 15.875 4.061 -21.527 1.00 93.25 211 VAL A CA 1
ATOM 1661 C C . VAL A 1 211 ? 15.178 3.663 -20.232 1.00 93.25 211 VAL A C 1
ATOM 1663 O O . VAL A 1 211 ? 13.984 3.925 -20.076 1.00 93.25 211 VAL A O 1
ATOM 1666 N N . ALA A 1 212 ? 15.906 3.028 -19.313 1.00 94.75 212 ALA A N 1
ATOM 1667 C CA . ALA A 1 212 ? 15.377 2.702 -17.996 1.00 94.75 212 ALA A CA 1
ATOM 1668 C C . ALA A 1 212 ? 15.504 3.886 -17.046 1.00 94.75 212 ALA A C 1
ATOM 1670 O O . ALA A 1 212 ? 16.608 4.358 -16.780 1.00 94.75 212 ALA A O 1
ATOM 1671 N N . LEU A 1 213 ? 14.365 4.358 -16.545 1.00 94.38 213 LEU A N 1
ATOM 1672 C CA . LEU A 1 213 ? 14.273 5.530 -15.686 1.00 94.38 213 LEU A CA 1
ATOM 1673 C C . LEU A 1 213 ? 14.063 5.140 -14.221 1.00 94.38 213 LEU A C 1
ATOM 1675 O O . LEU A 1 213 ? 13.247 4.274 -13.909 1.00 94.38 213 LEU A O 1
ATOM 1679 N N . GLY A 1 214 ? 14.738 5.851 -13.320 1.00 91.75 214 GLY A N 1
ATOM 1680 C CA . GLY A 1 214 ? 14.580 5.720 -11.875 1.00 91.75 214 GLY A CA 1
ATOM 1681 C C . GLY A 1 214 ? 14.793 7.057 -11.170 1.00 91.75 214 GLY A C 1
ATOM 1682 O O . GLY A 1 214 ? 15.743 7.775 -11.467 1.00 91.75 214 GLY A O 1
ATOM 1683 N N . ARG A 1 215 ? 13.893 7.429 -10.254 1.00 89.19 215 ARG A N 1
ATOM 1684 C CA . ARG A 1 215 ? 14.004 8.645 -9.425 1.00 89.19 215 ARG A CA 1
ATOM 1685 C C . ARG A 1 215 ? 13.612 8.345 -7.987 1.00 89.19 215 ARG A C 1
ATOM 1687 O O . ARG A 1 215 ? 12.497 7.882 -7.751 1.00 89.19 215 ARG A O 1
ATOM 1694 N N . TRP A 1 216 ? 14.497 8.590 -7.030 1.00 86.31 216 TRP A N 1
ATOM 1695 C CA . TRP A 1 216 ? 14.233 8.376 -5.606 1.00 86.31 216 TRP A CA 1
ATOM 1696 C C . TRP A 1 216 ? 15.170 9.219 -4.743 1.00 86.31 216 TRP A C 1
ATOM 1698 O O . TRP A 1 216 ? 16.253 9.601 -5.173 1.00 86.31 216 TRP A O 1
ATOM 1708 N N . HIS A 1 217 ? 14.768 9.446 -3.496 1.00 82.56 217 HIS A N 1
ATOM 1709 C CA . HIS A 1 217 ? 15.685 9.860 -2.438 1.00 82.56 217 HIS A CA 1
ATOM 1710 C C . HIS A 1 217 ? 16.322 8.632 -1.780 1.00 82.56 217 HIS A C 1
ATOM 1712 O O . HIS A 1 217 ? 15.705 7.560 -1.723 1.00 82.56 217 HIS A O 1
ATOM 1718 N N . THR A 1 218 ? 17.535 8.783 -1.250 1.00 76.75 218 THR A N 1
ATOM 1719 C CA . THR A 1 218 ? 18.194 7.732 -0.466 1.00 76.75 218 THR A CA 1
ATOM 1720 C C . THR A 1 218 ? 17.515 7.622 0.897 1.00 76.75 218 THR A C 1
ATOM 1722 O O . THR A 1 218 ? 17.747 8.423 1.796 1.00 76.75 218 THR A O 1
ATOM 1725 N N . PHE A 1 219 ? 16.611 6.651 1.009 1.00 78.56 219 PHE A N 1
ATOM 1726 C CA . PHE A 1 219 ? 15.832 6.350 2.205 1.00 78.56 219 PHE A CA 1
ATOM 1727 C C . PHE A 1 219 ? 15.648 4.831 2.255 1.00 78.56 219 PHE A C 1
ATOM 1729 O O . PHE A 1 219 ? 15.007 4.279 1.362 1.00 78.56 219 PHE A O 1
ATOM 1736 N N . CYS A 1 220 ? 16.297 4.159 3.212 1.00 78.06 220 CYS A N 1
ATOM 1737 C CA . CYS A 1 220 ? 16.713 2.760 3.074 1.00 78.06 220 CYS A CA 1
ATOM 1738 C C . CYS A 1 220 ? 16.271 1.850 4.239 1.00 78.06 220 CYS A C 1
ATOM 1740 O O . CYS A 1 220 ? 16.183 2.315 5.376 1.00 78.06 220 CYS A O 1
ATOM 1742 N N . PRO A 1 221 ? 16.109 0.530 4.011 1.00 73.81 221 PRO A N 1
ATOM 1743 C CA . PRO A 1 221 ? 15.718 -0.422 5.055 1.00 73.81 221 PRO A CA 1
ATOM 1744 C C . PRO A 1 221 ? 16.742 -0.624 6.179 1.00 73.81 221 PRO A C 1
ATOM 1746 O O . PRO A 1 221 ? 16.350 -0.978 7.289 1.00 73.81 221 PRO A O 1
ATOM 1749 N N . HIS A 1 222 ? 18.045 -0.411 5.938 1.00 74.00 222 HIS A N 1
ATOM 1750 C CA . HIS A 1 222 ? 19.086 -0.614 6.962 1.00 74.00 222 HIS A CA 1
ATOM 1751 C C . HIS A 1 222 ? 18.929 0.302 8.189 1.00 74.00 222 HIS A C 1
ATOM 1753 O O . HIS A 1 222 ? 19.535 0.037 9.231 1.00 74.00 222 HIS A O 1
ATOM 1759 N N . TYR A 1 223 ? 18.110 1.358 8.099 1.00 69.75 223 TYR A N 1
ATOM 1760 C CA . TYR A 1 223 ? 17.727 2.182 9.248 1.00 69.75 223 TYR A CA 1
ATOM 1761 C C . TYR A 1 223 ? 16.858 1.415 10.264 1.00 69.75 223 TYR A C 1
ATOM 1763 O O . TYR A 1 223 ? 16.857 1.751 11.447 1.00 69.75 223 TYR A O 1
ATOM 1771 N N . ASN A 1 224 ? 16.203 0.324 9.855 1.00 73.00 224 ASN A N 1
ATOM 1772 C CA . ASN A 1 224 ? 15.363 -0.514 10.714 1.00 73.00 224 ASN A CA 1
ATOM 1773 C C . ASN A 1 224 ? 16.141 -1.695 11.303 1.00 73.00 224 ASN A C 1
ATOM 1775 O O . ASN A 1 224 ? 15.834 -2.862 11.047 1.00 73.00 224 ASN A O 1
ATOM 1779 N N . ARG A 1 225 ? 17.147 -1.410 12.139 1.00 70.88 225 ARG A N 1
ATOM 1780 C CA . ARG A 1 225 ? 17.925 -2.466 12.822 1.00 70.88 225 ARG A CA 1
ATOM 1781 C C . ARG A 1 225 ? 17.078 -3.365 13.727 1.00 70.88 225 ARG A C 1
ATOM 1783 O O . ARG A 1 225 ? 17.454 -4.502 13.969 1.00 70.88 225 ARG A O 1
ATOM 1790 N N . TRP A 1 226 ? 15.935 -2.877 14.201 1.00 72.19 226 TRP A N 1
ATOM 1791 C CA . TRP A 1 226 ? 14.996 -3.642 15.027 1.00 72.19 226 TRP A CA 1
ATOM 1792 C C . TRP A 1 226 ? 14.287 -4.766 14.258 1.00 72.19 226 TRP A C 1
ATOM 1794 O O . TRP A 1 226 ? 13.752 -5.685 14.867 1.00 72.19 226 TRP A O 1
ATOM 1804 N N . ALA A 1 227 ? 14.281 -4.717 12.928 1.00 69.25 227 ALA A N 1
ATOM 1805 C CA . ALA A 1 227 ? 13.536 -5.658 12.104 1.00 69.25 227 ALA A CA 1
ATOM 1806 C C . ALA A 1 227 ? 14.355 -6.868 11.610 1.00 69.25 227 ALA A C 1
ATOM 1808 O O . ALA A 1 227 ? 13.801 -7.798 11.004 1.00 69.25 227 ALA A O 1
ATOM 1809 N N . VAL A 1 228 ? 15.666 -6.864 11.863 1.00 73.62 228 VAL A N 1
ATOM 1810 C CA . VAL A 1 228 ? 16.560 -8.012 11.657 1.00 73.62 228 VAL A CA 1
ATOM 1811 C C . VAL A 1 228 ? 16.747 -8.776 12.969 1.00 73.62 228 VAL A C 1
ATOM 1813 O O . VAL A 1 228 ? 16.568 -8.228 14.055 1.00 73.62 228 VAL A O 1
ATOM 1816 N N . ALA A 1 229 ? 17.073 -10.067 12.881 1.00 72.38 229 ALA A N 1
ATOM 1817 C CA . ALA A 1 229 ? 17.392 -10.855 14.068 1.00 72.38 229 ALA A CA 1
ATOM 1818 C C . ALA A 1 229 ? 18.665 -10.314 14.756 1.00 72.38 229 ALA A C 1
ATOM 1820 O O . ALA A 1 229 ? 19.554 -9.809 14.063 1.00 72.38 229 ALA A O 1
ATOM 1821 N N . PRO A 1 230 ? 18.800 -10.433 16.092 1.00 73.75 230 PRO A N 1
ATOM 1822 C CA . PRO A 1 230 ? 20.024 -10.044 16.784 1.00 73.75 230 PRO A CA 1
ATOM 1823 C C . PRO A 1 230 ? 21.253 -10.723 16.163 1.00 73.75 230 PRO A C 1
ATOM 1825 O O . PRO A 1 230 ? 21.269 -11.938 15.986 1.00 73.75 230 PRO A O 1
ATOM 1828 N N . GLY A 1 231 ? 22.269 -9.934 15.809 1.00 75.31 231 GLY A N 1
ATOM 1829 C CA . GLY A 1 231 ? 23.501 -10.421 15.174 1.00 75.31 231 GLY A CA 1
ATOM 1830 C C . GLY A 1 231 ? 23.434 -10.618 13.653 1.00 75.31 231 GLY A C 1
ATOM 1831 O O . GLY A 1 231 ? 24.475 -10.846 13.041 1.00 75.31 231 GLY A O 1
ATOM 1832 N N . ALA A 1 232 ? 22.262 -10.491 13.022 1.00 80.06 232 ALA A N 1
ATOM 1833 C CA . ALA A 1 232 ? 22.148 -10.514 11.565 1.00 80.06 232 ALA A CA 1
ATOM 1834 C C . ALA A 1 232 ? 22.601 -9.175 10.943 1.00 80.06 232 ALA A C 1
ATOM 1836 O O . ALA A 1 232 ? 22.427 -8.116 11.560 1.00 80.06 232 ALA A O 1
ATOM 1837 N N . PRO A 1 233 ? 23.164 -9.186 9.718 1.00 81.31 233 PRO A N 1
ATOM 1838 C CA . PRO A 1 233 ? 23.483 -7.953 9.008 1.00 81.31 233 PRO A CA 1
ATOM 1839 C C . PRO A 1 233 ? 22.204 -7.153 8.699 1.00 81.31 233 PRO A C 1
ATOM 1841 O O . PRO A 1 233 ? 21.131 -7.742 8.533 1.00 81.31 233 PRO A O 1
ATOM 1844 N N . PRO A 1 234 ? 22.291 -5.813 8.609 1.00 79.69 234 PRO A N 1
ATOM 1845 C CA . PRO A 1 234 ? 21.152 -4.992 8.220 1.00 79.69 234 PRO A CA 1
ATOM 1846 C C . PRO A 1 234 ? 20.711 -5.315 6.789 1.00 79.69 234 PRO A C 1
ATOM 1848 O O . PRO A 1 234 ? 21.518 -5.728 5.956 1.00 79.69 234 PRO A O 1
ATOM 1851 N N . TYR A 1 235 ? 19.435 -5.065 6.488 1.00 80.12 235 TYR A N 1
ATOM 1852 C CA . TYR A 1 235 ? 18.942 -5.197 5.121 1.00 80.12 235 TYR A CA 1
ATOM 1853 C C . TYR A 1 235 ? 19.674 -4.224 4.197 1.00 80.12 235 TYR A C 1
ATOM 1855 O O . TYR A 1 235 ? 19.688 -3.022 4.472 1.00 80.12 235 TYR A O 1
ATOM 1863 N N . PRO A 1 236 ? 20.271 -4.710 3.107 1.00 82.38 236 PRO A N 1
ATOM 1864 C CA . PRO A 1 236 ? 21.053 -3.859 2.229 1.00 82.38 236 PRO A CA 1
ATOM 1865 C C . PRO A 1 236 ? 20.131 -2.889 1.462 1.00 82.38 236 PRO A C 1
ATOM 1867 O O . PRO A 1 236 ? 18.949 -3.170 1.251 1.00 82.38 236 PRO A O 1
ATOM 1870 N N . CYS A 1 237 ? 20.641 -1.715 1.071 1.00 86.94 237 CYS A N 1
ATOM 1871 C CA . CYS A 1 237 ? 19.806 -0.707 0.417 1.00 86.94 237 CYS A CA 1
ATOM 1872 C C . CYS A 1 237 ? 19.817 -0.835 -1.106 1.00 86.94 237 CYS A C 1
ATOM 1874 O O . CYS A 1 237 ? 20.801 -0.499 -1.762 1.00 86.94 237 CYS A O 1
ATOM 1876 N N . GLN A 1 238 ? 18.668 -1.206 -1.672 1.00 88.88 238 GLN A N 1
ATOM 1877 C CA . GLN A 1 238 ? 18.475 -1.296 -3.123 1.00 88.88 238 GLN A CA 1
ATOM 1878 C C . GLN A 1 238 ? 18.823 0.018 -3.841 1.00 88.88 238 GLN A C 1
ATOM 1880 O O . GLN A 1 238 ? 19.456 0.018 -4.891 1.00 88.88 238 GLN A O 1
ATOM 1885 N N . ARG A 1 239 ? 18.421 1.157 -3.257 1.00 89.25 239 ARG A N 1
ATOM 1886 C CA . ARG A 1 239 ? 18.618 2.499 -3.829 1.00 89.25 239 ARG A CA 1
ATOM 1887 C C . ARG A 1 239 ? 20.086 2.915 -3.880 1.00 89.25 239 ARG A C 1
ATOM 1889 O O . ARG A 1 239 ? 20.471 3.613 -4.810 1.00 89.25 239 ARG A O 1
ATOM 1896 N N . GLU A 1 240 ? 20.889 2.487 -2.906 1.00 88.88 240 GLU A N 1
ATOM 1897 C CA . GLU A 1 240 ? 22.335 2.746 -2.880 1.00 88.88 240 GLU A CA 1
ATOM 1898 C C . GLU A 1 240 ? 23.065 1.879 -3.901 1.00 88.88 240 GLU A C 1
ATOM 1900 O O . GLU A 1 240 ? 23.894 2.391 -4.646 1.00 88.88 240 GLU A O 1
ATOM 1905 N N . VAL A 1 241 ? 22.712 0.592 -3.993 1.00 89.25 241 VAL A N 1
ATOM 1906 C CA . VAL A 1 241 ? 23.287 -0.307 -5.005 1.00 89.25 241 VAL A CA 1
ATOM 1907 C C . VAL A 1 241 ? 22.987 0.203 -6.412 1.00 89.25 241 VAL A C 1
ATOM 1909 O O . VAL A 1 241 ? 23.892 0.327 -7.231 1.00 89.25 241 VAL A O 1
ATOM 1912 N N . LEU A 1 242 ? 21.737 0.582 -6.678 1.00 89.50 242 LEU A N 1
ATOM 1913 C CA . LEU A 1 242 ? 21.340 1.147 -7.966 1.00 89.50 242 LEU A CA 1
ATOM 1914 C C . LEU A 1 242 ? 22.046 2.471 -8.275 1.00 89.50 242 LEU A C 1
ATOM 1916 O O . LEU A 1 242 ? 22.409 2.704 -9.425 1.00 89.50 242 LEU A O 1
ATOM 1920 N N . GLN A 1 243 ? 22.275 3.320 -7.269 1.00 87.94 243 GLN A N 1
ATOM 1921 C CA . GLN A 1 243 ? 23.055 4.544 -7.452 1.00 87.94 243 GLN A CA 1
ATOM 1922 C C . GLN A 1 243 ? 24.516 4.225 -7.805 1.00 87.94 243 GLN A C 1
ATOM 1924 O O . GLN A 1 243 ? 25.045 4.816 -8.738 1.00 87.94 243 GLN A O 1
ATOM 1929 N N . ALA A 1 244 ? 25.136 3.242 -7.145 1.00 88.69 244 ALA A N 1
ATOM 1930 C CA . ALA A 1 244 ? 26.499 2.816 -7.462 1.00 88.69 244 ALA A CA 1
ATOM 1931 C C . ALA A 1 244 ? 26.623 2.268 -8.897 1.00 88.69 244 ALA A C 1
ATOM 1933 O O . ALA A 1 244 ? 27.585 2.583 -9.597 1.00 88.69 244 ALA A O 1
ATOM 1934 N N . VAL A 1 245 ? 25.628 1.504 -9.369 1.00 88.75 245 VAL A N 1
ATOM 1935 C CA . VAL A 1 245 ? 25.554 1.065 -10.776 1.00 88.75 245 VAL A CA 1
ATOM 1936 C C . VAL A 1 245 ? 25.439 2.268 -11.714 1.00 88.75 245 VAL A C 1
ATOM 1938 O O . VAL A 1 245 ? 26.111 2.314 -12.742 1.00 88.75 245 VAL A O 1
ATOM 1941 N N . ALA A 1 246 ? 24.620 3.261 -11.359 1.00 85.44 246 ALA A N 1
ATOM 1942 C CA . ALA A 1 246 ? 24.459 4.483 -12.143 1.00 85.44 246 ALA A CA 1
ATOM 1943 C C . ALA A 1 246 ? 25.775 5.255 -12.291 1.00 85.44 246 ALA A C 1
ATOM 1945 O O . ALA A 1 246 ? 26.129 5.656 -13.399 1.00 85.44 246 ALA A O 1
ATOM 1946 N N . ASP A 1 247 ? 26.482 5.449 -11.179 1.00 86.25 247 ASP A N 1
ATOM 1947 C CA . ASP A 1 247 ? 27.744 6.185 -11.127 1.00 86.25 247 ASP A CA 1
ATOM 1948 C C . ASP A 1 247 ? 28.814 5.455 -11.950 1.00 86.25 247 ASP A C 1
ATOM 1950 O O . ASP A 1 247 ? 29.488 6.065 -12.783 1.00 86.25 247 ASP A O 1
ATOM 1954 N N . HIS A 1 248 ? 28.893 4.126 -11.815 1.00 86.31 248 HIS A N 1
ATOM 1955 C CA . HIS A 1 248 ? 29.790 3.301 -12.622 1.00 86.31 248 HIS A CA 1
ATOM 1956 C C . HIS A 1 248 ? 29.496 3.419 -14.125 1.00 86.31 248 HIS A C 1
ATOM 1958 O O . HIS A 1 248 ? 30.409 3.634 -14.924 1.00 86.31 248 HIS A O 1
ATOM 1964 N N . GLU A 1 249 ? 28.226 3.338 -14.529 1.00 83.88 249 GLU A N 1
ATOM 1965 C CA . GLU A 1 249 ? 27.842 3.488 -15.936 1.00 83.88 249 GLU A CA 1
ATOM 1966 C C . GLU A 1 249 ? 28.169 4.880 -16.486 1.00 83.88 249 GLU A C 1
ATOM 1968 O O . GLU A 1 249 ? 28.562 5.001 -17.648 1.00 83.88 249 GLU A O 1
ATOM 1973 N N . GLN A 1 250 ? 28.054 5.935 -15.673 1.00 80.19 250 GLN A N 1
ATOM 1974 C CA . GLN A 1 250 ? 28.460 7.286 -16.069 1.00 80.19 250 GLN A CA 1
ATOM 1975 C C . GLN A 1 250 ? 29.974 7.389 -16.286 1.00 80.19 250 GLN A C 1
ATOM 1977 O O . GLN A 1 250 ? 30.407 7.948 -17.298 1.00 80.19 250 GLN A O 1
ATOM 1982 N N . GLU A 1 251 ? 30.783 6.820 -15.389 1.00 82.81 251 GLU A N 1
ATOM 1983 C CA . GLU A 1 251 ? 32.243 6.779 -15.540 1.00 82.81 251 GLU A CA 1
ATOM 1984 C C . GLU A 1 251 ? 32.667 6.000 -16.789 1.00 82.81 251 GLU A C 1
ATOM 1986 O O . GLU A 1 251 ? 33.524 6.450 -17.559 1.00 82.81 251 GLU A O 1
ATOM 1991 N N . VAL A 1 252 ? 32.050 4.839 -17.017 1.00 81.00 252 VAL A N 1
ATOM 1992 C CA . VAL A 1 252 ? 32.299 4.011 -18.200 1.00 81.00 252 VAL A CA 1
ATOM 1993 C C . VAL A 1 252 ? 31.879 4.754 -19.469 1.00 81.00 252 VAL A C 1
ATOM 1995 O O . VAL A 1 252 ? 32.635 4.763 -20.443 1.00 81.00 252 VAL A O 1
ATOM 1998 N N . ALA A 1 253 ? 30.722 5.421 -19.467 1.00 77.56 253 ALA A N 1
ATOM 1999 C CA . ALA A 1 253 ? 30.247 6.213 -20.600 1.00 77.56 253 ALA A CA 1
ATOM 2000 C C . ALA A 1 253 ? 31.184 7.388 -20.929 1.00 77.56 253 ALA A C 1
ATOM 2002 O O . ALA A 1 253 ? 31.429 7.650 -22.106 1.00 77.56 253 ALA A O 1
ATOM 2003 N N . ALA A 1 254 ? 31.762 8.050 -19.920 1.00 78.38 254 ALA A N 1
ATOM 2004 C CA . ALA A 1 254 ? 32.708 9.152 -20.109 1.00 78.38 254 ALA A CA 1
ATOM 2005 C C . ALA A 1 254 ? 34.025 8.720 -20.785 1.00 78.38 254 ALA A C 1
ATOM 2007 O O . ALA A 1 254 ? 34.679 9.531 -21.440 1.00 78.38 254 ALA A O 1
ATOM 2008 N N . ARG A 1 255 ? 34.414 7.444 -20.651 1.00 78.69 255 ARG A N 1
ATOM 2009 C CA . ARG A 1 255 ? 35.648 6.883 -21.233 1.00 78.69 255 ARG A CA 1
ATOM 2010 C C . ARG A 1 255 ? 35.462 6.292 -22.636 1.00 78.69 255 ARG A C 1
ATOM 2012 O O . ARG A 1 255 ? 36.451 5.926 -23.268 1.00 78.69 255 ARG A O 1
ATOM 2019 N N . ARG A 1 256 ? 34.228 6.178 -23.144 1.00 70.06 256 ARG A N 1
ATOM 2020 C CA . ARG A 1 256 ? 33.941 5.571 -24.457 1.00 70.06 256 ARG A CA 1
ATOM 2021 C C . ARG A 1 256 ? 33.916 6.618 -25.586 1.00 70.06 256 ARG A C 1
ATOM 2023 O O . ARG A 1 256 ? 33.237 7.638 -25.461 1.00 70.06 256 ARG A O 1
ATOM 2030 N N . PRO A 1 257 ? 34.588 6.379 -26.730 1.00 56.06 257 PRO A N 1
ATOM 2031 C CA . PRO A 1 257 ? 34.521 7.278 -27.878 1.00 56.06 257 PRO A CA 1
ATOM 2032 C C . PRO A 1 257 ? 33.165 7.158 -28.607 1.00 56.06 257 PRO A C 1
ATOM 2034 O O . PRO A 1 257 ? 32.862 6.124 -29.188 1.00 56.06 257 PRO A O 1
ATOM 2037 N N . LYS A 1 258 ? 32.400 8.264 -28.629 1.00 55.88 258 LYS A N 1
ATOM 2038 C CA . LYS A 1 258 ? 31.100 8.504 -29.314 1.00 55.88 258 LYS A CA 1
ATOM 2039 C C . LYS A 1 258 ? 29.856 7.756 -28.779 1.00 55.88 258 LYS A C 1
ATOM 2041 O O . LYS A 1 258 ? 29.846 6.544 -28.638 1.00 55.88 258 LYS A O 1
ATOM 2046 N N . LYS A 1 259 ? 28.773 8.543 -28.598 1.00 54.22 259 LYS A N 1
ATOM 2047 C CA . LYS A 1 259 ? 27.323 8.217 -28.521 1.00 54.22 259 LYS A CA 1
ATOM 2048 C C . LYS A 1 259 ? 26.966 6.718 -28.521 1.00 54.22 259 LYS A C 1
ATOM 2050 O O . LYS A 1 259 ? 26.412 6.221 -29.499 1.00 54.22 259 LYS A O 1
ATOM 2055 N N . GLN A 1 260 ? 27.207 6.008 -27.424 1.00 55.50 260 GLN A N 1
ATOM 2056 C CA . GLN A 1 260 ? 26.475 4.767 -27.191 1.00 55.50 260 GLN A CA 1
ATOM 2057 C C . GLN A 1 260 ? 25.113 5.109 -26.584 1.00 55.50 260 GLN A C 1
ATOM 2059 O O . GLN A 1 260 ? 25.017 6.006 -25.744 1.00 55.50 260 GLN A O 1
ATOM 2064 N N . ASP A 1 261 ? 24.064 4.422 -27.037 1.00 71.00 261 ASP A N 1
ATOM 2065 C CA . ASP A 1 261 ? 22.704 4.606 -26.537 1.00 71.00 261 ASP A CA 1
ATOM 2066 C C . ASP A 1 261 ? 22.661 4.414 -25.018 1.00 71.00 261 ASP A C 1
ATOM 2068 O O . ASP A 1 261 ? 22.913 3.318 -24.510 1.00 71.00 261 ASP A O 1
ATOM 2072 N N . ARG A 1 262 ? 22.327 5.489 -24.304 1.00 83.69 262 ARG A N 1
ATOM 2073 C CA . ARG A 1 262 ? 22.145 5.507 -22.851 1.00 83.69 262 ARG A CA 1
ATOM 2074 C C . ARG A 1 262 ? 21.176 4.395 -22.437 1.00 83.69 262 ARG A C 1
ATOM 2076 O O . ARG A 1 262 ? 20.038 4.393 -22.887 1.00 83.69 262 ARG A O 1
ATOM 2083 N N . LEU A 1 263 ? 21.611 3.463 -21.589 1.00 87.38 263 LEU A N 1
ATOM 2084 C CA . LEU A 1 263 ? 20.744 2.387 -21.083 1.00 87.38 263 LEU A CA 1
ATOM 2085 C C . LEU A 1 263 ? 19.952 2.829 -19.855 1.00 87.38 263 LEU A C 1
ATOM 2087 O O . LEU A 1 263 ? 18.755 2.556 -19.761 1.00 87.38 263 LEU A O 1
ATOM 2091 N N . LEU A 1 264 ? 20.621 3.531 -18.938 1.00 89.44 264 LEU A N 1
ATOM 2092 C CA . LEU A 1 264 ? 20.068 3.937 -17.654 1.00 89.44 264 LEU A CA 1
ATOM 2093 C C . LEU A 1 264 ? 20.005 5.465 -17.521 1.00 89.44 264 LEU A C 1
ATOM 2095 O O . LEU A 1 264 ? 20.947 6.198 -17.836 1.00 89.44 264 LEU A O 1
ATOM 2099 N N . ASP A 1 265 ? 18.888 5.937 -16.988 1.00 88.94 265 ASP A N 1
ATOM 2100 C CA . ASP A 1 265 ? 18.683 7.279 -16.462 1.00 88.94 265 ASP A CA 1
ATOM 2101 C C . ASP A 1 265 ? 18.167 7.162 -15.026 1.00 88.94 265 ASP A C 1
ATOM 2103 O O . ASP A 1 265 ? 16.990 7.367 -14.742 1.00 88.94 265 ASP A O 1
ATOM 2107 N N . ILE A 1 266 ? 19.054 6.762 -14.118 1.00 82.88 266 ILE A N 1
ATOM 2108 C CA . ILE A 1 266 ? 18.710 6.470 -12.719 1.00 82.88 266 ILE A CA 1
ATOM 2109 C C . ILE A 1 266 ? 19.529 7.300 -11.717 1.00 82.88 266 ILE A C 1
ATOM 2111 O O . ILE A 1 266 ? 19.431 7.082 -10.516 1.00 82.88 266 ILE A O 1
ATOM 2115 N N . SER A 1 267 ? 20.346 8.245 -12.199 1.00 70.75 267 SER A N 1
ATOM 2116 C CA . SER A 1 267 ? 21.137 9.117 -11.333 1.00 70.75 267 SER A CA 1
ATOM 2117 C C . SER A 1 267 ? 20.245 10.079 -10.553 1.00 70.75 267 SER A C 1
ATOM 2119 O O . SER A 1 267 ? 19.219 10.537 -11.064 1.00 70.75 267 SER A O 1
ATOM 2121 N N . ASN A 1 268 ? 20.662 10.421 -9.332 1.00 64.50 268 ASN A N 1
ATOM 2122 C CA . ASN A 1 268 ? 19.970 11.334 -8.420 1.00 64.50 268 ASN A CA 1
ATOM 2123 C C . ASN A 1 268 ? 20.012 12.806 -8.887 1.00 64.50 268 ASN A C 1
ATOM 2125 O O . ASN A 1 268 ? 20.562 13.690 -8.232 1.00 64.50 268 ASN A O 1
ATOM 2129 N N . THR A 1 269 ? 19.469 13.070 -10.072 1.00 65.69 269 THR A N 1
ATOM 2130 C CA . THR A 1 269 ? 19.549 14.356 -10.759 1.00 65.69 269 THR A CA 1
ATOM 2131 C C . THR A 1 269 ? 18.142 14.761 -11.186 1.00 65.69 269 THR A C 1
ATOM 2133 O O . THR A 1 269 ? 17.649 14.345 -12.235 1.00 65.69 269 THR A O 1
ATOM 2136 N N . SER A 1 270 ? 17.501 15.580 -10.349 1.00 79.50 270 SER A N 1
ATOM 2137 C CA . SER A 1 270 ? 16.182 16.222 -10.513 1.00 79.50 270 SER A CA 1
ATOM 2138 C C . SER A 1 270 ? 14.928 15.334 -10.443 1.00 79.50 270 SER A C 1
ATOM 2140 O O . SER A 1 270 ? 14.868 14.226 -10.978 1.00 79.50 270 SER A O 1
ATOM 2142 N N . PHE A 1 271 ? 13.900 15.871 -9.775 1.00 86.50 271 PHE A N 1
ATOM 2143 C CA . PHE A 1 271 ? 12.539 15.336 -9.757 1.00 86.50 271 PHE A CA 1
ATOM 2144 C C . PHE A 1 271 ? 11.949 15.330 -11.174 1.00 86.50 271 PHE A C 1
ATOM 2146 O O . PHE A 1 271 ? 12.087 16.310 -11.904 1.00 86.50 271 PHE A O 1
ATOM 2153 N N . ILE A 1 272 ? 11.275 14.240 -11.545 1.00 89.56 272 ILE A N 1
ATOM 2154 C CA . ILE A 1 272 ? 10.528 14.120 -12.803 1.00 89.56 272 ILE A CA 1
ATOM 2155 C C . ILE A 1 272 ? 9.078 13.775 -12.449 1.00 89.56 272 ILE A C 1
ATOM 2157 O O . ILE A 1 272 ? 8.874 12.764 -11.768 1.00 89.56 272 ILE A O 1
ATOM 2161 N N . PRO A 1 273 ? 8.077 14.548 -12.906 1.00 89.06 273 PRO A N 1
ATOM 2162 C CA . PRO A 1 273 ? 6.669 14.225 -12.691 1.00 89.06 273 PRO A CA 1
ATOM 2163 C C . PRO A 1 273 ? 6.310 12.827 -13.203 1.00 89.06 273 PRO A C 1
ATOM 2165 O O . PRO A 1 273 ? 6.780 12.417 -14.263 1.00 89.06 273 PRO A O 1
ATOM 2168 N N . MET A 1 274 ? 5.439 12.102 -12.500 1.00 87.69 274 MET A N 1
ATOM 2169 C CA . MET A 1 274 ? 5.027 10.738 -12.873 1.00 87.69 274 MET A CA 1
ATOM 2170 C C . MET A 1 274 ? 4.507 10.630 -14.321 1.00 87.69 274 MET A C 1
ATOM 2172 O O . MET A 1 274 ? 4.826 9.675 -15.029 1.00 87.69 274 MET A O 1
ATOM 2176 N N . THR A 1 275 ? 3.788 11.643 -14.810 1.00 84.69 275 THR A N 1
ATOM 2177 C CA . THR A 1 275 ? 3.312 11.728 -16.203 1.00 84.69 275 THR A CA 1
ATOM 2178 C C . THR A 1 275 ? 4.446 11.814 -17.229 1.00 84.69 275 THR A C 1
ATOM 2180 O O . THR A 1 275 ? 4.334 11.262 -18.324 1.00 84.69 275 THR A O 1
ATOM 2183 N N . ASP A 1 276 ? 5.562 12.457 -16.883 1.00 89.06 276 ASP A N 1
ATOM 2184 C CA . ASP A 1 276 ? 6.761 12.509 -17.721 1.00 89.06 276 ASP A CA 1
ATOM 2185 C C . ASP A 1 276 ? 7.570 11.213 -17.633 1.00 89.06 276 ASP A C 1
ATOM 2187 O O . ASP A 1 276 ? 8.129 10.772 -18.639 1.00 89.06 276 ASP A O 1
ATOM 2191 N N . GLN A 1 277 ? 7.576 10.552 -16.470 1.00 92.06 277 GLN A N 1
ATOM 2192 C CA . GLN A 1 277 ? 8.179 9.224 -16.321 1.00 92.06 277 GLN A CA 1
ATOM 2193 C C . GLN A 1 277 ? 7.490 8.195 -17.234 1.00 92.06 277 GLN A C 1
ATOM 2195 O O . GLN A 1 277 ? 8.166 7.380 -17.860 1.00 92.06 277 GLN A O 1
ATOM 2200 N N . ALA A 1 278 ? 6.170 8.290 -17.427 1.00 90.25 278 ALA A N 1
ATOM 2201 C CA . ALA A 1 278 ? 5.411 7.409 -18.323 1.00 90.25 278 ALA A CA 1
ATOM 2202 C C . ALA A 1 278 ? 5.866 7.456 -19.802 1.00 90.25 278 ALA A C 1
ATOM 2204 O O . ALA A 1 278 ? 5.486 6.590 -20.594 1.00 90.25 278 ALA A O 1
ATOM 2205 N N . LYS A 1 279 ? 6.690 8.435 -20.204 1.00 91.69 279 LYS A N 1
ATOM 2206 C CA . LYS A 1 279 ? 7.269 8.523 -21.558 1.00 91.69 279 LYS A CA 1
ATOM 2207 C C . LYS A 1 279 ? 8.405 7.526 -21.792 1.00 91.69 279 LYS A C 1
ATOM 2209 O O . LYS A 1 279 ? 8.807 7.338 -22.937 1.00 91.69 279 LYS A O 1
ATOM 2214 N N . PHE A 1 280 ? 8.926 6.889 -20.749 1.00 94.69 280 PHE A N 1
ATOM 2215 C CA . PHE A 1 280 ? 10.018 5.923 -20.839 1.00 94.69 280 PHE A CA 1
ATOM 2216 C C . PHE A 1 280 ? 9.475 4.504 -20.993 1.00 94.69 280 PHE A C 1
ATOM 2218 O O . PHE A 1 280 ? 8.462 4.155 -20.390 1.00 94.69 280 PHE A O 1
ATOM 2225 N N . LYS A 1 281 ? 10.142 3.670 -21.798 1.00 96.75 281 LYS A N 1
ATOM 2226 C CA . LYS A 1 281 ? 9.770 2.258 -21.977 1.00 96.75 281 LYS A CA 1
ATOM 2227 C C . LYS A 1 281 ? 9.964 1.461 -20.702 1.00 96.75 281 LYS A C 1
ATOM 2229 O O . LYS A 1 281 ? 9.188 0.542 -20.467 1.00 96.75 281 LYS A O 1
ATOM 2234 N N . TYR A 1 282 ? 10.974 1.806 -19.904 1.00 97.81 282 TYR A N 1
ATOM 2235 C CA . TYR A 1 282 ? 11.331 1.030 -18.730 1.00 97.81 282 TYR A CA 1
ATOM 2236 C C . TYR A 1 282 ? 11.364 1.887 -17.464 1.00 97.81 282 TYR A C 1
ATOM 2238 O O . TYR A 1 282 ? 11.991 2.947 -17.444 1.00 97.81 282 TYR A O 1
ATOM 2246 N N . LEU A 1 283 ? 10.694 1.422 -16.411 1.00 97.00 283 LEU A N 1
ATOM 2247 C CA . LEU A 1 283 ? 10.590 2.110 -15.122 1.00 97.00 283 LEU A CA 1
ATOM 2248 C C . LEU A 1 283 ? 11.157 1.228 -14.014 1.00 97.00 283 LEU A C 1
ATOM 2250 O O . LEU A 1 283 ? 10.730 0.091 -13.838 1.00 97.00 283 LEU A O 1
ATOM 2254 N N . LEU A 1 284 ? 12.112 1.757 -13.256 1.00 95.56 284 LEU A N 1
ATOM 2255 C CA . LEU A 1 284 ? 12.783 1.044 -12.177 1.00 95.56 284 LEU A CA 1
ATOM 2256 C C . LEU A 1 284 ? 12.155 1.385 -10.823 1.00 95.56 284 LEU A C 1
ATOM 2258 O O . LEU A 1 284 ? 12.237 2.519 -10.337 1.00 95.56 284 LEU A O 1
ATOM 2262 N N . SER A 1 285 ? 11.545 0.382 -10.199 1.00 94.62 285 SER A N 1
ATOM 2263 C CA . SER A 1 285 ? 10.955 0.463 -8.867 1.00 94.62 285 SER A CA 1
ATOM 2264 C C . SER A 1 285 ? 11.899 -0.123 -7.821 1.00 94.62 285 SER A C 1
ATOM 2266 O O . SER A 1 285 ? 12.150 -1.329 -7.800 1.00 94.62 285 SER A O 1
ATOM 2268 N N . ALA A 1 286 ? 12.392 0.743 -6.937 1.00 92.19 286 ALA A N 1
ATOM 2269 C CA . ALA A 1 286 ? 13.201 0.380 -5.781 1.00 92.19 286 ALA A CA 1
ATOM 2270 C C . ALA A 1 286 ? 12.477 0.758 -4.486 1.00 92.19 286 ALA A C 1
ATOM 2272 O O . ALA A 1 286 ? 12.006 1.895 -4.321 1.00 92.19 286 ALA A O 1
ATOM 2273 N N . ASP A 1 287 ? 12.407 -0.197 -3.567 1.00 90.06 287 ASP A N 1
ATOM 2274 C CA . ASP A 1 287 ? 11.805 -0.011 -2.253 1.00 90.06 287 ASP A CA 1
ATOM 2275 C C . ASP A 1 287 ? 12.623 0.968 -1.407 1.00 90.06 287 ASP A C 1
ATOM 2277 O O . ASP A 1 287 ? 13.796 1.244 -1.679 1.00 90.06 287 ASP A O 1
ATOM 2281 N N . GLY A 1 288 ? 11.939 1.604 -0.458 1.00 86.56 288 GLY A N 1
ATOM 2282 C CA . GLY A 1 288 ? 12.511 2.614 0.426 1.00 86.56 288 GLY A CA 1
ATOM 2283 C C . GLY A 1 288 ? 12.769 2.051 1.810 1.00 86.56 288 GLY A C 1
ATOM 2284 O O . GLY A 1 288 ? 13.253 0.936 1.943 1.00 86.56 288 GLY A O 1
ATOM 2285 N N . LEU A 1 289 ? 12.409 2.808 2.848 1.00 83.56 289 LEU A N 1
ATOM 2286 C CA . LEU A 1 289 ? 12.383 2.292 4.216 1.00 83.56 289 LEU A CA 1
ATOM 2287 C C . LEU A 1 289 ? 11.398 1.122 4.354 1.00 83.56 289 LEU A C 1
ATOM 2289 O O . LEU A 1 289 ? 11.743 0.113 4.958 1.00 83.56 289 LEU A O 1
ATOM 2293 N N . GLY A 1 290 ? 10.199 1.268 3.788 1.00 85.44 290 GLY A N 1
ATOM 2294 C CA . GLY A 1 290 ? 9.223 0.204 3.568 1.00 85.44 290 GLY A CA 1
ATOM 2295 C C . GLY A 1 290 ? 9.126 -0.135 2.084 1.00 85.44 290 GLY A C 1
ATOM 2296 O O . GLY A 1 290 ? 10.134 -0.393 1.435 1.00 85.44 290 GLY A O 1
ATOM 2297 N N . LEU A 1 291 ? 7.922 -0.091 1.520 1.00 89.31 291 LEU A N 1
ATOM 2298 C CA . LEU A 1 291 ? 7.713 -0.306 0.085 1.00 89.31 291 LEU A CA 1
ATOM 2299 C C . LEU A 1 291 ? 7.854 0.987 -0.717 1.00 89.31 291 LEU A C 1
ATOM 2301 O O . LEU A 1 291 ? 7.715 2.094 -0.196 1.00 89.31 291 LEU A O 1
ATOM 2305 N N . SER A 1 292 ? 8.069 0.853 -2.022 1.00 89.94 292 SER A N 1
ATOM 2306 C CA . SER A 1 292 ? 7.888 1.972 -2.945 1.00 89.94 292 SER A CA 1
ATOM 2307 C C . SER A 1 292 ? 6.403 2.240 -3.198 1.00 89.94 292 SER A C 1
ATOM 2309 O O . SER A 1 292 ? 5.697 1.387 -3.739 1.00 89.94 292 SER A O 1
ATOM 2311 N N . CYS A 1 293 ? 5.941 3.454 -2.899 1.00 88.19 293 CYS A N 1
ATOM 2312 C CA . CYS A 1 293 ? 4.595 3.925 -3.245 1.00 88.19 293 CYS A CA 1
ATOM 2313 C C . CYS A 1 293 ? 4.367 4.121 -4.756 1.00 88.19 293 CYS A C 1
ATOM 2315 O O . CYS A 1 293 ? 3.264 4.448 -5.166 1.00 88.19 293 CYS A O 1
ATOM 2317 N N . LYS A 1 294 ? 5.401 3.937 -5.589 1.00 91.00 294 LYS A N 1
ATOM 2318 C CA . LYS A 1 294 ? 5.325 4.144 -7.042 1.00 91.00 294 LYS A CA 1
ATOM 2319 C C . LYS A 1 294 ? 5.030 2.875 -7.833 1.00 91.00 294 LYS A C 1
ATOM 2321 O O . LYS A 1 294 ? 4.794 2.972 -9.030 1.00 91.00 294 LYS A O 1
ATOM 2326 N N . LEU A 1 295 ? 5.122 1.688 -7.226 1.00 94.50 295 LEU A N 1
ATOM 2327 C CA . LEU A 1 295 ? 5.073 0.435 -7.987 1.00 94.50 295 LEU A CA 1
ATOM 2328 C C . LEU A 1 295 ? 3.721 0.226 -8.684 1.00 94.50 295 LEU A C 1
ATOM 2330 O O . LEU A 1 295 ? 3.700 -0.098 -9.867 1.00 94.50 295 LEU A O 1
ATOM 2334 N N . ASP A 1 296 ? 2.612 0.449 -7.983 1.00 93.12 296 ASP A N 1
ATOM 2335 C CA . ASP A 1 296 ? 1.263 0.348 -8.555 1.00 93.12 296 ASP A CA 1
ATOM 2336 C C . ASP A 1 296 ? 1.063 1.369 -9.683 1.00 93.12 296 ASP A C 1
ATOM 2338 O O . ASP A 1 296 ?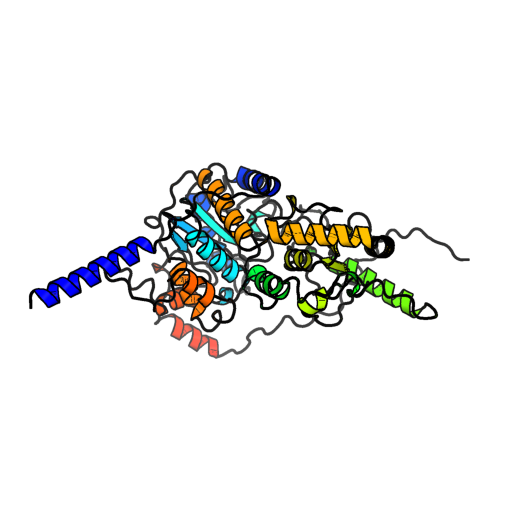 0.604 1.029 -10.774 1.00 93.12 296 ASP A O 1
ATOM 2342 N N . SER A 1 297 ? 1.521 2.595 -9.451 1.00 92.19 297 SER A N 1
ATOM 2343 C CA . SER A 1 297 ? 1.515 3.691 -10.414 1.00 92.19 297 SER A CA 1
ATOM 2344 C C . SER A 1 297 ? 2.373 3.399 -11.652 1.00 92.19 297 SER A C 1
ATOM 2346 O O . SER A 1 297 ? 1.992 3.754 -12.761 1.00 92.19 297 SER A O 1
ATOM 2348 N N . TYR A 1 298 ? 3.513 2.720 -11.508 1.00 94.75 298 TYR A N 1
ATOM 2349 C CA . TYR A 1 298 ? 4.345 2.306 -12.642 1.00 94.75 298 TYR A CA 1
ATOM 2350 C C . TYR A 1 298 ? 3.709 1.184 -13.459 1.00 94.75 298 TYR A C 1
ATOM 2352 O O . TYR A 1 298 ? 3.824 1.198 -14.684 1.00 94.75 298 TYR A O 1
ATOM 2360 N N . LEU A 1 299 ? 3.014 0.243 -12.812 1.00 95.00 299 LEU A N 1
ATOM 2361 C CA . LEU A 1 299 ? 2.338 -0.849 -13.512 1.00 95.00 299 LEU A CA 1
ATOM 2362 C C . LEU A 1 299 ? 1.260 -0.312 -14.465 1.00 95.00 299 LEU A C 1
ATOM 2364 O O . LEU A 1 299 ? 1.218 -0.714 -15.625 1.00 95.00 299 LEU A O 1
ATOM 2368 N N . ILE A 1 300 ? 0.443 0.657 -14.036 1.00 91.94 300 ILE A N 1
ATOM 2369 C CA . ILE A 1 300 ? -0.619 1.224 -14.888 1.00 91.94 300 ILE A CA 1
ATOM 2370 C C . ILE A 1 300 ? -0.083 2.076 -16.063 1.00 91.94 300 ILE A C 1
ATOM 2372 O O . ILE A 1 300 ? -0.789 2.300 -17.046 1.00 91.94 300 ILE A O 1
ATOM 2376 N N . MET A 1 301 ? 1.184 2.507 -16.038 1.00 90.88 301 MET A N 1
ATOM 2377 C CA . MET A 1 301 ? 1.775 3.385 -17.064 1.00 90.88 301 MET A CA 1
ATOM 2378 C C . MET A 1 301 ? 2.060 2.736 -18.423 1.00 90.88 301 MET A C 1
ATOM 2380 O O . MET A 1 301 ? 2.471 3.442 -19.350 1.00 90.88 301 MET A O 1
ATOM 2384 N N . GLY A 1 302 ? 1.862 1.424 -18.573 1.00 90.06 302 GLY A N 1
ATOM 2385 C CA . GLY A 1 302 ? 2.162 0.725 -19.832 1.00 90.06 302 GLY A CA 1
ATOM 2386 C C . GLY A 1 302 ? 3.649 0.773 -20.195 1.00 90.06 302 GLY A C 1
ATOM 2387 O O . GLY A 1 302 ? 4.024 0.719 -21.365 1.00 90.06 302 GLY A O 1
ATOM 2388 N N . SER A 1 303 ? 4.500 0.954 -19.188 1.00 95.38 303 SER A N 1
ATOM 2389 C CA . SER A 1 303 ? 5.949 0.825 -19.280 1.00 95.38 303 SER A CA 1
ATOM 2390 C C . SER A 1 303 ? 6.347 -0.489 -18.618 1.00 95.38 303 SER A C 1
ATOM 2392 O O . SER A 1 303 ? 5.710 -0.929 -17.664 1.00 95.38 303 SER A O 1
ATOM 2394 N N . LEU A 1 304 ? 7.401 -1.128 -19.114 1.00 98.25 304 LEU A N 1
ATOM 2395 C CA . LEU A 1 304 ? 7.926 -2.337 -18.498 1.00 98.25 304 LEU A CA 1
ATOM 2396 C C . LEU A 1 304 ? 8.585 -1.970 -17.167 1.00 98.25 304 LEU A C 1
ATOM 2398 O O . LEU A 1 304 ? 9.518 -1.165 -17.116 1.00 98.25 304 LEU A O 1
ATOM 2402 N N . VAL A 1 305 ? 8.095 -2.567 -16.086 1.00 98.31 305 VAL A N 1
ATOM 2403 C CA . VAL A 1 305 ? 8.626 -2.331 -14.747 1.00 98.31 305 VAL A CA 1
ATOM 2404 C C . VAL A 1 305 ? 9.787 -3.282 -14.472 1.00 98.31 305 VAL A C 1
ATOM 2406 O O . VAL A 1 305 ? 9.642 -4.498 -14.584 1.00 98.31 305 VAL A O 1
ATOM 2409 N N . PHE A 1 306 ? 10.923 -2.727 -14.062 1.00 97.81 306 PHE A N 1
ATOM 2410 C CA . PHE A 1 306 ? 11.981 -3.456 -13.372 1.00 97.81 306 PHE A CA 1
ATOM 2411 C C . PHE A 1 306 ? 11.770 -3.284 -11.867 1.00 97.81 306 PHE A C 1
ATOM 2413 O O . PHE A 1 306 ? 11.773 -2.154 -11.375 1.00 97.81 306 PHE A O 1
ATOM 2420 N N . LYS A 1 307 ? 11.549 -4.369 -11.124 1.00 96.19 307 LYS A N 1
ATOM 2421 C CA . LYS A 1 307 ? 11.352 -4.318 -9.666 1.00 96.19 307 LYS A CA 1
ATOM 2422 C C . LYS A 1 307 ? 12.585 -4.866 -8.970 1.00 96.19 307 LYS A C 1
ATOM 2424 O O . LYS A 1 307 ? 12.937 -6.023 -9.167 1.00 96.19 307 LYS A O 1
ATOM 2429 N N . ALA A 1 308 ? 13.198 -4.052 -8.123 1.00 93.06 308 ALA A N 1
ATOM 2430 C CA . ALA A 1 308 ? 14.278 -4.501 -7.260 1.00 93.06 308 ALA A CA 1
ATOM 2431 C C . ALA A 1 308 ? 13.742 -5.432 -6.156 1.00 93.06 308 ALA A C 1
ATOM 2433 O O . ALA A 1 308 ? 12.854 -5.043 -5.392 1.00 93.06 308 ALA A O 1
ATOM 2434 N N . GLU A 1 309 ? 14.256 -6.656 -6.070 1.00 88.12 309 GLU A N 1
ATOM 2435 C CA . GLU A 1 309 ? 13.805 -7.695 -5.131 1.00 88.12 309 GLU A CA 1
ATOM 2436 C C . GLU A 1 309 ? 14.812 -7.933 -4.006 1.00 88.12 309 GLU A C 1
ATOM 2438 O O . GLU A 1 309 ? 15.420 -8.988 -3.875 1.00 88.12 309 GLU A O 1
ATOM 2443 N N . MET A 1 310 ? 14.986 -6.923 -3.161 1.00 76.12 310 MET A N 1
ATOM 2444 C CA . MET A 1 310 ? 16.011 -6.944 -2.124 1.00 76.12 310 MET A CA 1
ATOM 2445 C C . MET A 1 310 ? 15.462 -6.381 -0.814 1.00 76.12 310 MET A C 1
ATOM 2447 O O . MET A 1 310 ? 15.542 -5.191 -0.524 1.00 76.12 310 MET A O 1
ATOM 2451 N N . GLY A 1 311 ? 14.832 -7.223 -0.011 1.00 76.75 311 GLY A N 1
ATOM 2452 C CA . GLY A 1 311 ? 14.262 -6.799 1.262 1.00 76.75 311 GLY A CA 1
ATOM 2453 C C . GLY A 1 311 ? 13.128 -7.705 1.716 1.00 76.75 311 GLY A C 1
ATOM 2454 O O . GLY A 1 311 ? 12.643 -8.529 0.945 1.00 76.75 311 GLY A O 1
ATOM 2455 N N . PRO A 1 312 ? 12.701 -7.571 2.978 1.00 78.44 312 PRO A N 1
ATOM 2456 C CA . PRO A 1 312 ? 11.735 -8.482 3.579 1.00 78.44 312 PRO A CA 1
ATOM 2457 C C . PRO A 1 312 ? 10.284 -8.027 3.392 1.00 78.44 312 PRO A C 1
ATOM 2459 O O . PRO A 1 312 ? 9.378 -8.734 3.819 1.00 78.44 312 PRO A O 1
ATOM 2462 N N . ALA A 1 313 ? 10.063 -6.822 2.863 1.00 87.62 313 ALA A N 1
ATOM 2463 C CA . ALA A 1 313 ? 8.776 -6.151 2.907 1.00 87.62 313 ALA A CA 1
ATOM 2464 C C . ALA A 1 313 ? 7.890 -6.530 1.713 1.00 87.62 313 ALA A C 1
ATOM 2466 O O . ALA A 1 313 ? 8.376 -6.670 0.591 1.00 87.62 313 ALA A O 1
ATOM 2467 N N . TRP A 1 314 ? 6.578 -6.634 1.928 1.00 91.81 314 TRP A N 1
ATOM 2468 C CA . TRP A 1 314 ? 5.601 -6.781 0.845 1.00 91.81 314 TRP A CA 1
ATOM 2469 C C . TRP A 1 314 ? 4.350 -5.932 1.066 1.00 91.81 314 TRP A C 1
ATOM 2471 O O . TRP A 1 314 ? 4.004 -5.580 2.196 1.00 91.81 314 TRP A O 1
ATOM 2481 N N . GLY A 1 315 ? 3.688 -5.602 -0.047 1.00 94.19 315 GLY A N 1
ATOM 2482 C CA . GLY A 1 315 ? 2.402 -4.908 -0.080 1.00 94.19 315 GLY A CA 1
ATOM 2483 C C . GLY A 1 315 ? 1.233 -5.852 -0.339 1.00 94.19 315 GLY A C 1
ATOM 2484 O O . GLY A 1 315 ? 1.413 -7.048 -0.583 1.00 94.19 315 GLY A O 1
ATOM 2485 N N . PHE A 1 316 ? 0.017 -5.303 -0.313 1.00 95.62 316 PHE A N 1
ATOM 2486 C CA . PHE A 1 316 ? -1.216 -6.099 -0.336 1.00 95.62 316 PHE A CA 1
ATOM 2487 C C . PHE A 1 316 ? -1.391 -6.939 -1.611 1.00 95.62 316 PHE A C 1
ATOM 2489 O O . PHE A 1 316 ? -2.047 -7.969 -1.571 1.00 95.62 316 PHE A O 1
ATOM 2496 N N . TYR A 1 317 ? -0.780 -6.527 -2.729 1.00 95.69 317 TYR A N 1
ATOM 2497 C CA . TYR A 1 317 ? -0.906 -7.195 -4.028 1.00 95.69 317 TYR A CA 1
ATOM 2498 C C . TYR A 1 317 ? 0.318 -8.002 -4.464 1.00 95.69 317 TYR A C 1
ATOM 2500 O O . TYR A 1 317 ? 0.288 -8.664 -5.503 1.00 95.69 317 TYR A O 1
ATOM 2508 N N . TYR A 1 318 ? 1.410 -7.955 -3.698 1.00 94.94 318 TYR A N 1
ATOM 2509 C CA . TYR A 1 318 ? 2.708 -8.464 -4.149 1.00 94.94 318 TYR A CA 1
ATOM 2510 C C . TYR A 1 318 ? 2.681 -9.975 -4.421 1.00 94.94 318 TYR A C 1
ATOM 2512 O O . TYR A 1 318 ? 3.390 -10.438 -5.303 1.00 94.94 318 TYR A O 1
ATOM 2520 N N . LYS A 1 319 ? 1.847 -10.760 -3.720 1.00 93.31 319 LYS A N 1
ATOM 2521 C CA . LYS A 1 319 ? 1.741 -12.217 -3.946 1.00 93.31 319 LYS A CA 1
ATOM 2522 C C . LYS A 1 319 ? 1.014 -12.591 -5.241 1.00 93.31 319 LYS A C 1
ATOM 2524 O O . LYS A 1 319 ? 1.272 -13.666 -5.789 1.00 93.31 319 LYS A O 1
ATOM 2529 N N . ALA A 1 320 ? 0.144 -11.712 -5.733 1.00 96.75 320 ALA A N 1
ATOM 2530 C CA . ALA A 1 320 ? -0.527 -11.868 -7.021 1.00 96.75 320 ALA A CA 1
ATOM 2531 C C . ALA A 1 320 ? 0.308 -11.292 -8.182 1.00 96.75 320 ALA A C 1
ATOM 2533 O O . ALA A 1 320 ? 0.113 -11.669 -9.336 1.00 96.75 320 ALA A O 1
ATOM 2534 N N . LEU A 1 321 ? 1.284 -10.426 -7.891 1.00 96.62 321 LEU A N 1
ATOM 2535 C CA . LEU A 1 321 ? 2.224 -9.914 -8.881 1.00 96.62 321 LEU A CA 1
ATOM 2536 C C . LEU A 1 321 ? 3.281 -10.985 -9.217 1.00 96.62 321 LEU A C 1
ATOM 2538 O O . LEU A 1 321 ? 3.983 -11.459 -8.329 1.00 96.62 321 LEU A O 1
ATOM 2542 N N . LYS A 1 322 ? 3.396 -11.394 -10.489 1.00 97.56 322 LYS A N 1
ATOM 2543 C CA . LYS A 1 322 ? 4.272 -12.499 -10.906 1.00 97.56 322 LYS A CA 1
ATOM 2544 C C . LYS A 1 322 ? 5.495 -11.994 -11.692 1.00 97.56 322 LYS A C 1
ATOM 2546 O O . LYS A 1 322 ? 5.308 -11.261 -12.673 1.00 97.56 322 LYS A O 1
ATOM 2551 N N . PRO A 1 323 ? 6.723 -12.400 -11.315 1.00 97.25 323 PRO A N 1
ATOM 2552 C CA . PRO A 1 323 ? 7.932 -12.045 -12.052 1.00 97.25 323 PRO A CA 1
ATOM 2553 C C . PRO A 1 323 ? 7.899 -12.650 -13.458 1.00 97.25 323 PRO A C 1
ATOM 2555 O O . PRO A 1 323 ? 7.352 -13.732 -13.669 1.00 97.25 323 PRO A O 1
ATOM 2558 N N . TYR A 1 324 ? 8.459 -11.927 -14.424 1.00 97.81 324 TYR A N 1
ATOM 2559 C CA . TYR A 1 324 ? 8.464 -12.215 -15.866 1.00 97.81 324 TYR A CA 1
ATOM 2560 C C . TYR A 1 324 ? 7.086 -12.294 -16.545 1.00 97.81 324 TYR A C 1
ATOM 2562 O O . TYR A 1 324 ? 7.026 -12.451 -17.762 1.00 97.81 324 TYR A O 1
ATOM 2570 N N . VAL A 1 325 ? 5.991 -12.134 -15.794 1.00 98.31 325 VAL A N 1
ATOM 2571 C CA . VAL A 1 325 ? 4.630 -11.980 -16.330 1.00 98.31 325 VAL A CA 1
ATOM 2572 C C . VAL A 1 325 ? 4.198 -10.520 -16.249 1.00 98.31 325 VAL A C 1
ATOM 2574 O O . VAL A 1 325 ? 3.770 -9.963 -17.249 1.00 98.31 325 VAL A O 1
ATOM 2577 N N . HIS A 1 326 ? 4.333 -9.885 -15.080 1.00 98.44 326 HIS A N 1
ATOM 2578 C CA . HIS A 1 326 ? 3.886 -8.503 -14.854 1.00 98.44 326 HIS A CA 1
ATOM 2579 C C . HIS A 1 326 ? 5.041 -7.489 -14.789 1.00 98.44 326 HIS A C 1
ATOM 2581 O O . HIS A 1 326 ? 4.825 -6.292 -14.957 1.00 98.44 326 HIS A O 1
ATOM 2587 N N . TYR A 1 327 ? 6.262 -7.945 -14.500 1.00 98.44 327 TYR A N 1
ATOM 2588 C CA . TYR A 1 327 ? 7.464 -7.117 -14.346 1.00 98.44 327 TYR A CA 1
ATOM 2589 C C . TYR A 1 327 ? 8.722 -7.982 -14.503 1.00 98.44 327 TYR A C 1
ATOM 2591 O O . TYR A 1 327 ? 8.626 -9.208 -14.499 1.00 98.44 327 TYR A O 1
ATOM 2599 N N . ILE A 1 328 ? 9.906 -7.374 -14.594 1.00 97.94 328 ILE A N 1
ATOM 2600 C CA . ILE A 1 328 ? 11.189 -8.097 -14.549 1.00 97.94 328 ILE A CA 1
ATOM 2601 C C . ILE A 1 328 ? 11.864 -7.864 -13.190 1.00 97.94 328 ILE A C 1
ATOM 2603 O O . ILE A 1 328 ? 12.086 -6.704 -12.824 1.00 97.94 328 ILE A O 1
ATOM 2607 N N . PRO A 1 329 ? 12.171 -8.922 -12.420 1.00 96.38 329 PRO A N 1
ATOM 2608 C CA . PRO A 1 329 ? 12.895 -8.783 -11.164 1.00 96.38 329 PRO A CA 1
ATOM 2609 C C . PRO A 1 329 ? 14.370 -8.442 -11.425 1.00 96.38 329 PRO A C 1
ATOM 2611 O O . PRO A 1 329 ? 14.979 -8.968 -12.354 1.00 96.38 329 PRO A O 1
ATOM 2614 N N . VAL A 1 330 ? 14.933 -7.557 -10.605 1.00 95.31 330 VAL A N 1
ATOM 2615 C CA . VAL A 1 330 ? 16.351 -7.149 -10.617 1.00 95.31 330 VAL A CA 1
ATOM 2616 C C . VAL A 1 330 ? 16.878 -7.072 -9.182 1.00 95.31 330 VAL A C 1
ATOM 2618 O O . VAL A 1 330 ? 16.088 -7.065 -8.236 1.00 95.31 330 VAL A O 1
ATOM 2621 N N . LEU A 1 331 ? 18.194 -7.011 -9.000 1.00 91.25 331 LEU A N 1
ATOM 2622 C CA . LEU A 1 331 ? 18.879 -7.165 -7.713 1.00 91.25 331 LEU A CA 1
ATOM 2623 C C . LEU A 1 331 ? 18.507 -8.468 -6.984 1.00 91.25 331 LEU A C 1
ATOM 2625 O O . LEU A 1 331 ? 18.411 -8.485 -5.758 1.00 91.25 331 LEU A O 1
ATOM 2629 N N . VAL A 1 332 ? 18.283 -9.554 -7.733 1.00 83.69 332 VAL A N 1
ATOM 2630 C CA . VAL A 1 332 ? 17.923 -10.861 -7.148 1.00 83.69 332 VAL A CA 1
ATOM 2631 C C . VAL A 1 332 ? 19.174 -11.585 -6.657 1.00 83.69 332 VAL A C 1
ATOM 2633 O O . VAL A 1 332 ? 19.221 -12.061 -5.526 1.00 83.69 332 VAL A O 1
ATOM 2636 N N . ASN A 1 333 ? 20.192 -11.660 -7.521 1.00 76.69 333 ASN A N 1
ATOM 2637 C CA . ASN A 1 333 ? 21.421 -12.422 -7.276 1.00 76.69 333 ASN A CA 1
ATOM 2638 C C . ASN A 1 333 ? 22.698 -11.581 -7.426 1.00 76.69 333 ASN A C 1
ATOM 2640 O O . ASN A 1 333 ? 23.729 -11.945 -6.866 1.00 76.69 333 ASN A O 1
ATOM 2644 N N . ALA A 1 334 ? 22.648 -10.483 -8.186 1.00 76.81 334 ALA A N 1
ATOM 2645 C CA . ALA A 1 334 ? 23.797 -9.633 -8.483 1.00 76.81 334 ALA A CA 1
ATOM 2646 C C . ALA A 1 334 ? 23.390 -8.155 -8.496 1.00 76.81 334 ALA A C 1
ATOM 2648 O O . ALA A 1 334 ? 22.245 -7.819 -8.786 1.00 76.81 334 ALA A O 1
ATOM 2649 N N . SER A 1 335 ? 24.327 -7.264 -8.173 1.00 74.06 335 SER A N 1
ATOM 2650 C CA . SER A 1 335 ? 24.065 -5.822 -8.082 1.00 74.06 335 SER A CA 1
ATOM 2651 C C . SER A 1 335 ? 23.835 -5.141 -9.434 1.00 74.06 335 SER A C 1
ATOM 2653 O O . SER A 1 335 ? 23.202 -4.091 -9.474 1.00 74.06 335 SER A O 1
ATOM 2655 N N . ASP A 1 336 ? 24.355 -5.704 -10.525 1.00 78.56 336 ASP A N 1
ATOM 2656 C CA . ASP A 1 336 ? 24.391 -5.116 -11.870 1.00 78.56 336 ASP A CA 1
ATOM 2657 C C . ASP A 1 336 ? 23.503 -5.847 -12.897 1.00 78.56 336 ASP A C 1
ATOM 2659 O O . ASP A 1 336 ? 23.490 -5.480 -14.077 1.00 78.56 336 ASP A O 1
ATOM 2663 N N . ASP A 1 337 ? 22.690 -6.813 -12.450 1.00 90.25 337 ASP A N 1
ATOM 2664 C CA . ASP A 1 337 ? 21.747 -7.574 -13.288 1.00 90.25 337 ASP A CA 1
ATOM 2665 C C . ASP A 1 337 ? 20.735 -6.676 -14.035 1.00 90.25 337 ASP A C 1
ATOM 2667 O O . ASP A 1 337 ? 20.268 -7.015 -15.125 1.00 90.25 337 ASP A O 1
ATOM 2671 N N . ILE A 1 338 ? 20.476 -5.468 -13.527 1.00 92.12 338 ILE A N 1
ATOM 2672 C CA . ILE A 1 338 ? 19.678 -4.432 -14.192 1.00 92.12 338 ILE A CA 1
ATOM 2673 C C . ILE A 1 338 ? 20.204 -4.080 -15.591 1.00 92.12 338 ILE A C 1
ATOM 2675 O O . ILE A 1 338 ? 19.412 -3.853 -16.508 1.00 92.12 338 ILE A O 1
ATOM 2679 N N . LEU A 1 339 ? 21.523 -4.048 -15.802 1.00 91.19 339 LEU A N 1
ATOM 2680 C CA . LEU A 1 339 ? 22.097 -3.708 -17.107 1.00 91.19 339 LEU A CA 1
ATOM 2681 C C . LEU A 1 339 ? 21.809 -4.790 -18.142 1.00 91.19 339 LEU A C 1
ATOM 2683 O O . LEU A 1 339 ? 21.478 -4.486 -19.291 1.00 91.19 339 LEU A O 1
ATOM 2687 N N . GLU A 1 340 ? 21.926 -6.051 -17.736 1.00 92.44 340 GLU A N 1
ATOM 2688 C CA . GLU A 1 340 ? 21.569 -7.194 -18.568 1.00 92.44 340 GLU A CA 1
ATOM 2689 C C . GLU A 1 340 ? 20.067 -7.208 -18.859 1.00 92.44 340 GLU A C 1
ATOM 2691 O O . GLU A 1 340 ? 19.672 -7.319 -20.021 1.00 92.44 340 GLU A O 1
ATOM 2696 N N . ALA A 1 341 ? 19.236 -6.978 -17.842 1.00 95.00 341 ALA A N 1
ATOM 2697 C CA . ALA A 1 341 ? 17.784 -6.939 -17.972 1.00 95.00 341 ALA A CA 1
ATOM 2698 C C . ALA A 1 341 ? 17.315 -5.857 -18.968 1.00 95.00 341 ALA A C 1
ATOM 2700 O O . ALA A 1 341 ? 16.458 -6.112 -19.821 1.00 95.00 341 ALA A O 1
ATOM 2701 N N . VAL A 1 342 ? 17.924 -4.665 -18.938 1.00 95.19 342 VAL A N 1
ATOM 2702 C CA . VAL A 1 342 ? 17.629 -3.585 -19.898 1.00 95.19 342 VAL A CA 1
ATOM 2703 C C . VAL A 1 342 ? 18.099 -3.940 -21.310 1.00 95.19 342 VAL A C 1
ATOM 2705 O O . VAL A 1 342 ? 17.371 -3.700 -22.278 1.00 95.19 342 VAL A O 1
ATOM 2708 N N . ARG A 1 343 ? 19.288 -4.541 -21.465 1.00 95.19 343 ARG A N 1
ATOM 2709 C CA . ARG A 1 343 ? 19.773 -5.008 -22.779 1.00 95.19 343 ARG A CA 1
ATOM 2710 C C . ARG A 1 343 ? 18.855 -6.085 -23.355 1.00 95.19 343 ARG A C 1
ATOM 2712 O O . ARG A 1 343 ? 18.504 -6.007 -24.533 1.00 95.19 343 ARG A O 1
ATOM 2719 N N . TRP A 1 344 ? 18.410 -7.028 -22.526 1.00 96.69 344 TRP A N 1
ATOM 2720 C CA . TRP A 1 344 ? 17.440 -8.051 -22.908 1.00 96.69 344 TRP A CA 1
ATOM 2721 C C . TRP A 1 344 ? 16.124 -7.427 -23.375 1.00 96.69 344 TRP A C 1
ATOM 2723 O O . TRP A 1 344 ? 15.635 -7.785 -24.448 1.00 96.69 344 TRP A O 1
ATOM 2733 N N . ALA A 1 345 ? 15.588 -6.457 -22.628 1.00 97.50 345 ALA A N 1
ATOM 2734 C CA . ALA A 1 345 ? 14.325 -5.801 -22.964 1.00 97.50 345 ALA A CA 1
ATOM 2735 C C . ALA A 1 345 ? 14.404 -5.022 -24.286 1.00 97.50 345 ALA A C 1
ATOM 2737 O O . ALA A 1 345 ? 13.450 -5.030 -25.060 1.00 97.50 345 ALA A O 1
ATOM 2738 N N . ARG A 1 346 ? 15.551 -4.397 -24.586 1.00 95.81 346 ARG A N 1
ATOM 2739 C CA . ARG A 1 346 ? 15.793 -3.741 -25.883 1.00 95.81 346 ARG A CA 1
ATOM 2740 C C . ARG A 1 346 ? 15.894 -4.738 -27.035 1.00 95.81 346 ARG A C 1
ATOM 2742 O O . ARG A 1 346 ? 15.360 -4.479 -28.108 1.00 95.81 346 ARG A O 1
ATOM 2749 N N . ALA A 1 347 ? 16.577 -5.862 -26.821 1.00 97.19 347 ALA A N 1
ATOM 2750 C CA . ALA A 1 347 ? 16.722 -6.908 -27.833 1.00 97.19 347 ALA A CA 1
ATOM 2751 C C . ALA A 1 347 ? 15.413 -7.683 -28.081 1.00 97.19 347 ALA A C 1
ATOM 2753 O O . ALA A 1 347 ? 15.214 -8.226 -29.164 1.00 97.19 347 ALA A O 1
ATOM 2754 N N . ASN A 1 348 ? 14.511 -7.715 -27.096 1.00 98.06 348 ASN A N 1
ATOM 2755 C CA . ASN A 1 348 ? 13.241 -8.440 -27.130 1.00 98.06 348 ASN A CA 1
ATOM 2756 C C . ASN A 1 348 ? 12.046 -7.481 -26.991 1.00 98.06 348 ASN A C 1
ATOM 2758 O O . ASN A 1 348 ? 11.150 -7.724 -26.185 1.00 98.06 348 ASN A O 1
ATOM 2762 N N . ASP A 1 349 ? 12.022 -6.396 -27.772 1.00 98.00 349 ASP A N 1
ATOM 2763 C CA . ASP A 1 349 ? 11.071 -5.286 -27.592 1.00 98.00 349 ASP A CA 1
ATOM 2764 C C . ASP A 1 349 ? 9.593 -5.721 -27.574 1.00 98.00 349 ASP A C 1
ATOM 2766 O O . ASP A 1 349 ? 8.820 -5.236 -26.751 1.00 98.00 349 ASP A O 1
ATOM 2770 N N . ALA A 1 350 ? 9.211 -6.688 -28.417 1.00 97.88 350 ALA A N 1
ATOM 2771 C CA . ALA A 1 350 ? 7.855 -7.243 -28.429 1.00 97.88 350 ALA A CA 1
ATOM 2772 C C . ALA A 1 350 ? 7.508 -7.964 -27.113 1.00 97.88 350 ALA A C 1
ATOM 2774 O O . ALA A 1 350 ? 6.469 -7.697 -26.522 1.00 97.88 350 ALA A O 1
ATOM 2775 N N . LYS A 1 351 ? 8.411 -8.806 -26.592 1.00 98.31 351 LYS A N 1
ATOM 2776 C CA . LYS A 1 351 ? 8.197 -9.485 -25.302 1.00 98.31 351 LYS A CA 1
ATOM 2777 C C . LYS A 1 351 ? 8.192 -8.494 -24.139 1.00 98.31 351 LYS A C 1
ATOM 2779 O O . LYS A 1 351 ? 7.407 -8.639 -23.210 1.00 98.31 351 LYS A O 1
ATOM 2784 N N . ALA A 1 352 ? 9.059 -7.481 -24.189 1.00 98.44 352 ALA A N 1
ATOM 2785 C CA . ALA A 1 352 ? 9.088 -6.411 -23.197 1.00 98.44 352 ALA A CA 1
ATOM 2786 C C . ALA A 1 352 ? 7.752 -5.649 -23.153 1.00 98.44 352 ALA A C 1
ATOM 2788 O O . ALA A 1 352 ? 7.244 -5.371 -22.065 1.00 98.44 352 ALA A O 1
ATOM 2789 N N . ARG A 1 353 ? 7.161 -5.375 -24.323 1.00 97.81 353 ARG A N 1
ATOM 2790 C CA . ARG A 1 353 ? 5.815 -4.805 -24.445 1.00 97.81 353 ARG A CA 1
ATOM 2791 C C . ARG A 1 353 ? 4.749 -5.724 -23.854 1.00 97.81 353 ARG A C 1
ATOM 2793 O O . ARG A 1 353 ? 3.906 -5.240 -23.108 1.00 97.81 353 ARG A O 1
ATOM 2800 N N . ASP A 1 354 ? 4.787 -7.019 -24.157 1.00 98.06 354 ASP A N 1
ATOM 2801 C CA . ASP A 1 354 ? 3.789 -7.974 -23.657 1.00 98.06 354 ASP A CA 1
ATOM 2802 C C . ASP A 1 354 ? 3.781 -8.035 -22.122 1.00 98.06 354 ASP A C 1
ATOM 2804 O O . ASP A 1 354 ? 2.714 -8.001 -21.507 1.00 98.06 354 ASP A O 1
ATOM 2808 N N . ILE A 1 355 ? 4.964 -8.036 -21.494 1.00 98.69 355 ILE A N 1
ATOM 2809 C CA . ILE A 1 355 ? 5.103 -7.984 -20.028 1.00 98.69 355 ILE A CA 1
ATOM 2810 C C . ILE A 1 355 ? 4.574 -6.651 -19.477 1.00 98.69 355 ILE A C 1
ATOM 2812 O O . ILE A 1 355 ? 3.845 -6.640 -18.484 1.00 98.69 355 ILE A O 1
ATOM 2816 N N . ALA A 1 356 ? 4.898 -5.523 -20.122 1.00 97.62 356 ALA A N 1
ATOM 2817 C CA . ALA A 1 356 ? 4.393 -4.208 -19.719 1.00 97.62 356 ALA A CA 1
ATOM 2818 C C . ALA A 1 356 ? 2.856 -4.138 -19.769 1.00 97.62 356 ALA A C 1
ATOM 2820 O O . ALA A 1 356 ? 2.221 -3.633 -18.843 1.00 97.62 356 ALA A O 1
ATOM 2821 N N . GLU A 1 357 ? 2.247 -4.673 -20.829 1.00 96.12 357 GLU A N 1
ATOM 2822 C CA . GLU A 1 357 ? 0.792 -4.710 -20.991 1.00 96.12 357 GLU A CA 1
ATOM 2823 C C . GLU A 1 357 ? 0.116 -5.665 -20.005 1.00 96.12 357 GLU A C 1
ATOM 2825 O O . GLU A 1 357 ? -0.962 -5.356 -19.493 1.00 96.12 357 GLU A O 1
ATOM 2830 N N . ALA A 1 358 ? 0.742 -6.800 -19.692 1.00 98.06 358 ALA A N 1
ATOM 2831 C CA . ALA A 1 358 ? 0.260 -7.708 -18.657 1.00 98.06 358 ALA A CA 1
ATOM 2832 C C . ALA A 1 358 ? 0.306 -7.055 -17.263 1.00 98.06 358 ALA A C 1
ATOM 2834 O O . ALA A 1 358 ? -0.675 -7.135 -16.523 1.00 98.06 358 ALA A O 1
ATOM 2835 N N . GLY A 1 359 ? 1.387 -6.341 -16.928 1.00 97.31 359 GLY A N 1
ATOM 2836 C CA . GLY A 1 359 ? 1.481 -5.555 -15.692 1.00 97.31 359 GLY A CA 1
ATOM 2837 C C . GLY A 1 359 ? 0.427 -4.447 -15.607 1.00 97.31 359 GLY A C 1
ATOM 2838 O O . GLY A 1 359 ? -0.227 -4.290 -14.573 1.00 97.31 359 GLY A O 1
ATOM 2839 N N . ARG A 1 360 ? 0.190 -3.730 -16.712 1.00 95.12 360 ARG A N 1
ATOM 2840 C CA . ARG A 1 360 ? -0.865 -2.709 -16.805 1.00 95.12 360 ARG A CA 1
ATOM 2841 C C . ARG A 1 360 ? -2.255 -3.293 -16.612 1.00 95.12 360 ARG A C 1
ATOM 2843 O O . ARG A 1 360 ? -3.049 -2.737 -15.855 1.00 95.12 360 ARG A O 1
ATOM 2850 N N . ARG A 1 361 ? -2.545 -4.418 -17.265 1.00 95.50 361 ARG A N 1
ATOM 2851 C CA . ARG A 1 361 ? -3.823 -5.122 -17.124 1.00 95.50 361 ARG A CA 1
ATOM 2852 C C . ARG A 1 361 ? -4.052 -5.571 -15.685 1.00 95.50 361 ARG A C 1
ATOM 2854 O O . ARG A 1 361 ? -5.102 -5.272 -15.132 1.00 95.50 361 ARG A O 1
ATOM 2861 N N . PHE A 1 362 ? -3.039 -6.174 -15.061 1.00 97.38 362 PHE A N 1
ATOM 2862 C CA . PHE A 1 362 ? -3.083 -6.545 -13.648 1.00 97.38 362 PHE A CA 1
ATOM 2863 C C . PHE A 1 362 ? -3.422 -5.342 -12.752 1.00 97.38 362 PHE A C 1
ATOM 2865 O O . PHE A 1 362 ? -4.271 -5.449 -11.869 1.00 97.38 362 PHE A O 1
ATOM 2872 N N . ALA A 1 363 ? -2.801 -4.181 -12.988 1.00 95.25 363 ALA A N 1
ATOM 2873 C CA . ALA A 1 363 ? -3.084 -2.974 -12.214 1.00 95.25 363 ALA A CA 1
ATOM 2874 C C . ALA A 1 363 ? -4.530 -2.480 -12.387 1.00 95.25 363 ALA A C 1
ATOM 2876 O O . ALA A 1 363 ? -5.195 -2.183 -11.397 1.00 95.25 363 ALA A O 1
ATOM 2877 N N . LEU A 1 364 ? -5.039 -2.436 -13.619 1.00 92.88 364 LEU A N 1
ATOM 2878 C CA . LEU A 1 364 ? -6.420 -2.023 -13.900 1.00 92.88 364 LEU A CA 1
ATOM 2879 C C . LEU A 1 364 ? -7.451 -2.990 -13.288 1.00 92.88 364 LEU A C 1
ATOM 2881 O O . LEU A 1 364 ? -8.468 -2.559 -12.744 1.00 92.88 364 LEU A O 1
ATOM 2885 N N . GLU A 1 365 ? -7.181 -4.293 -13.334 1.00 94.62 365 GLU A N 1
ATOM 2886 C CA . GLU A 1 365 ? -8.100 -5.329 -12.847 1.00 94.62 365 GLU A CA 1
ATOM 2887 C C . GLU A 1 365 ? -8.070 -5.489 -11.321 1.00 94.62 365 GLU A C 1
ATOM 2889 O O . GLU A 1 365 ? -9.107 -5.746 -10.707 1.00 94.62 365 GLU A O 1
ATOM 2894 N N . HIS A 1 366 ? -6.902 -5.338 -10.689 1.00 96.00 366 HIS A N 1
ATOM 2895 C CA . HIS A 1 366 ? -6.709 -5.726 -9.286 1.00 96.00 366 HIS A CA 1
ATOM 2896 C C . HIS A 1 366 ? -6.224 -4.607 -8.363 1.00 96.00 366 HIS A C 1
ATOM 2898 O O . HIS A 1 366 ? -6.267 -4.778 -7.143 1.00 96.00 366 HIS A O 1
ATOM 2904 N N . LEU A 1 367 ? -5.787 -3.466 -8.903 1.00 95.12 367 LEU A N 1
ATOM 2905 C CA . LEU A 1 367 ? -5.321 -2.311 -8.121 1.00 95.12 367 LEU A CA 1
ATOM 2906 C C . LEU A 1 367 ? -6.194 -1.066 -8.310 1.00 95.12 367 LEU A C 1
ATOM 2908 O O . LEU A 1 367 ? -5.979 -0.082 -7.608 1.00 95.12 367 LEU A O 1
ATOM 2912 N N . SER A 1 368 ? -7.179 -1.102 -9.210 1.00 92.81 368 SER A N 1
ATOM 2913 C CA . SER A 1 368 ? -8.134 -0.010 -9.408 1.00 92.81 368 SER A CA 1
ATOM 2914 C C . SER A 1 368 ? -8.984 0.247 -8.165 1.00 92.81 368 SER A C 1
ATOM 2916 O O . SER A 1 368 ? -9.113 -0.598 -7.269 1.00 92.81 368 SER A O 1
ATOM 2918 N N . ARG A 1 369 ? -9.622 1.422 -8.119 1.00 93.06 369 ARG A N 1
ATOM 2919 C CA . ARG A 1 369 ? -10.481 1.819 -6.997 1.00 93.06 369 ARG A CA 1
ATOM 2920 C C . ARG A 1 369 ? -11.504 0.730 -6.611 1.00 93.06 369 ARG A C 1
ATOM 2922 O O . ARG A 1 369 ? -11.543 0.386 -5.431 1.00 93.06 369 ARG A O 1
ATOM 2929 N N . PRO A 1 370 ? -12.304 0.133 -7.523 1.00 93.81 370 PRO A N 1
ATOM 2930 C CA . PRO A 1 370 ? -13.237 -0.937 -7.149 1.00 93.81 370 PRO A CA 1
ATOM 2931 C C . PRO A 1 370 ? -12.557 -2.163 -6.523 1.00 93.81 370 PRO A C 1
ATOM 2933 O O . PRO A 1 370 ? -13.060 -2.692 -5.528 1.00 93.81 370 PRO A O 1
ATOM 2936 N N . ALA A 1 371 ? -11.407 -2.583 -7.061 1.00 95.50 371 ALA A N 1
ATOM 2937 C CA . ALA A 1 371 ? -10.661 -3.741 -6.572 1.00 95.50 371 ALA A CA 1
ATOM 2938 C C . ALA A 1 371 ? -10.096 -3.511 -5.161 1.00 95.50 371 ALA A C 1
ATOM 2940 O O . ALA A 1 371 ? -10.160 -4.399 -4.311 1.00 95.50 371 ALA A O 1
ATOM 2941 N N . ARG A 1 372 ? -9.620 -2.299 -4.863 1.00 96.38 372 ARG A N 1
ATOM 2942 C CA . ARG A 1 372 ? -9.115 -1.931 -3.529 1.00 96.38 372 ARG A CA 1
ATOM 2943 C C . ARG A 1 372 ? -10.211 -1.866 -2.473 1.00 96.38 372 ARG A C 1
ATOM 2945 O O . ARG A 1 372 ? -10.027 -2.398 -1.379 1.00 96.38 372 ARG A O 1
ATOM 2952 N N . LEU A 1 373 ? -11.363 -1.276 -2.807 1.00 97.19 373 LEU A N 1
ATOM 2953 C CA . LEU A 1 373 ? -12.534 -1.281 -1.921 1.00 97.19 373 LEU A CA 1
ATOM 2954 C C . LEU A 1 373 ? -12.980 -2.721 -1.633 1.00 97.19 373 LEU A C 1
ATOM 2956 O O . LEU A 1 373 ? -13.257 -3.069 -0.486 1.00 97.19 373 LEU A O 1
ATOM 2960 N N . CYS A 1 374 ? -12.988 -3.575 -2.662 1.00 97.75 374 CYS A N 1
ATOM 2961 C CA . CYS A 1 374 ? -13.255 -4.999 -2.497 1.00 97.75 374 CYS A CA 1
ATOM 2962 C C . CYS A 1 374 ? -12.224 -5.672 -1.574 1.00 97.75 374 CYS A C 1
ATOM 2964 O O . CYS A 1 374 ? -12.607 -6.383 -0.645 1.00 97.75 374 CYS A O 1
ATOM 2966 N N . TYR A 1 375 ? -10.927 -5.395 -1.753 1.00 98.31 375 TYR A N 1
ATOM 2967 C CA . TYR A 1 375 ? -9.863 -5.941 -0.906 1.00 98.31 375 TYR A CA 1
ATOM 2968 C C . TYR A 1 375 ? -10.066 -5.591 0.570 1.00 98.31 375 TYR A C 1
ATOM 2970 O O . TYR A 1 375 ? -10.056 -6.481 1.420 1.00 98.31 375 TYR A O 1
ATOM 2978 N N . ILE A 1 376 ? -10.313 -4.314 0.880 1.00 98.38 376 ILE A N 1
ATOM 2979 C CA . ILE A 1 376 ? -10.554 -3.861 2.258 1.00 98.38 376 ILE A CA 1
ATOM 2980 C C . ILE A 1 376 ? -11.799 -4.541 2.830 1.00 98.38 376 ILE A C 1
ATOM 2982 O O . ILE A 1 376 ? -11.755 -5.046 3.951 1.00 98.38 376 ILE A O 1
ATOM 2986 N N . PHE A 1 377 ? -12.888 -4.617 2.063 1.00 98.44 377 PHE A N 1
ATOM 2987 C CA . PHE A 1 377 ? -14.107 -5.292 2.501 1.00 98.44 377 PHE A CA 1
ATOM 2988 C C . PHE A 1 377 ? -13.868 -6.773 2.835 1.00 98.44 377 PHE A C 1
ATOM 2990 O O . PHE A 1 377 ? -14.264 -7.233 3.910 1.00 98.44 377 PHE A O 1
ATOM 2997 N N . ARG A 1 378 ? -13.198 -7.522 1.952 1.00 98.25 378 ARG A N 1
ATOM 2998 C CA . ARG A 1 378 ? -12.914 -8.953 2.157 1.00 98.25 378 ARG A CA 1
ATOM 2999 C C . ARG A 1 378 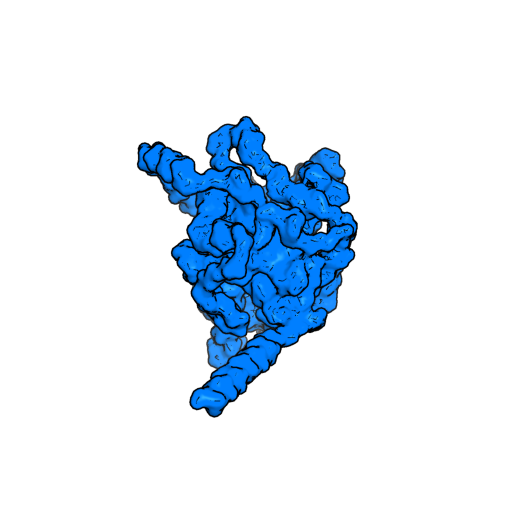? -11.961 -9.173 3.325 1.00 98.25 378 ARG A C 1
ATOM 3001 O O . ARG A 1 378 ? -12.219 -10.049 4.148 1.00 98.25 378 ARG A O 1
ATOM 3008 N N . LEU A 1 379 ? -10.930 -8.336 3.449 1.00 98.50 379 LEU A N 1
ATOM 3009 C CA . LEU A 1 379 ? -9.994 -8.368 4.569 1.00 98.50 379 LEU A CA 1
ATOM 3010 C C . LEU A 1 379 ? -10.713 -8.164 5.907 1.00 98.50 379 LEU A C 1
ATOM 3012 O O . LEU A 1 379 ? -10.564 -8.974 6.821 1.00 98.50 379 LEU A O 1
ATOM 3016 N N . LEU A 1 380 ? -11.507 -7.099 6.024 1.00 98.50 380 LEU A N 1
ATOM 3017 C CA . LEU A 1 380 ? -12.232 -6.780 7.254 1.00 98.50 380 LEU A CA 1
ATOM 3018 C C . LEU A 1 380 ? -13.308 -7.822 7.570 1.00 98.50 380 LEU A C 1
ATOM 3020 O O . LEU A 1 380 ? -13.510 -8.173 8.732 1.00 98.50 380 LEU A O 1
ATOM 3024 N N . SER A 1 381 ? -13.936 -8.389 6.540 1.00 98.00 381 SER A N 1
ATOM 3025 C CA . SER A 1 381 ? -14.877 -9.498 6.699 1.00 98.00 381 SER A CA 1
ATOM 3026 C C . SER A 1 381 ? -14.202 -10.755 7.236 1.00 98.00 381 SER A C 1
ATOM 3028 O O . SER A 1 381 ? -14.742 -11.402 8.132 1.00 98.00 381 SER A O 1
ATOM 3030 N N . ALA A 1 382 ? -13.016 -11.102 6.736 1.00 97.88 382 ALA A N 1
ATOM 3031 C CA . ALA A 1 382 ? -12.247 -12.227 7.253 1.00 97.88 382 ALA A CA 1
ATOM 3032 C C . ALA A 1 382 ? -11.754 -11.961 8.686 1.00 97.88 382 ALA A C 1
ATOM 3034 O O . ALA A 1 382 ? -11.880 -12.837 9.542 1.00 97.88 382 ALA A O 1
ATOM 3035 N N . LEU A 1 383 ? -11.285 -10.742 8.978 1.00 98.00 383 LEU A N 1
ATOM 3036 C CA . LEU A 1 383 ? -10.833 -10.344 10.313 1.00 98.00 383 LEU A CA 1
ATOM 3037 C C . LEU A 1 383 ? -11.966 -10.384 11.347 1.00 98.00 383 LEU A C 1
ATOM 3039 O O . LEU A 1 383 ? -11.744 -10.864 12.457 1.00 98.00 383 LEU A O 1
ATOM 3043 N N . SER A 1 384 ? -13.183 -9.956 10.986 1.00 97.44 384 SER A N 1
ATOM 3044 C CA . SER A 1 384 ? -14.349 -9.986 11.889 1.00 97.44 384 SER A CA 1
ATOM 3045 C C . SER A 1 384 ? -14.593 -11.377 12.486 1.00 97.44 384 SER A C 1
ATOM 3047 O O . SER A 1 384 ? -14.855 -11.514 13.678 1.00 97.44 384 SER A O 1
ATOM 3049 N N . LYS A 1 385 ? -14.386 -12.432 11.686 1.00 96.94 385 LYS A N 1
ATOM 3050 C CA . LYS A 1 385 ? -14.557 -13.837 12.090 1.00 96.94 385 LYS A CA 1
ATOM 3051 C C . LYS A 1 385 ? -13.478 -14.326 13.058 1.00 96.94 385 LYS A C 1
ATOM 3053 O O . LYS A 1 385 ? -13.591 -15.432 13.582 1.00 96.94 385 LYS A O 1
ATOM 3058 N N . ARG A 1 386 ? -12.402 -13.558 13.256 1.00 95.56 386 ARG A N 1
ATOM 3059 C CA . ARG A 1 386 ? -11.286 -13.912 14.143 1.00 95.56 386 ARG A CA 1
ATOM 3060 C C . ARG A 1 386 ? -11.404 -13.277 15.532 1.00 95.56 386 ARG A C 1
ATOM 3062 O O . ARG A 1 386 ? -10.683 -13.698 16.435 1.00 95.56 386 ARG A O 1
ATOM 3069 N N . LEU A 1 387 ? -12.314 -12.323 15.728 1.00 95.06 387 LEU A N 1
ATOM 3070 C CA . LEU A 1 387 ? -12.551 -11.685 17.025 1.00 95.06 387 LEU A CA 1
ATOM 3071 C C . LEU A 1 387 ? -13.412 -12.582 17.934 1.00 95.06 387 LEU A C 1
ATOM 3073 O O . LEU A 1 387 ? -14.368 -13.204 17.478 1.00 95.06 387 LEU A O 1
ATOM 3077 N N . LYS A 1 388 ? -13.099 -12.635 19.237 1.00 94.38 388 LYS A N 1
ATOM 3078 C CA . LYS A 1 388 ? -13.901 -13.363 20.255 1.00 94.38 388 LYS A CA 1
ATOM 3079 C C . LYS A 1 388 ? -15.019 -12.538 20.881 1.00 94.38 388 LYS A C 1
ATOM 3081 O O . LYS A 1 388 ? -15.728 -13.015 21.761 1.00 94.38 388 LYS A O 1
ATOM 3086 N N . TYR A 1 389 ? -15.138 -11.288 20.475 1.00 94.88 389 TYR A N 1
ATOM 3087 C CA . TYR A 1 389 ? -16.050 -10.326 21.058 1.00 94.88 389 TYR A CA 1
ATOM 3088 C C . TYR A 1 389 ? -16.771 -9.592 19.939 1.00 94.88 389 TYR A C 1
ATOM 3090 O O . TYR A 1 389 ? -16.279 -9.521 18.815 1.00 94.88 389 TYR A O 1
ATOM 3098 N N . LYS A 1 390 ? -17.930 -9.026 20.267 1.00 95.38 390 LYS A N 1
ATOM 3099 C CA . LYS A 1 390 ? -18.639 -8.115 19.377 1.00 95.38 390 LYS A CA 1
ATOM 3100 C C . LYS A 1 390 ? -18.155 -6.685 19.646 1.00 95.38 390 LYS A C 1
ATOM 3102 O O . LYS A 1 390 ? -18.373 -6.190 20.760 1.00 95.38 390 LYS A O 1
ATOM 3107 N N . PRO A 1 391 ? -17.481 -6.019 18.696 1.00 95.50 391 PRO A N 1
ATOM 3108 C CA . PRO A 1 391 ? -17.149 -4.608 18.838 1.00 95.50 391 PRO A CA 1
ATOM 3109 C C . PRO A 1 391 ? -18.422 -3.776 19.003 1.00 95.50 391 PRO A C 1
ATOM 3111 O O . PRO A 1 391 ? -19.411 -4.022 18.321 1.00 95.50 391 PRO A O 1
ATOM 3114 N N . THR A 1 392 ? -18.406 -2.814 19.922 1.00 93.88 392 THR A N 1
ATOM 3115 C CA . THR A 1 392 ? -19.514 -1.867 20.096 1.00 93.88 392 THR A CA 1
ATOM 3116 C C . THR A 1 392 ? -19.017 -0.552 20.673 1.00 93.88 392 THR A C 1
ATOM 3118 O O . THR A 1 392 ? -18.134 -0.544 21.542 1.00 93.88 392 THR A O 1
ATOM 3121 N N . CYS A 1 393 ? -19.596 0.553 20.210 1.00 87.62 393 CYS A N 1
ATOM 3122 C CA . CYS A 1 393 ? -19.310 1.879 20.736 1.00 87.62 393 CYS A CA 1
ATOM 3123 C C . CYS A 1 393 ? -19.739 2.075 22.191 1.00 87.62 393 CYS A C 1
ATOM 3125 O O . CYS A 1 393 ? -19.108 2.855 22.897 1.00 87.62 393 CYS A O 1
ATOM 3127 N N . GLU A 1 394 ? -20.737 1.333 22.681 1.00 88.88 394 GLU A N 1
ATOM 3128 C CA . GLU A 1 394 ? -21.204 1.432 24.075 1.00 88.88 394 GLU A CA 1
ATOM 3129 C C . GLU A 1 394 ? -20.099 1.133 25.099 1.00 88.88 394 GLU A C 1
ATOM 3131 O O . GLU A 1 394 ? -20.149 1.588 26.239 1.00 88.88 394 GLU A O 1
ATOM 3136 N N . ARG A 1 395 ? -19.080 0.369 24.689 1.00 88.88 395 ARG A N 1
ATOM 3137 C CA . ARG A 1 395 ? -17.945 -0.038 25.529 1.00 88.88 395 ARG A CA 1
ATOM 3138 C C . ARG A 1 395 ? -16.667 0.736 25.202 1.00 88.88 395 ARG A C 1
ATOM 3140 O O . ARG A 1 395 ? -15.569 0.252 25.487 1.00 88.88 395 ARG A O 1
ATOM 3147 N N . ARG A 1 396 ? -16.775 1.892 24.544 1.00 86.88 396 ARG A N 1
ATOM 3148 C CA . ARG A 1 396 ? -15.646 2.756 24.179 1.00 86.88 396 ARG A CA 1
ATOM 3149 C C . ARG A 1 396 ? -15.861 4.145 24.762 1.00 86.88 396 ARG A C 1
ATOM 3151 O O . ARG A 1 396 ? -16.963 4.675 24.740 1.00 86.88 396 ARG A O 1
ATOM 3158 N N . GLU A 1 397 ? -14.785 4.728 25.270 1.00 80.00 397 GLU A N 1
ATOM 3159 C CA . GLU A 1 397 ? -14.800 6.087 25.823 1.00 80.00 397 GLU A CA 1
ATOM 3160 C C . GLU A 1 397 ? -14.955 7.144 24.718 1.00 80.00 397 GLU A C 1
ATOM 3162 O O . GLU A 1 397 ? -15.545 8.198 24.941 1.00 80.00 397 GLU A O 1
ATOM 3167 N N . LEU A 1 398 ? -14.503 6.825 23.499 1.00 80.50 398 LEU A N 1
ATOM 3168 C CA . LEU A 1 398 ? -14.638 7.648 22.306 1.00 80.50 398 LEU A CA 1
ATOM 3169 C C . LEU A 1 398 ? -15.190 6.823 21.139 1.00 80.50 398 LEU A C 1
ATOM 3171 O O . LEU A 1 398 ? -14.741 5.706 20.888 1.00 80.50 398 LEU A O 1
ATOM 3175 N N . CYS A 1 399 ? -16.123 7.412 20.391 1.00 84.25 399 CYS A N 1
ATOM 3176 C CA . CYS A 1 399 ? -16.622 6.873 19.129 1.00 84.25 399 CYS A CA 1
ATOM 3177 C C . CYS A 1 399 ? -17.007 8.009 18.180 1.00 84.25 399 CYS A C 1
ATOM 3179 O O . CYS A 1 399 ? -18.106 8.552 18.265 1.00 84.25 399 CYS A O 1
ATOM 3181 N N . VAL A 1 400 ? -16.107 8.392 17.274 1.00 85.12 400 VAL A N 1
ATOM 3182 C CA . VAL A 1 400 ? -16.348 9.451 16.281 1.00 85.12 400 VAL A CA 1
ATOM 3183 C C . VAL A 1 400 ? -16.732 8.831 14.944 1.00 85.12 400 VAL A C 1
ATOM 3185 O O . VAL A 1 400 ? -15.904 8.118 14.380 1.00 85.12 400 VAL A O 1
ATOM 3188 N N . PRO A 1 401 ? -17.934 9.097 14.394 1.00 88.94 401 PRO A N 1
ATOM 3189 C CA . PRO A 1 401 ? -18.284 8.636 13.056 1.00 88.94 401 PRO A CA 1
ATOM 3190 C C . PRO A 1 401 ? -17.232 9.067 12.032 1.00 88.94 401 PRO A C 1
ATOM 3192 O O . PRO A 1 401 ? -16.847 10.238 11.966 1.00 88.94 401 PRO A O 1
ATOM 3195 N N . LEU A 1 402 ? -16.772 8.133 11.204 1.00 91.56 402 LEU A N 1
ATOM 3196 C CA . LEU A 1 402 ? -15.717 8.407 10.233 1.00 91.56 402 LEU A CA 1
ATOM 3197 C C . LEU A 1 402 ? -16.148 9.458 9.201 1.00 91.56 402 LEU A C 1
ATOM 3199 O O . LEU A 1 402 ? -15.323 10.266 8.788 1.00 91.56 402 LEU A O 1
ATOM 3203 N N . SER A 1 403 ? -17.433 9.505 8.835 1.00 87.38 403 SER A N 1
ATOM 3204 C CA . SER A 1 403 ? -17.992 10.565 7.983 1.00 87.38 403 SER A CA 1
ATOM 3205 C C . SER A 1 403 ? -17.759 11.959 8.573 1.00 87.38 403 SER A C 1
ATOM 3207 O O . SER A 1 403 ? -17.313 12.858 7.863 1.00 87.38 403 SER A O 1
ATOM 3209 N N . HIS A 1 404 ? -17.987 12.131 9.881 1.00 84.00 404 HIS A N 1
ATOM 3210 C CA . HIS A 1 404 ? -17.734 13.392 10.579 1.00 84.00 404 HIS A CA 1
ATOM 3211 C C . HIS A 1 404 ? -16.245 13.731 10.583 1.00 84.00 404 HIS A C 1
ATOM 3213 O O . HIS A 1 404 ? -15.884 14.870 10.302 1.00 84.00 404 HIS A O 1
ATOM 3219 N N . HIS A 1 405 ? -15.377 12.751 10.846 1.00 85.75 405 HIS A N 1
ATOM 3220 C CA . HIS A 1 405 ? -13.931 12.983 10.861 1.00 85.75 405 HIS A CA 1
ATOM 3221 C C . HIS A 1 405 ? -13.377 13.336 9.472 1.00 85.75 405 HIS A C 1
ATOM 3223 O O . HIS A 1 405 ? -12.566 14.247 9.336 1.00 85.75 405 HIS A O 1
ATOM 3229 N N . VAL A 1 406 ? -13.842 12.665 8.415 1.00 88.75 406 VAL A N 1
ATOM 3230 C CA . VAL A 1 406 ? -13.468 12.982 7.026 1.00 88.75 406 VAL A CA 1
ATOM 3231 C C . VAL A 1 406 ? -13.969 14.377 6.630 1.00 88.75 406 VAL A C 1
ATOM 3233 O O . VAL A 1 406 ? -13.226 15.129 5.999 1.00 88.75 406 VAL A O 1
ATOM 3236 N N . ASN A 1 407 ? -15.179 14.762 7.049 1.00 84.75 407 ASN A N 1
ATOM 3237 C CA . ASN A 1 407 ? -15.701 16.117 6.852 1.00 84.75 407 ASN A CA 1
ATOM 3238 C C . ASN A 1 407 ? -14.915 17.172 7.655 1.00 84.75 407 ASN A C 1
ATOM 3240 O O . ASN A 1 407 ? -14.664 18.274 7.173 1.00 84.75 407 ASN A O 1
ATOM 3244 N N . PHE A 1 408 ? -14.460 16.842 8.864 1.00 82.50 408 PHE A N 1
ATOM 3245 C CA . PHE A 1 408 ? -13.556 17.702 9.625 1.00 82.50 408 PHE A CA 1
ATOM 3246 C C . PHE A 1 408 ? -12.233 17.913 8.870 1.00 82.50 408 PHE A C 1
ATOM 3248 O O . PHE A 1 408 ? -11.825 19.054 8.654 1.00 82.50 408 PHE A O 1
ATOM 3255 N N . LEU A 1 409 ? -11.605 16.839 8.378 1.00 84.19 409 LEU A N 1
ATOM 3256 C CA . LEU A 1 409 ? -10.361 16.918 7.600 1.00 84.19 409 LEU A CA 1
ATOM 3257 C C . LEU A 1 409 ? -10.509 17.734 6.305 1.00 84.19 409 LEU A C 1
ATOM 3259 O O . LEU A 1 409 ? -9.532 18.349 5.870 1.00 84.19 409 LEU A O 1
ATOM 3263 N N . SER A 1 410 ? -11.703 17.776 5.702 1.00 84.25 410 SER A N 1
ATOM 3264 C CA . SER A 1 410 ? -11.965 18.585 4.504 1.00 84.25 410 SER A CA 1
ATOM 3265 C C . SER A 1 410 ? -12.065 20.085 4.779 1.00 84.25 410 SER A C 1
ATOM 3267 O O . SER A 1 410 ? -11.929 20.879 3.852 1.00 84.25 410 SER A O 1
ATOM 3269 N N . HIS A 1 411 ? -12.297 20.486 6.029 1.00 80.31 411 HIS A N 1
ATOM 3270 C CA . HIS A 1 411 ? -12.381 21.891 6.440 1.00 80.31 411 HIS A CA 1
ATOM 3271 C C . HIS A 1 411 ? -11.152 22.345 7.230 1.00 80.31 411 HIS A C 1
ATOM 3273 O O . HIS A 1 411 ? -10.840 23.537 7.249 1.00 80.31 411 HIS A O 1
ATOM 3279 N N . PHE A 1 412 ? -10.433 21.411 7.853 1.00 78.56 412 PHE A N 1
ATOM 3280 C CA . PHE A 1 412 ? -9.252 21.715 8.643 1.00 78.56 412 PHE A CA 1
ATOM 3281 C C . PHE A 1 412 ? -8.131 22.270 7.758 1.00 78.56 412 PHE A C 1
ATOM 3283 O O . PHE A 1 412 ? -7.719 21.654 6.774 1.00 78.56 412 PHE A O 1
ATOM 3290 N N . GLU A 1 413 ? -7.631 23.456 8.110 1.00 76.94 413 GLU A N 1
ATOM 3291 C CA . GLU A 1 413 ? -6.743 24.260 7.263 1.00 76.94 413 GLU A CA 1
ATOM 3292 C C . GLU A 1 413 ? -5.527 23.482 6.744 1.00 76.94 413 GLU A C 1
ATOM 3294 O O . GLU A 1 413 ? -5.151 23.633 5.581 1.00 76.94 413 GLU A O 1
ATOM 3299 N N . HIS A 1 414 ? -4.951 22.620 7.584 1.00 76.94 414 HIS A N 1
ATOM 3300 C CA . HIS A 1 414 ? -3.706 21.917 7.282 1.00 76.94 414 HIS A CA 1
ATOM 3301 C C . HIS A 1 414 ? -3.922 20.648 6.439 1.00 76.94 414 HIS A C 1
ATOM 3303 O O . HIS A 1 414 ? -2.986 20.177 5.791 1.00 76.94 414 HIS A O 1
ATOM 3309 N N . SER A 1 415 ? -5.138 20.090 6.429 1.00 83.38 415 SER A N 1
ATOM 3310 C CA . SER A 1 415 ? -5.463 18.836 5.734 1.00 83.38 415 SER A CA 1
ATOM 3311 C C . SER A 1 415 ? -6.401 19.011 4.544 1.00 83.38 415 SER A C 1
ATOM 3313 O O . SER A 1 415 ? -6.409 18.138 3.680 1.00 83.38 415 SER A O 1
ATOM 3315 N N . ARG A 1 416 ? -7.159 20.113 4.446 1.00 83.88 416 ARG A N 1
ATOM 3316 C CA . ARG A 1 416 ? -8.217 20.316 3.432 1.00 83.88 416 ARG A CA 1
ATOM 3317 C C . ARG A 1 416 ? -7.755 20.186 1.981 1.00 83.88 416 ARG A C 1
ATOM 3319 O O . ARG A 1 416 ? -8.527 19.771 1.126 1.00 83.88 416 ARG A O 1
ATOM 3326 N N . HIS A 1 417 ? -6.487 20.496 1.717 1.00 86.12 417 HIS A N 1
ATOM 3327 C CA . HIS A 1 417 ? -5.877 20.428 0.381 1.00 86.12 417 HIS A CA 1
ATOM 3328 C C . HIS A 1 417 ? -5.135 19.119 0.113 1.00 86.12 417 HIS A C 1
ATOM 3330 O O . HIS A 1 417 ? -4.592 18.939 -0.972 1.00 86.12 417 HIS A O 1
ATOM 3336 N N . LYS A 1 418 ? -5.066 18.223 1.103 1.00 86.06 418 LYS A N 1
ATOM 3337 C CA . LYS A 1 418 ? -4.282 16.988 1.017 1.00 86.06 418 LYS A CA 1
ATOM 3338 C C . LYS A 1 418 ? -4.967 15.894 0.228 1.00 86.06 418 LYS A C 1
ATOM 3340 O O . LYS A 1 418 ? -4.285 15.058 -0.328 1.00 86.06 418 LYS A O 1
ATOM 3345 N N . CYS A 1 419 ? -6.294 15.864 0.194 1.00 88.19 419 CYS A N 1
ATOM 3346 C CA . CYS A 1 419 ? -7.030 14.803 -0.476 1.00 88.19 419 CYS A CA 1
ATOM 3347 C C . CYS A 1 419 ? -8.332 15.337 -1.074 1.00 88.19 419 CYS A C 1
ATOM 3349 O O . CYS A 1 419 ? -8.812 16.412 -0.712 1.00 88.19 419 CYS A O 1
ATOM 3351 N N . ARG A 1 420 ? -8.946 14.582 -1.986 1.00 84.06 420 ARG A N 1
ATOM 3352 C CA . ARG A 1 420 ? -10.195 14.978 -2.660 1.00 84.06 420 ARG A CA 1
ATOM 3353 C C . ARG A 1 420 ? -11.439 14.634 -1.841 1.00 84.06 420 ARG A C 1
ATOM 3355 O O . ARG A 1 420 ? -12.321 13.914 -2.307 1.00 84.06 420 ARG A O 1
ATOM 3362 N N . TYR A 1 421 ? -11.523 15.167 -0.624 1.00 86.06 421 TYR A N 1
ATOM 3363 C CA . TYR A 1 421 ? -12.612 14.863 0.312 1.00 86.06 421 TYR A CA 1
ATOM 3364 C C . TYR A 1 421 ? -13.992 15.173 -0.259 1.00 86.06 421 TYR A C 1
ATOM 3366 O O . TYR A 1 421 ? -14.890 14.343 -0.168 1.00 86.06 421 TYR A O 1
ATOM 3374 N N . HIS A 1 422 ? -14.152 16.350 -0.876 1.00 79.06 422 HIS A N 1
ATOM 3375 C CA . HIS A 1 422 ? -15.440 16.795 -1.401 1.00 79.06 422 HIS A CA 1
ATOM 3376 C C . HIS A 1 422 ? -16.012 15.813 -2.417 1.00 79.06 422 HIS A C 1
ATOM 3378 O O . HIS A 1 422 ? -17.199 15.531 -2.357 1.00 79.06 422 HIS A O 1
ATOM 3384 N N . ASN A 1 423 ? -15.187 15.242 -3.297 1.00 80.38 423 ASN A N 1
ATOM 3385 C CA . ASN A 1 423 ? -15.652 14.283 -4.298 1.00 80.38 423 ASN A CA 1
ATOM 3386 C C . ASN A 1 423 ? -16.250 13.040 -3.630 1.00 80.38 423 ASN A C 1
ATOM 3388 O O . ASN A 1 423 ? -17.336 12.602 -4.002 1.00 80.38 423 ASN A O 1
ATOM 3392 N N . VAL A 1 424 ? -15.557 12.511 -2.618 1.00 82.69 424 VAL A N 1
ATOM 3393 C CA . VAL A 1 424 ? -15.981 11.307 -1.897 1.00 82.69 424 VAL A CA 1
ATOM 3394 C C . VAL A 1 424 ? -17.208 11.599 -1.030 1.00 82.69 424 VAL A C 1
ATOM 3396 O O . VAL A 1 424 ? -18.192 10.871 -1.096 1.00 82.69 424 VAL A O 1
ATOM 3399 N N . LEU A 1 425 ? -17.207 12.689 -0.259 1.00 83.19 425 LEU A N 1
ATOM 3400 C CA . LEU A 1 425 ? -18.343 13.069 0.588 1.00 83.19 425 LEU A CA 1
ATOM 3401 C C . LEU A 1 425 ? -19.591 13.403 -0.246 1.00 83.19 425 LEU A C 1
ATOM 3403 O O . LEU A 1 425 ? -20.689 12.979 0.112 1.00 83.19 425 LEU A O 1
ATOM 3407 N N . ALA A 1 426 ? -19.435 14.106 -1.375 1.00 80.62 426 ALA A N 1
ATOM 3408 C CA . ALA A 1 426 ? -20.535 14.470 -2.276 1.00 80.62 426 ALA A CA 1
ATOM 3409 C C . ALA A 1 426 ? -21.213 13.246 -2.866 1.00 80.62 426 ALA A C 1
ATOM 3411 O O . ALA A 1 426 ? -22.439 13.157 -2.872 1.00 80.62 426 ALA A O 1
ATOM 3412 N N . GLN A 1 427 ? -20.401 12.298 -3.337 1.00 81.75 427 GLN A N 1
ATOM 3413 C CA . GLN A 1 427 ? -20.872 11.075 -3.972 1.00 81.75 427 GLN A CA 1
ATOM 3414 C C . GLN A 1 427 ? -21.820 10.278 -3.067 1.00 81.75 427 GLN A C 1
ATOM 3416 O O . GLN A 1 427 ? -22.722 9.609 -3.572 1.00 81.75 427 GLN A O 1
ATOM 3421 N N . TRP A 1 428 ? -21.633 10.371 -1.749 1.00 82.00 428 TRP A N 1
ATOM 3422 C CA . TRP A 1 428 ? -22.381 9.602 -0.756 1.00 82.00 428 TRP A CA 1
ATOM 3423 C C . TRP A 1 428 ? -23.312 10.452 0.121 1.00 82.00 428 TRP A C 1
ATOM 3425 O O . TRP A 1 428 ? -23.861 9.937 1.088 1.00 82.00 428 TRP A O 1
ATOM 3435 N N . GLY A 1 429 ? -23.517 11.735 -0.204 1.00 73.00 429 GLY A N 1
ATOM 3436 C CA . GLY A 1 429 ? -24.475 12.599 0.500 1.00 73.00 429 GLY A CA 1
ATOM 3437 C C . GLY A 1 429 ? -24.008 13.139 1.859 1.00 73.00 429 GLY A C 1
ATOM 3438 O O . GLY A 1 429 ? -24.833 13.587 2.647 1.00 73.00 429 GLY A O 1
ATOM 3439 N N . HIS A 1 430 ? -22.701 13.150 2.135 1.00 72.69 430 HIS A N 1
ATOM 3440 C CA . HIS A 1 430 ? -22.115 13.621 3.405 1.00 72.69 430 HIS A CA 1
ATOM 3441 C C . HIS A 1 430 ? -21.542 15.048 3.323 1.00 72.69 430 HIS A C 1
ATOM 3443 O O . HIS A 1 430 ? -20.742 15.446 4.162 1.00 72.69 430 HIS A O 1
ATOM 3449 N N . LEU A 1 431 ? -21.925 15.825 2.302 1.00 61.50 431 LEU A N 1
ATOM 3450 C CA . LEU A 1 431 ? -21.507 17.228 2.128 1.00 61.50 431 LEU A CA 1
ATOM 3451 C C . LEU A 1 431 ? -22.263 18.228 3.014 1.00 61.50 431 LEU A C 1
ATOM 3453 O O . LEU A 1 431 ? -21.945 19.418 2.974 1.00 61.50 431 LEU A O 1
ATOM 3457 N N . ALA A 1 432 ? -23.287 17.791 3.752 1.00 53.56 432 ALA A N 1
ATOM 3458 C CA . ALA A 1 432 ? -24.045 18.691 4.607 1.00 53.56 432 ALA A CA 1
ATOM 3459 C C . ALA A 1 432 ? -23.105 19.397 5.601 1.00 53.56 432 ALA A C 1
ATOM 3461 O O . ALA A 1 432 ? -22.156 18.797 6.119 1.00 53.56 432 ALA A O 1
ATOM 3462 N N . GLN A 1 433 ? -23.374 20.684 5.863 1.00 51.94 433 GLN A N 1
ATOM 3463 C CA . GLN A 1 433 ? -22.800 21.389 7.012 1.00 51.94 433 GLN A CA 1
ATOM 3464 C C . GLN A 1 433 ? -22.946 20.489 8.240 1.00 51.94 433 GLN A C 1
ATOM 3466 O O . GLN A 1 433 ? -23.921 19.749 8.311 1.00 51.94 433 GLN A O 1
ATOM 3471 N N . LEU A 1 434 ? -21.986 20.522 9.168 1.00 48.47 434 LEU A N 1
ATOM 3472 C CA . LEU A 1 434 ? -22.031 19.757 10.417 1.00 48.47 434 LEU A CA 1
ATOM 3473 C C . LEU A 1 434 ? -23.327 20.084 11.182 1.00 48.47 434 LEU A C 1
ATOM 3475 O O . LEU A 1 434 ? -23.354 20.971 12.035 1.00 48.47 434 LEU A O 1
ATOM 3479 N N . GLU A 1 435 ? -24.427 19.416 10.840 1.00 38.91 435 GLU A N 1
ATOM 3480 C CA . GLU A 1 435 ? -25.700 19.581 11.512 1.00 38.91 435 GLU A CA 1
ATOM 3481 C C . GLU A 1 435 ? -25.525 18.971 12.894 1.00 38.91 435 GLU A C 1
ATOM 3483 O O . GLU A 1 435 ? -25.232 17.784 13.048 1.00 38.91 435 GLU A O 1
ATOM 3488 N N . GLN A 1 436 ? -25.648 19.816 13.917 1.00 37.91 436 GLN A N 1
ATOM 3489 C CA . GLN A 1 436 ? -25.545 19.379 15.299 1.00 37.91 436 GLN A CA 1
ATOM 3490 C C . GLN A 1 436 ? -26.641 18.336 15.579 1.00 37.91 436 GLN A C 1
ATOM 3492 O O . GLN A 1 436 ? -27.827 18.669 15.459 1.00 37.91 436 GLN A O 1
ATOM 3497 N N . PRO A 1 437 ? -26.294 17.098 15.984 1.00 34.69 437 PRO A N 1
ATOM 3498 C CA . PRO A 1 437 ? -27.293 16.088 16.314 1.00 34.69 437 PRO A CA 1
ATOM 3499 C C . PRO A 1 437 ? -28.203 16.619 17.428 1.00 34.69 437 PRO A C 1
ATOM 3501 O O . PRO A 1 437 ? -27.711 17.134 18.434 1.00 34.69 437 PRO A O 1
ATOM 3504 N N . ARG A 1 438 ? -29.531 16.542 17.279 1.00 30.50 438 ARG A N 1
ATOM 3505 C CA . ARG A 1 438 ? -30.475 16.962 18.333 1.00 30.50 438 ARG A CA 1
ATOM 3506 C C . ARG A 1 438 ? -30.734 15.806 19.301 1.00 30.50 438 ARG A C 1
ATOM 3508 O O . ARG A 1 438 ? -31.333 14.815 18.904 1.00 30.50 438 ARG A O 1
ATOM 3515 N N . GLY A 1 439 ? -30.360 15.978 20.572 1.00 29.84 439 GLY A N 1
ATOM 3516 C CA . GLY A 1 439 ? -30.726 15.070 21.672 1.00 29.84 439 GLY A CA 1
ATOM 3517 C C . GLY A 1 439 ? -29.546 14.670 22.569 1.00 29.84 439 GLY A C 1
ATOM 3518 O O . GLY A 1 439 ? -28.525 14.217 22.072 1.00 29.84 439 GLY A O 1
ATOM 3519 N N . TRP A 1 440 ? -29.719 14.902 23.879 1.00 27.19 440 TRP A N 1
ATOM 3520 C CA . TRP A 1 440 ? -28.852 14.659 25.052 1.00 27.19 440 TRP A CA 1
ATOM 3521 C C . TRP A 1 440 ? -27.348 14.335 24.851 1.00 27.19 440 TRP A C 1
ATOM 3523 O O . TRP A 1 440 ? -26.961 13.270 24.394 1.00 27.19 440 TRP A O 1
ATOM 3533 N N . ASN A 1 441 ? -26.510 15.266 25.334 1.00 37.94 441 ASN A N 1
ATOM 3534 C CA . ASN A 1 441 ? -25.073 15.202 25.672 1.00 37.94 441 ASN A CA 1
ATOM 3535 C C . ASN A 1 441 ? -24.024 14.774 24.620 1.00 37.94 441 ASN A C 1
ATOM 3537 O O . ASN A 1 441 ? -22.834 14.947 24.873 1.00 37.94 441 ASN A O 1
ATOM 3541 N N . TRP A 1 442 ? -24.410 14.342 23.419 1.00 36.03 442 TRP A N 1
ATOM 3542 C CA . TRP A 1 442 ? -23.462 14.059 22.323 1.00 36.03 442 TRP A CA 1
ATOM 3543 C C . T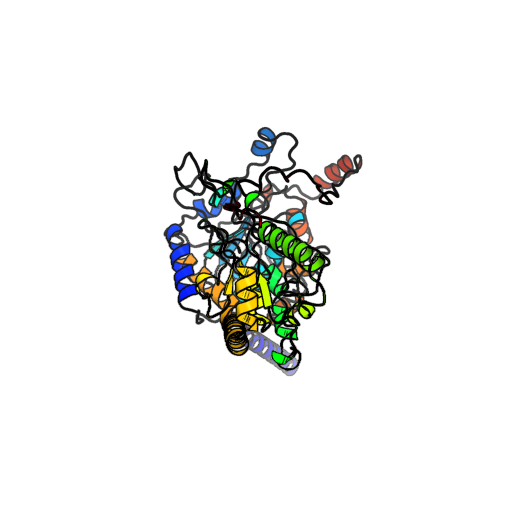RP A 1 442 ? -22.938 15.316 21.605 1.00 36.03 442 TRP A C 1
ATOM 3545 O O . TRP A 1 442 ? -21.867 15.308 21.002 1.00 36.03 442 TRP A O 1
ATOM 3555 N N . GLN A 1 443 ? -23.656 16.436 21.720 1.00 37.41 443 GLN A N 1
ATOM 3556 C CA . GLN A 1 443 ? -23.340 17.711 21.057 1.00 37.41 443 GLN A CA 1
ATOM 3557 C C . GLN A 1 443 ? -21.988 18.315 21.475 1.00 37.41 443 GLN A C 1
ATOM 3559 O O . GLN A 1 443 ? -21.413 19.095 20.721 1.00 37.41 443 GLN A O 1
ATOM 3564 N N . ARG A 1 444 ? -21.454 17.946 22.649 1.00 39.06 444 ARG A N 1
ATOM 3565 C CA . ARG A 1 444 ? -20.143 18.422 23.119 1.00 39.06 444 ARG A CA 1
ATOM 3566 C C . ARG A 1 444 ? -18.957 17.643 22.561 1.00 39.06 444 ARG A C 1
ATOM 3568 O O . ARG A 1 444 ? -17.870 18.192 22.596 1.00 39.06 444 ARG A O 1
ATOM 3575 N N . LEU A 1 445 ? -19.136 16.410 22.078 1.00 42.34 445 LEU A N 1
ATOM 3576 C CA . LEU A 1 445 ? -18.032 15.538 21.642 1.00 42.34 445 LEU A CA 1
ATOM 3577 C C . LEU A 1 445 ? -17.668 15.696 20.160 1.00 42.34 445 LEU A C 1
ATOM 3579 O O . LEU A 1 445 ? -16.535 15.422 19.780 1.00 42.34 445 LEU A O 1
ATOM 3583 N N . TYR A 1 446 ? -18.614 16.163 19.342 1.00 48.72 446 TYR A N 1
ATOM 3584 C CA . TYR A 1 446 ? -18.503 16.170 17.878 1.00 48.72 446 TYR A CA 1
ATOM 3585 C C . TYR A 1 446 ? -18.524 17.562 17.249 1.00 48.72 446 TYR A C 1
ATOM 3587 O O . TYR A 1 446 ? -18.657 17.681 16.032 1.00 48.72 446 TYR A O 1
ATOM 3595 N N . SER A 1 447 ? -18.423 18.624 18.052 1.00 54.97 447 SER A N 1
ATOM 3596 C CA . SER A 1 447 ? -18.204 19.950 17.482 1.00 54.97 447 SER A CA 1
ATOM 3597 C C . SER A 1 447 ? -16.794 20.018 16.882 1.00 54.97 447 SER A C 1
ATOM 3599 O O . SER A 1 447 ? -15.885 19.290 17.306 1.00 54.97 447 SER A O 1
ATOM 3601 N N . VAL A 1 448 ? -16.601 20.880 15.880 1.00 55.41 448 VAL A N 1
ATOM 3602 C CA . VAL A 1 448 ? -15.267 21.144 15.313 1.00 55.41 448 VAL A CA 1
ATOM 3603 C C . VAL A 1 448 ? -14.324 21.577 16.423 1.00 55.41 448 VAL A C 1
ATOM 3605 O O . VAL A 1 448 ? -13.201 21.093 16.495 1.00 55.41 448 VAL A O 1
ATOM 3608 N N . GLU A 1 449 ? -14.811 22.419 17.332 1.00 56.00 449 GLU A N 1
ATOM 3609 C CA . GLU A 1 449 ? -14.058 22.928 18.471 1.00 56.00 449 GLU A CA 1
ATOM 3610 C C . GLU A 1 449 ? -13.610 21.796 19.400 1.00 56.00 449 GLU A C 1
ATOM 3612 O O . GLU A 1 449 ? -12.441 21.760 19.765 1.00 56.00 449 GLU A O 1
ATOM 3617 N N . ARG A 1 450 ? -14.470 20.819 19.727 1.00 59.53 450 ARG A N 1
ATOM 3618 C CA . ARG A 1 450 ? -14.049 19.683 20.563 1.00 59.53 450 ARG A CA 1
ATOM 3619 C C . ARG A 1 450 ? -13.105 18.733 19.831 1.00 59.53 450 ARG A C 1
ATOM 3621 O O . ARG A 1 450 ? -12.171 18.227 20.442 1.00 59.53 450 ARG A O 1
ATOM 3628 N N . SER A 1 451 ? -13.316 18.496 18.538 1.00 61.66 451 SER A N 1
ATOM 3629 C CA . SER A 1 451 ? -12.398 17.673 17.736 1.00 61.66 451 SER A CA 1
ATOM 3630 C C . SER A 1 451 ? -11.008 18.316 17.683 1.00 61.66 451 SER A C 1
ATOM 3632 O O . SER A 1 451 ? -10.007 17.635 17.902 1.00 61.66 451 SER A O 1
ATOM 3634 N N . LEU A 1 452 ? -10.947 19.640 17.498 1.00 60.16 452 LEU A N 1
ATOM 3635 C CA . LEU A 1 452 ? -9.718 20.428 17.616 1.00 60.16 452 LEU A CA 1
ATOM 3636 C C . LEU A 1 452 ? -9.118 20.320 19.017 1.00 60.16 452 LEU A C 1
ATOM 3638 O O . LEU A 1 452 ? -7.944 20.000 19.129 1.00 60.16 452 LEU A O 1
ATOM 3642 N N . GLU A 1 453 ? -9.907 20.475 20.083 1.00 63.47 453 GLU A N 1
ATOM 3643 C CA . GLU A 1 453 ? -9.426 20.298 21.460 1.00 63.47 453 GLU A CA 1
ATOM 3644 C C . GLU A 1 453 ? -8.851 18.902 21.712 1.00 63.47 453 GLU A C 1
ATOM 3646 O O . GLU A 1 453 ? -7.893 18.776 22.457 1.00 63.47 453 GLU A O 1
ATOM 3651 N N . ILE A 1 454 ? -9.389 17.836 21.122 1.00 62.06 454 ILE A N 1
ATOM 3652 C CA . ILE A 1 454 ? -8.825 16.489 21.296 1.00 62.06 454 ILE A CA 1
ATOM 3653 C C . ILE A 1 454 ? -7.503 16.364 20.523 1.00 62.06 454 ILE A C 1
ATOM 3655 O O . ILE A 1 454 ? -6.525 15.818 21.039 1.00 62.06 454 ILE A O 1
ATOM 3659 N N . HIS A 1 455 ? -7.453 16.915 19.309 1.00 67.19 455 HIS A N 1
ATOM 3660 C CA . HIS A 1 455 ? -6.272 16.876 18.450 1.00 67.19 455 HIS A CA 1
ATOM 3661 C C . HIS A 1 455 ? -5.122 17.788 18.920 1.00 67.19 455 HIS A C 1
ATOM 3663 O O . HIS A 1 455 ? -3.958 17.419 18.742 1.00 67.19 455 HIS A O 1
ATOM 3669 N N . GLU A 1 456 ? -5.434 18.947 19.506 1.00 61.75 456 GLU A N 1
ATOM 3670 C CA . GLU A 1 456 ? -4.498 19.958 20.028 1.00 61.75 456 GLU A CA 1
ATOM 3671 C C . GLU A 1 456 ? -4.226 19.777 21.535 1.00 61.75 456 GLU A C 1
ATOM 3673 O O . GLU A 1 456 ? -3.115 20.028 22.007 1.00 61.75 456 GLU A O 1
ATOM 3678 N N . GLY A 1 457 ? -5.233 19.322 22.289 1.00 49.50 457 GLY A N 1
ATOM 3679 C CA . GLY A 1 457 ? -5.252 19.115 23.746 1.00 49.50 457 GLY A CA 1
ATOM 3680 C C . GLY A 1 457 ? -4.580 17.841 24.230 1.00 49.50 457 GLY A C 1
ATOM 3681 O O . GLY A 1 457 ? -4.036 17.805 25.339 1.00 49.50 457 GLY A O 1
ATOM 3682 N N . GLY A 1 458 ? -4.602 16.796 23.403 1.00 48.75 458 GLY A N 1
ATOM 3683 C CA . GLY A 1 458 ? -3.899 15.550 23.661 1.00 48.75 458 GLY A CA 1
ATOM 3684 C C . GLY A 1 458 ? -2.405 15.718 23.411 1.00 48.75 458 GLY A C 1
ATOM 3685 O O . GLY A 1 458 ? -1.987 16.347 22.442 1.00 48.75 458 GLY A O 1
ATOM 3686 N N . GLY A 1 459 ? -1.568 15.128 24.263 1.00 51.38 459 GLY A N 1
ATOM 3687 C CA . GLY A 1 459 ? -0.143 14.978 23.959 1.00 51.38 459 GLY A CA 1
ATOM 3688 C C . GLY A 1 459 ? 0.100 14.213 22.645 1.00 51.38 459 GLY A C 1
ATOM 3689 O O . GLY A 1 459 ? -0.795 13.978 21.838 1.00 51.38 459 GLY A O 1
ATOM 3690 N N . LEU A 1 460 ? 1.331 13.761 22.426 1.00 47.62 460 LEU A N 1
ATOM 3691 C CA . LEU A 1 460 ? 1.747 13.014 21.228 1.00 47.62 460 LEU A CA 1
ATOM 3692 C C . LEU A 1 460 ? 1.108 11.600 21.101 1.00 47.62 460 LEU A C 1
ATOM 3694 O O . LEU A 1 460 ? 1.733 10.712 20.539 1.00 47.62 460 LEU A O 1
ATOM 3698 N N . TRP A 1 461 ? -0.085 11.333 21.645 1.00 57.28 461 TRP A N 1
ATOM 3699 C CA . TRP A 1 461 ? -0.687 9.993 21.733 1.00 57.28 461 TRP A CA 1
ATOM 3700 C C . TRP A 1 461 ? -2.148 9.982 21.260 1.00 57.28 461 TRP A C 1
ATOM 3702 O O . TRP A 1 461 ? -2.872 10.926 21.590 1.00 57.28 461 TRP A O 1
ATOM 3712 N N . PRO A 1 462 ? -2.598 8.933 20.541 1.00 57.03 462 PRO A N 1
ATOM 3713 C CA . PRO A 1 462 ? -3.992 8.711 20.200 1.00 57.03 462 PRO A CA 1
ATOM 3714 C C . PRO A 1 462 ? -4.840 8.588 21.465 1.00 57.03 462 PRO A C 1
ATOM 3716 O O . PRO A 1 462 ? -4.687 7.638 22.226 1.00 57.03 462 PRO A O 1
ATOM 3719 N N . GLN A 1 463 ? -5.714 9.565 21.699 1.00 62.81 463 GLN A N 1
ATOM 3720 C CA . GLN A 1 463 ? -6.519 9.626 22.921 1.00 62.81 463 GLN A CA 1
ATOM 3721 C C . GLN A 1 463 ? -7.808 8.825 22.740 1.00 62.81 463 GLN A C 1
ATOM 3723 O O . GLN A 1 463 ? -8.534 9.052 21.769 1.00 62.81 463 GLN A O 1
ATOM 3728 N N . ASP A 1 464 ? -8.086 7.913 23.665 1.00 64.69 464 ASP A N 1
ATOM 3729 C CA . ASP A 1 464 ? -9.395 7.290 23.873 1.00 64.69 464 ASP A CA 1
ATOM 3730 C C . ASP A 1 464 ? -10.094 7.813 25.148 1.00 64.69 464 ASP A C 1
ATOM 3732 O O . ASP A 1 464 ? -11.318 7.864 25.158 1.00 64.69 464 ASP A O 1
ATOM 3736 N N . ASP A 1 465 ? -9.342 8.328 26.133 1.00 65.19 465 ASP A N 1
ATOM 3737 C CA . ASP A 1 465 ? -9.860 8.914 27.383 1.00 65.19 465 ASP A CA 1
ATOM 3738 C C . ASP A 1 465 ? -10.126 10.426 27.270 1.00 65.19 465 ASP A C 1
ATOM 3740 O O . ASP A 1 465 ? -9.219 11.265 27.316 1.00 65.19 465 ASP A O 1
ATOM 3744 N N . ILE A 1 466 ? -11.404 10.782 27.127 1.00 56.81 466 ILE A N 1
ATOM 3745 C CA . ILE A 1 466 ? -11.862 12.162 26.917 1.00 56.81 466 ILE A CA 1
ATOM 3746 C C . ILE A 1 466 ? -11.746 13.019 28.190 1.00 56.81 466 ILE A C 1
ATOM 3748 O O . ILE A 1 466 ? -11.567 14.241 28.096 1.00 56.81 466 ILE A O 1
ATOM 3752 N N . ASP A 1 467 ? -11.822 12.403 29.371 1.00 56.16 467 ASP A N 1
ATOM 3753 C CA . ASP A 1 467 ? -11.843 13.103 30.661 1.00 56.16 467 ASP A CA 1
ATOM 3754 C C . ASP A 1 467 ? -10.448 13.591 31.075 1.00 56.16 467 ASP A C 1
ATOM 3756 O O . ASP A 1 467 ? -10.309 14.563 31.827 1.00 56.16 467 ASP A O 1
ATOM 3760 N N . LYS A 1 468 ? -9.393 12.979 30.525 1.00 55.06 468 LYS A N 1
ATOM 3761 C CA . LYS A 1 468 ? -8.001 13.426 30.700 1.00 55.06 468 LYS A CA 1
ATOM 3762 C C . LYS A 1 468 ? -7.597 14.602 29.806 1.00 55.06 468 LYS A C 1
ATOM 3764 O O . LYS A 1 468 ? -6.496 15.132 29.977 1.00 55.06 468 LYS A O 1
ATOM 3769 N N . ILE A 1 469 ? -8.458 15.046 28.889 1.00 51.41 469 ILE A N 1
ATOM 3770 C CA . ILE A 1 469 ? -8.155 16.122 27.933 1.00 51.41 469 ILE A CA 1
ATOM 3771 C C . ILE A 1 469 ? -8.361 17.487 28.612 1.00 51.41 469 ILE A C 1
ATOM 3773 O O . ILE A 1 469 ? -9.494 17.835 28.964 1.00 51.41 469 ILE A O 1
ATOM 3777 N N . PRO A 1 470 ? -7.301 18.298 28.818 1.00 43.78 470 PRO A N 1
ATOM 3778 C CA . PRO A 1 470 ? -7.437 19.589 29.479 1.00 43.78 470 PRO A CA 1
ATOM 3779 C C . PRO A 1 470 ? -8.343 20.521 28.666 1.00 43.78 470 PRO A C 1
ATOM 3781 O O . PRO A 1 470 ? -8.069 20.788 27.502 1.00 43.78 470 PRO A O 1
ATOM 3784 N N . GLY A 1 471 ? -9.394 21.065 29.285 1.00 40.28 471 GLY A N 1
ATOM 3785 C CA . GLY A 1 471 ? -10.254 22.061 28.638 1.00 40.28 471 GLY A CA 1
ATOM 3786 C C . GLY A 1 471 ? -9.519 23.366 28.256 1.00 40.28 471 GLY A C 1
ATOM 3787 O O . GLY A 1 471 ? -8.423 23.641 28.769 1.00 40.28 471 GLY A O 1
ATOM 3788 N N . PRO A 1 472 ? -10.151 24.228 27.434 1.00 38.34 472 PRO A N 1
ATOM 3789 C CA . PRO A 1 472 ? -9.527 25.345 26.700 1.00 38.34 472 PRO A CA 1
ATOM 3790 C C . PRO A 1 472 ? -8.769 26.377 27.562 1.00 38.34 472 PRO A C 1
ATOM 3792 O O . PRO A 1 472 ? -7.921 27.121 27.069 1.00 38.34 472 PRO A O 1
ATOM 3795 N N . GLY A 1 473 ? -9.017 26.415 28.874 1.00 34.81 473 GLY A N 1
ATOM 3796 C CA . GLY A 1 473 ? -8.349 27.326 29.808 1.00 34.81 473 GLY A CA 1
ATOM 3797 C C . GLY A 1 473 ? -6.949 26.904 30.278 1.00 34.81 473 GLY A C 1
ATOM 3798 O O . GLY A 1 473 ? -6.211 27.755 30.777 1.00 34.81 473 GLY A O 1
ATOM 3799 N N . ARG A 1 474 ? -6.551 25.626 30.151 1.00 36.41 474 ARG A N 1
ATOM 3800 C CA . ARG A 1 474 ? -5.252 25.148 30.685 1.00 36.41 474 ARG A CA 1
ATOM 3801 C C . ARG A 1 474 ? -4.108 25.200 29.672 1.00 36.41 474 ARG A C 1
ATOM 3803 O O . ARG A 1 474 ? -2.974 25.442 30.077 1.00 36.41 474 ARG A O 1
ATOM 3810 N N . GLN A 1 475 ? -4.381 25.027 28.378 1.00 36.28 475 GLN A N 1
ATOM 3811 C CA . GLN A 1 475 ? -3.341 25.037 27.341 1.00 36.28 475 GLN A CA 1
ATOM 3812 C C . GLN A 1 475 ? -2.930 26.434 26.872 1.00 36.28 475 GLN A C 1
ATOM 3814 O O . GLN A 1 475 ? -1.739 26.649 26.652 1.00 36.28 475 GLN A O 1
ATOM 3819 N N . ARG A 1 476 ? -3.851 27.412 26.820 1.00 29.52 476 ARG A N 1
ATOM 3820 C CA . ARG A 1 476 ? -3.497 28.806 26.477 1.00 29.52 476 ARG A CA 1
ATOM 3821 C C . ARG A 1 476 ? -2.409 29.386 27.388 1.00 29.52 476 ARG A C 1
ATOM 3823 O O . ARG A 1 476 ? -1.568 30.137 26.917 1.00 29.52 476 ARG A O 1
ATOM 3830 N N . ARG A 1 477 ? -2.371 28.982 28.667 1.00 29.44 477 ARG A N 1
ATOM 3831 C CA . ARG A 1 477 ? -1.305 29.379 29.607 1.00 29.44 477 ARG A CA 1
ATOM 3832 C C . ARG A 1 477 ? 0.036 28.677 29.370 1.00 29.44 477 ARG A C 1
ATOM 3834 O O . ARG A 1 477 ? 1.050 29.239 29.757 1.00 29.44 477 ARG A O 1
ATOM 3841 N N . ARG A 1 478 ? 0.058 27.481 28.765 1.00 30.89 478 ARG A N 1
ATOM 3842 C CA . ARG A 1 478 ? 1.302 26.753 28.451 1.00 30.89 478 ARG A CA 1
ATOM 3843 C C . ARG A 1 478 ? 1.922 27.216 27.135 1.00 30.89 478 ARG A C 1
ATOM 3845 O O . ARG A 1 478 ? 3.107 27.512 27.124 1.00 30.89 478 ARG A O 1
ATOM 3852 N N . MET A 1 479 ? 1.127 27.375 26.073 1.00 27.83 479 MET A N 1
ATOM 3853 C CA . MET A 1 479 ? 1.643 27.894 24.795 1.00 27.83 479 MET A CA 1
ATOM 3854 C C . MET A 1 479 ? 2.190 29.323 24.929 1.00 27.83 479 MET A C 1
ATOM 3856 O O . MET A 1 479 ? 3.283 29.588 24.447 1.00 27.83 479 MET A O 1
ATOM 3860 N N . GLN A 1 480 ? 1.523 30.211 25.679 1.00 29.66 480 GLN A N 1
ATOM 3861 C CA . GLN A 1 480 ? 2.041 31.568 25.922 1.00 29.66 480 GLN A CA 1
ATOM 3862 C C . GLN A 1 480 ? 3.306 31.616 26.797 1.00 29.66 480 GLN A C 1
ATOM 3864 O O . GLN A 1 480 ? 4.007 32.623 26.781 1.00 29.66 480 GLN A O 1
ATOM 3869 N N . GLN A 1 481 ? 3.610 30.566 27.570 1.00 30.34 481 GLN A N 1
ATOM 3870 C CA . GLN A 1 481 ? 4.861 30.492 28.337 1.00 30.34 481 GLN A CA 1
ATOM 3871 C C . GLN A 1 481 ? 6.029 29.947 27.501 1.00 30.34 481 GLN A C 1
ATOM 3873 O O . GLN A 1 481 ? 7.162 30.370 27.722 1.00 30.34 481 GLN A O 1
ATOM 3878 N N . ASP A 1 482 ? 5.762 29.089 26.512 1.00 32.94 482 ASP A N 1
ATOM 3879 C CA . ASP A 1 482 ? 6.791 28.512 25.633 1.00 32.94 482 ASP A CA 1
ATOM 3880 C C . ASP A 1 482 ? 7.105 29.384 24.393 1.00 32.94 482 ASP A C 1
ATOM 3882 O O . ASP A 1 482 ? 8.139 29.204 23.748 1.00 32.94 482 ASP A O 1
ATOM 3886 N N . GLU A 1 483 ? 6.291 30.406 24.094 1.00 31.42 483 GLU A N 1
ATOM 3887 C CA . GLU A 1 483 ? 6.558 31.406 23.039 1.00 31.42 483 GLU A CA 1
ATOM 3888 C C . GLU A 1 483 ? 7.759 32.336 23.335 1.00 31.42 483 GLU A C 1
ATOM 3890 O O . GLU A 1 483 ? 8.175 33.114 22.477 1.00 31.42 483 GLU A O 1
ATOM 3895 N N . GLY A 1 484 ? 8.392 32.213 24.508 1.00 27.89 484 GLY A N 1
ATOM 3896 C CA . GLY A 1 484 ? 9.639 32.908 24.853 1.00 27.89 484 GLY A CA 1
ATOM 3897 C C . GLY A 1 484 ? 10.927 32.288 24.285 1.00 27.89 484 GLY A C 1
ATOM 3898 O O . GLY A 1 484 ? 12.009 32.816 24.539 1.00 27.89 484 GLY A O 1
ATOM 3899 N N . GLY A 1 485 ? 10.854 31.181 23.535 1.00 28.33 485 GLY A N 1
ATOM 3900 C CA . GLY A 1 485 ? 12.034 30.435 23.079 1.00 28.33 485 GLY A CA 1
ATOM 3901 C C . GLY A 1 485 ? 11.902 29.879 21.665 1.00 28.33 485 GLY A C 1
ATOM 3902 O O . GLY A 1 485 ? 11.823 28.670 21.470 1.00 28.33 485 GLY A O 1
ATOM 3903 N N . GLY A 1 486 ? 11.909 30.752 20.657 1.00 31.19 486 GLY A N 1
ATOM 3904 C CA . GLY A 1 486 ? 11.918 30.351 19.250 1.00 31.19 486 GLY A CA 1
ATOM 3905 C C . GLY A 1 486 ? 13.116 29.465 18.885 1.00 31.19 486 GLY A C 1
ATOM 3906 O O . GLY A 1 486 ? 14.239 29.948 18.736 1.00 31.19 486 GLY A O 1
ATOM 3907 N N . ARG A 1 487 ? 12.862 28.166 18.679 1.00 24.17 487 ARG A N 1
ATOM 3908 C CA . ARG A 1 487 ? 13.665 27.288 17.815 1.00 24.17 487 ARG A CA 1
ATOM 3909 C C . ARG A 1 487 ? 12.845 26.064 17.379 1.00 24.17 487 ARG A C 1
ATOM 3911 O O . ARG A 1 487 ? 13.028 24.957 17.870 1.00 24.17 487 ARG A O 1
ATOM 3918 N N . TRP A 1 488 ? 11.924 26.271 16.438 1.00 24.23 488 TRP A N 1
ATOM 3919 C CA . TRP A 1 488 ? 11.336 25.168 15.677 1.00 24.23 488 TRP A CA 1
ATOM 3920 C C . TRP A 1 488 ? 12.428 24.555 14.794 1.00 24.23 488 TRP A C 1
ATOM 3922 O O . TRP A 1 488 ? 13.068 25.259 14.012 1.00 24.23 488 TRP A O 1
ATOM 3932 N N . LEU A 1 489 ? 12.673 23.253 14.951 1.00 23.84 489 LEU A N 1
ATOM 3933 C CA . LEU A 1 489 ? 13.594 22.480 14.119 1.00 23.84 489 LEU A CA 1
ATOM 3934 C C . LEU A 1 489 ? 13.048 22.382 12.687 1.00 23.84 489 LEU A C 1
ATOM 3936 O O . LEU A 1 489 ? 12.405 21.409 12.307 1.00 23.84 489 LEU A O 1
ATOM 3940 N N . ALA A 1 490 ? 13.358 23.389 11.875 1.00 25.36 490 ALA A N 1
ATOM 3941 C CA . ALA A 1 490 ? 13.678 23.164 10.477 1.00 25.36 490 ALA A CA 1
ATOM 3942 C C . ALA A 1 490 ? 15.010 22.399 10.443 1.00 25.36 490 ALA A C 1
ATOM 3944 O O . ALA A 1 490 ? 16.043 22.940 10.835 1.00 25.36 490 ALA A O 1
ATOM 3945 N N . GLY A 1 491 ? 15.001 21.125 10.048 1.00 22.59 491 GLY A N 1
ATOM 3946 C CA . GLY A 1 491 ? 16.241 20.352 10.037 1.00 22.59 491 GLY A CA 1
ATOM 3947 C C . GLY A 1 491 ? 16.093 18.883 9.676 1.00 22.59 491 GLY A C 1
ATOM 3948 O O . GLY A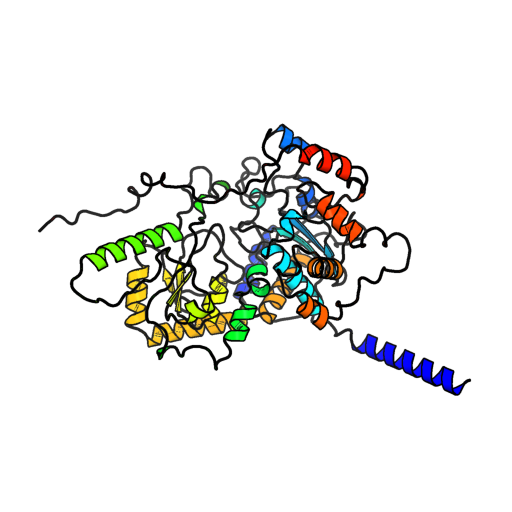 1 491 ? 16.264 18.035 10.537 1.00 22.59 491 GLY A O 1
ATOM 3949 N N . HIS A 1 492 ? 15.864 18.592 8.397 1.00 24.84 492 HIS A N 1
ATOM 3950 C CA . HIS A 1 492 ? 16.547 17.487 7.712 1.00 24.84 492 HIS A CA 1
ATOM 3951 C C . HIS A 1 492 ? 16.843 17.909 6.267 1.00 24.84 492 HIS A C 1
ATOM 3953 O O . HIS A 1 492 ? 16.346 17.350 5.296 1.00 24.84 492 HIS A O 1
ATOM 3959 N N . GLY A 1 493 ? 17.658 18.960 6.151 1.00 22.22 493 GLY A N 1
ATOM 3960 C CA . GLY A 1 493 ? 18.538 19.162 5.008 1.00 22.22 493 GLY A CA 1
ATOM 3961 C C . GLY A 1 493 ? 19.887 18.501 5.299 1.00 22.22 493 GLY A C 1
ATOM 3962 O O . GLY A 1 493 ? 20.350 18.539 6.436 1.00 22.22 493 GLY A O 1
ATOM 3963 N N . SER A 1 494 ? 20.472 17.886 4.269 1.00 27.52 494 SER A N 1
ATOM 3964 C CA . SER A 1 494 ? 21.901 17.560 4.126 1.00 27.52 494 SER A CA 1
ATOM 3965 C C . SER A 1 494 ? 22.634 17.026 5.369 1.00 27.52 494 SER A C 1
ATOM 3967 O O . SER A 1 494 ? 23.185 17.795 6.154 1.00 27.52 494 SER A O 1
ATOM 3969 N N . ALA A 1 495 ? 22.773 15.703 5.470 1.00 24.81 495 ALA A N 1
ATOM 3970 C CA . ALA A 1 495 ? 23.891 15.096 6.190 1.00 24.81 495 ALA A CA 1
ATOM 3971 C C . ALA A 1 495 ? 24.870 14.547 5.145 1.00 24.81 495 ALA A C 1
ATOM 3973 O O . ALA A 1 495 ? 24.547 13.629 4.392 1.00 24.81 495 ALA A O 1
ATOM 3974 N N . GLY A 1 496 ? 26.021 15.209 5.044 1.00 22.67 496 GLY A N 1
ATOM 3975 C CA . GLY A 1 496 ? 27.077 14.901 4.095 1.00 22.67 496 GLY A CA 1
ATOM 3976 C C . GLY A 1 496 ? 27.883 13.654 4.454 1.00 22.67 496 GLY A C 1
ATOM 3977 O O . GLY A 1 496 ? 27.963 13.239 5.606 1.00 22.67 496 GLY A O 1
ATOM 3978 N N . THR A 1 497 ? 28.482 13.090 3.404 1.00 27.31 497 THR A N 1
ATOM 3979 C CA . THR A 1 497 ? 29.853 12.557 3.343 1.00 27.31 497 THR A CA 1
ATOM 3980 C C . THR A 1 497 ? 30.432 12.028 4.659 1.00 27.31 497 THR A C 1
ATOM 3982 O O . THR A 1 497 ? 31.183 12.714 5.347 1.00 27.31 497 THR A O 1
ATOM 3985 N N . GLY A 1 498 ? 30.120 10.775 4.981 1.00 26.61 498 GLY A N 1
ATOM 3986 C CA . GLY A 1 498 ? 30.703 10.087 6.132 1.00 26.61 498 GLY A CA 1
ATOM 3987 C C . GLY A 1 498 ? 30.293 8.621 6.216 1.00 26.61 498 GLY A C 1
ATOM 3988 O O . GLY A 1 498 ? 29.893 8.169 7.278 1.00 26.61 498 GLY A O 1
ATOM 3989 N N . ALA A 1 499 ? 30.301 7.893 5.094 1.00 26.66 499 ALA A N 1
ATOM 3990 C CA . ALA A 1 499 ? 29.951 6.466 5.073 1.00 26.66 499 ALA A CA 1
ATOM 3991 C C . ALA A 1 499 ? 30.587 5.696 3.894 1.00 26.66 499 ALA A C 1
ATOM 3993 O O . ALA A 1 499 ? 29.977 4.778 3.355 1.00 26.66 499 ALA A O 1
ATOM 3994 N N . LEU A 1 500 ? 31.803 6.063 3.463 1.00 26.52 500 LEU A N 1
ATOM 3995 C CA . LEU A 1 500 ? 32.471 5.421 2.315 1.00 26.52 500 LEU A CA 1
ATOM 3996 C C . LEU A 1 500 ? 33.431 4.269 2.663 1.00 26.52 500 LEU A C 1
ATOM 3998 O O . LEU A 1 500 ? 33.988 3.667 1.751 1.00 26.52 500 LEU A O 1
ATOM 4002 N N . ASP A 1 501 ? 33.554 3.873 3.933 1.00 25.67 501 ASP A N 1
ATOM 4003 C CA . ASP A 1 501 ? 34.487 2.800 4.324 1.00 25.67 501 ASP A CA 1
ATOM 4004 C C . ASP A 1 501 ? 33.826 1.428 4.575 1.00 25.67 501 ASP A C 1
ATOM 4006 O O . ASP A 1 501 ? 34.516 0.440 4.812 1.00 25.67 501 ASP A O 1
ATOM 4010 N N . GLY A 1 502 ? 32.496 1.319 4.454 1.00 29.66 502 GLY A N 1
ATOM 4011 C CA . GLY A 1 502 ? 31.750 0.072 4.708 1.00 29.66 502 GLY A CA 1
ATOM 4012 C C . GLY A 1 502 ? 31.353 -0.755 3.475 1.00 29.66 502 GLY A C 1
ATOM 4013 O O . GLY A 1 502 ? 30.875 -1.873 3.634 1.00 29.66 502 GLY A O 1
ATOM 4014 N N . VAL A 1 503 ? 31.531 -0.237 2.253 1.00 29.69 503 VAL A N 1
ATOM 4015 C CA . VAL A 1 503 ? 30.970 -0.835 1.014 1.00 29.69 503 VAL A CA 1
ATOM 4016 C C . VAL A 1 503 ? 32.003 -1.654 0.215 1.00 29.69 503 VAL A C 1
ATOM 4018 O O . VAL A 1 503 ? 31.672 -2.321 -0.761 1.00 29.69 503 VAL A O 1
ATOM 4021 N N . ARG A 1 504 ? 33.273 -1.688 0.642 1.00 27.27 504 ARG A N 1
ATOM 4022 C CA . ARG A 1 504 ? 34.352 -2.359 -0.112 1.00 27.27 504 ARG A CA 1
ATOM 4023 C C . ARG A 1 504 ? 34.491 -3.869 0.118 1.00 27.27 504 ARG A C 1
ATOM 4025 O O . ARG A 1 504 ? 35.207 -4.507 -0.644 1.00 27.27 504 ARG A O 1
ATOM 4032 N N . SER A 1 505 ? 33.817 -4.467 1.102 1.00 29.42 505 SER A N 1
ATOM 4033 C CA . SER A 1 505 ? 34.014 -5.890 1.446 1.00 29.42 505 SER A CA 1
ATOM 4034 C C . SER A 1 505 ? 32.961 -6.860 0.894 1.00 29.42 505 SER A C 1
ATOM 4036 O O . SER A 1 505 ? 33.089 -8.060 1.111 1.00 29.42 505 SER A O 1
ATOM 4038 N N . TRP A 1 506 ? 31.955 -6.382 0.151 1.00 26.67 506 TRP A N 1
ATOM 4039 C CA . TRP A 1 506 ? 30.878 -7.229 -0.393 1.00 26.67 506 TRP A CA 1
ATOM 4040 C C . TRP A 1 506 ? 30.962 -7.496 -1.900 1.00 26.67 506 TRP A C 1
ATOM 4042 O O . TRP A 1 506 ? 30.184 -8.284 -2.424 1.00 26.67 506 TRP A O 1
ATOM 4052 N N . LEU A 1 507 ? 31.895 -6.855 -2.609 1.00 27.42 507 LEU A N 1
ATOM 4053 C CA . LEU A 1 507 ? 31.877 -6.847 -4.071 1.00 27.42 507 LEU A CA 1
ATOM 4054 C C . LEU A 1 507 ? 32.607 -8.014 -4.756 1.00 27.42 507 LEU A C 1
ATOM 4056 O O . LEU A 1 507 ? 32.437 -8.150 -5.954 1.00 27.42 507 LEU A O 1
ATOM 4060 N N . GLY A 1 508 ? 33.368 -8.876 -4.070 1.00 26.83 508 GLY A N 1
ATOM 4061 C CA . GLY A 1 508 ? 33.818 -10.158 -4.652 1.00 26.83 508 GLY A CA 1
ATOM 4062 C C . GLY A 1 508 ? 34.437 -10.105 -6.065 1.00 26.83 508 GLY A C 1
ATOM 4063 O O . GLY A 1 508 ? 34.253 -11.041 -6.837 1.00 26.83 508 GLY A O 1
ATOM 4064 N N . TRP A 1 509 ? 35.154 -9.031 -6.424 1.00 27.06 509 TRP A N 1
ATOM 4065 C CA . TRP A 1 509 ? 35.830 -8.920 -7.722 1.00 27.06 509 TRP A CA 1
ATOM 4066 C C . TRP A 1 509 ? 37.096 -9.770 -7.683 1.00 27.06 509 TRP A C 1
ATOM 4068 O O . TRP A 1 509 ? 38.131 -9.347 -7.166 1.00 27.06 509 TRP A O 1
ATOM 4078 N N . SER A 1 510 ? 37.013 -10.987 -8.214 1.00 26.00 510 SER A N 1
ATOM 4079 C CA . SER A 1 510 ? 38.192 -11.781 -8.539 1.00 26.00 510 SER A CA 1
ATOM 4080 C C . SER A 1 510 ? 38.978 -11.094 -9.658 1.00 26.00 510 SER A C 1
ATOM 4082 O O . SER A 1 510 ? 38.432 -10.780 -10.715 1.00 26.00 510 SER A O 1
ATOM 4084 N N . GLU A 1 511 ? 40.259 -10.874 -9.379 1.00 25.98 511 GLU A N 1
ATOM 4085 C CA . GLU A 1 511 ? 41.316 -10.359 -10.244 1.00 25.98 511 GLU A CA 1
ATOM 4086 C C . GLU A 1 511 ? 41.146 -10.685 -11.742 1.00 25.98 511 GLU A C 1
ATOM 4088 O O . GLU A 1 511 ? 41.332 -11.824 -12.165 1.00 25.98 511 GLU A O 1
ATOM 4093 N N . TRP A 1 512 ? 40.931 -9.661 -12.572 1.00 23.56 512 TRP A N 1
ATOM 4094 C CA . TRP A 1 512 ? 41.410 -9.676 -13.956 1.00 23.56 512 TRP A CA 1
ATOM 4095 C C . TRP A 1 512 ? 42.717 -8.888 -14.004 1.00 23.56 512 TRP A C 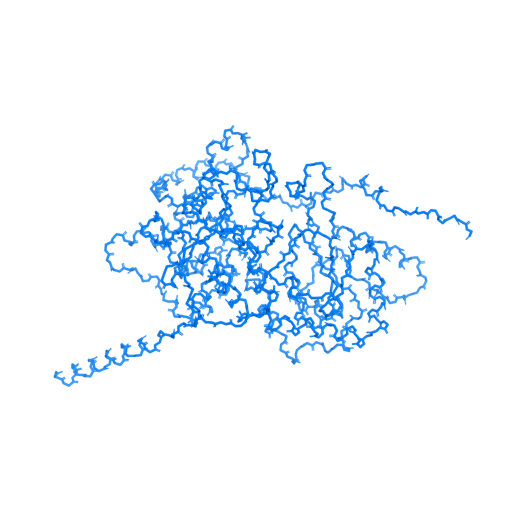1
ATOM 4097 O O . TRP A 1 512 ? 42.745 -7.657 -13.936 1.00 23.56 512 TRP A O 1
ATOM 4107 N N . LYS A 1 513 ? 43.826 -9.631 -14.031 1.00 25.77 513 LYS A N 1
ATOM 4108 C CA . LYS A 1 513 ? 45.163 -9.087 -14.256 1.00 25.77 513 LYS A CA 1
ATOM 4109 C C . LYS A 1 513 ? 45.281 -8.606 -15.704 1.00 25.77 513 LYS A C 1
ATOM 4111 O O . LYS A 1 513 ? 44.902 -9.310 -16.628 1.00 25.77 513 LYS A O 1
ATOM 4116 N N . ARG A 1 514 ? 45.832 -7.395 -15.813 1.00 29.19 514 ARG A N 1
ATOM 4117 C CA . ARG A 1 514 ? 46.519 -6.766 -16.949 1.00 29.19 514 ARG A CA 1
ATOM 4118 C C . ARG A 1 514 ? 46.967 -7.733 -18.054 1.00 29.19 514 ARG A C 1
ATOM 4120 O O . ARG A 1 514 ? 47.807 -8.581 -17.776 1.00 29.19 514 ARG A O 1
ATOM 4127 N N . GLU A 1 515 ? 46.521 -7.455 -19.276 1.00 26.55 515 GLU A N 1
ATOM 4128 C CA . GLU A 1 515 ? 47.363 -7.145 -20.446 1.00 26.55 515 GLU A CA 1
ATOM 4129 C C . GLU A 1 515 ? 46.630 -6.152 -21.355 1.00 26.55 515 GLU A C 1
ATOM 4131 O O . GLU A 1 515 ? 45.398 -6.310 -21.528 1.00 26.55 515 GLU A O 1
#

Secondary structure (DSSP, 8-state):
-HHHHHHHHHHHHHHHHHHHHTSPPPBS-----HHHHHHHHHHHGGGTTB-HHHHHHTTTS--HHHHHHHSTT--S-TTTT-EEEEEEETTEEEESSB--GGGTT-HHHHHHHHHHHHHHHHB-PPSEEEEEE-SSSS-HHHHSEETTTTEE---SSS-SS---EEESSBSSSSEE----HHHHTSTTSHHHHHHHTSTTTSPPGGGSEEEEE-------GGG-GGGSPTTPPPPP-HHHHHHHHHHHHHHHHHHSSS-----EE-SS-----HHHHTTEEEEEE---SS--TTHHHHHHTTSEEEEE--SS-B-TTTTT--BTTTBEEESSS-TTHHHHHHHHHHHTHHHHHHHHHHHHHHHHHHTSHHHHHHHHHHHHHHHHTTBSS---GGG-S--EEHHHHHHHHHHSTTTTTTS-HHHHHHHTT--S--PPPPSTTGGGTSSHHHHHHHHHHS-SS-B--STTS--HHHHHHHHHHHTTS-------S---S---SSSTTS---------

Mean predicted aligned error: 12.06 Å

Sequence (515 aa):
MLKLVAATLLLLQLSALVAEAYTKRKLETCDLHPDLEAQIERELEKYAGTDENVALSITKGCNLDEWKKKNPGVPGDKNCNKPQRILVENGTVYLTSLANALHMTLDERIGFLVELFETSQVYQIPDVEFTSWFDDTPGPELCAPDPALGRRGWPHSPNNAPPPVVAWTNWGCSITVPNSGHFRCTADGFDEIERYIDARTQPLWERKIPVALGRWHTFCPHYNRWAVAPGAPPYPCQREVLQAVADHEQEVAARRPKKQDRLLDISNTSFIPMTDQAKFKYLLSADGLGLSCKLDSYLIMGSLVFKAEMGPAWGFYYKALKPYVHYIPVLVNASDDILEAVRWARANDAKARDIAEAGRRFALEHLSRPARLCYIFRLLSALSKRLKYKPTCERRELCVPLSHHVNFLSHFEHSRHKCRYHNVLAQWGHLAQLEQPRGWNWQRLYSVERSLEIHEGGGLWPQDDIDKIPGPGRQRRRMQQDEGGGRWLAGHGSAGTGALDGVRSWLGWSEWKRE

Radius of gyration: 25.88 Å; Cα contacts (8 Å, |Δi|>4): 825; chains: 1; bounding box: 105×50×63 Å